Protein AF-J2LEC4-F1 (afdb_monomer)

Solvent-accessible surface area (backbone atoms only — not comparable to full-atom values): 24334 Å² total; per-residue (Å²): 54,42,31,31,32,62,62,26,43,53,76,62,71,63,43,64,66,61,51,53,52,52,53,52,51,30,44,55,52,37,34,47,18,29,50,64,32,66,25,91,60,75,75,79,77,55,90,70,64,43,80,44,75,78,61,99,51,52,31,17,69,55,44,43,19,36,30,52,23,64,83,81,73,83,81,85,88,75,73,81,43,73,18,90,44,26,66,65,54,50,53,49,32,62,75,70,70,40,67,45,40,37,38,39,25,55,32,32,84,64,95,71,37,48,56,47,46,38,69,53,55,80,73,58,44,39,94,46,26,77,47,47,72,35,39,37,31,21,27,28,83,67,84,56,89,89,56,58,62,46,51,48,56,41,28,31,48,36,35,60,43,60,37,41,55,11,69,67,54,31,19,39,70,67,50,76,80,69,100,49,59,52,53,62,30,23,12,13,22,68,44,93,84,49,63,31,29,16,40,37,38,78,70,53,103,79,31,39,76,43,69,24,44,4,18,50,92,40,66,45,72,39,84,91,78,75,43,77,41,72,39,29,31,48,80,41,44,65,80,23,5,24,22,24,72,52,35,54,42,27,52,57,26,55,73,42,36,85,52,40,84,80,56,52,83,55,37,31,54,78,47,78,45,46,40,51,45,57,28,24,27,77,44,60,78,63,74,54,72,36,45,60,65,38,76,48,41,38,39,76,40,35,21,54,53,30,38,78,58,35,34,29,47,72,91,36,84,64,50,62,65,82,64,44,74,50,65,28,80,49,67,45,42,39,34,41,34,36,45,77,49,95,68,51,34,36,59,45,78,48,59,47,44,95,89,41,64,92,70,44,51,76,47,79,47,74,56,79,80,45,94,87,61,89,84,67,79,52,48,43,60,42,64,40,38,35,40,38,36,42,37,39,45,55,81,54,56,76,48,31,42,81,70,20,33,29,49,74,81,42,88,71,58,43,71,33,25,78,49,72,49,83,72,90,67,81,99,55,46,41,33,35,39,33,38,52,48,65,31,55,47,72,41,39,43,28,46,31,44,42,78,111

Foldseek 3Di:
DEEEEPLQCVLVVVDLPVVLVVVVVLQVLLQVQCVQQVQPDGDDDDSDYHHFYHDPAQEFQVVLCLAQNDDDDDDDDDPRDGHVRPVVQLVCCVVVVHLAYEYEGNDCPPVNHFKAAFAADVQHALVVLVSSSSRYMYGYPDDDDPDDVSLRVSLRVLNSLVAAEQPLQCQAVVHDQPLQLQCSLLYKDADPLQQEIESRYDHDPRYHHDSYQQAQVGWDQRPVVRDTDHHFADFQAQRGHHSSVSSSQSVVSSSCSVVSVVFPPFFAAEAEEEVPSNQGHKDKPHDDRGGAFDKIKIATRGHPQKDWDFKDKPNHTPGRDPTDIDTGNYHIYMYTYIDGHPAFAFEAEAEDDDPCGVPKDKDKDKPDSGPVDPDDDGGDTAFIKIKIKIWHKPVVVVFKDFPAKDKPNPPDHRQGYWDWDDPPDPDITTIIGIGIDGRSHHIYIYGYIDTD

Secondary structure (DSSP, 8-state):
-EEE-HHHHHHTTT-HHHHHHHHHHHHHHHHHHHHHTT--------S-PEEPPPPS--BHHHHHHHHH----SSSS----PPPTTHHHHHHHHHHTT-S-EEEE-SB--STT--EEE----SS--GGGTTGGGG-EEEE--S--TT--HHHHHHHHHHHTTT-B--HHHHHHHTPPP-S-GGGTTSB--B-TTSSEE-TTS---TT-EE-S---EEEEEEE-TTT--EEEE-B-TTSTT-B-HHHHHHHHHHHHTTTT-HHHHSTTEE-EEEEEESTTSEEEEESSPSPEETT-EEEEEEEEPTTEEEEEEEETTEEEES-SSEEEE-SS-EEEEEEEEE-S---BEEEEEESTT-TTTSEEEEEEE-S-TT----SSB--TT-EEEEEEEEEHHHHTTEEEEEEEETT-SSPB--EEEEEE-SSSS-EEEEEEEEEE-SS-EEEEEEEEE-

Sequence (452 aa):
MPAYPPSTLKVLGNDMAALKATIGDWQNLTNRIMQNSGINARIEMYDTLLELPEPKTNKVSELLAETLAARPGFPPYDNRGKGSLWDIVRQHRDSSQSDIVLLLAADWTDNSVIGEAGSIPLPPRVDKADDLEQCTLCFCPQKAGSLEIGQVFAHELGHLLGGSHDLETLMQTGMHYDDLPMFDYVCGYQAEDRSFMTIMGYPREEEVWIPYYSDSDQTWLNPKTGKREPVGIPVGKPNAADAAAFFRESTQTVAQYRNRDRAQADSYALSMDVEPPLGGTVLPSTWGPYPQGSVQTVRALPRAGYTFDQWELDGHPAGSTQPLSFHMYSDHRVVAHFTESATRPRLSIAVVADGLQDKVAMSVNVIDRDPKNNISGPSYPFGTEIHIDCNAGASILEKYTFSGWQINGNPSLIKGYEGHHYLGSTDVYDYFFRLVVRMEQDIKAEAVFEKK

Nearest PDB structures (foldseek):
  2aig-assembly1_P  TM=6.690E-01  e=2.984E-06  Crotalus adamanteus
  4q1l-assembly1_A  TM=6.511E-01  e=5.729E-06  Bothrops leucurus
  1wni-assembly1_A  TM=7.184E-01  e=1.493E-04  Protobothrops flavoviridis

pLDDT: mean 85.82, std 12.13, range [38.5, 98.69]

Structure (mmCIF, N/CA/C/O backbone):
data_AF-J2LEC4-F1
#
_entry.id   AF-J2LEC4-F1
#
loop_
_atom_site.group_PDB
_atom_site.id
_atom_site.type_symbol
_atom_site.label_atom_id
_atom_site.label_alt_id
_atom_site.label_comp_id
_atom_site.label_asym_id
_atom_site.label_entity_id
_atom_site.label_seq_id
_atom_site.pdbx_PDB_ins_code
_atom_site.Cartn_x
_atom_site.Cartn_y
_atom_site.Cartn_z
_atom_site.occupancy
_atom_site.B_iso_or_equiv
_atom_site.auth_seq_id
_atom_site.auth_comp_id
_atom_site.auth_asym_id
_atom_site.auth_atom_id
_atom_site.pdbx_PDB_model_num
ATOM 1 N N . MET A 1 1 ? -10.408 6.431 18.250 1.00 91.56 1 MET A N 1
ATOM 2 C CA . MET A 1 1 ? -10.128 7.085 19.550 1.00 91.56 1 MET A CA 1
ATOM 3 C C . MET A 1 1 ? -8.714 7.627 19.560 1.00 91.56 1 MET A C 1
ATOM 5 O O . MET A 1 1 ? -7.796 6.835 19.368 1.00 91.56 1 MET A O 1
ATOM 9 N N . PRO A 1 2 ? -8.529 8.937 19.772 1.00 95.00 2 PRO A N 1
ATOM 10 C CA . PRO A 1 2 ? -7.207 9.511 19.965 1.00 95.00 2 PRO A CA 1
ATOM 11 C C . PRO A 1 2 ? -6.721 9.323 21.411 1.00 95.00 2 PRO A C 1
ATOM 13 O O . PRO A 1 2 ? -7.491 9.463 22.363 1.00 95.00 2 PRO A O 1
ATOM 16 N N . ALA A 1 3 ? -5.436 9.028 21.567 1.00 95.62 3 ALA A N 1
ATOM 17 C CA . ALA A 1 3 ? -4.742 8.885 22.835 1.00 95.62 3 ALA A CA 1
ATOM 18 C C . ALA A 1 3 ? -3.377 9.582 22.769 1.00 95.62 3 ALA A C 1
ATOM 20 O O . ALA A 1 3 ? -2.721 9.575 21.726 1.00 95.62 3 ALA A O 1
ATOM 21 N N . TYR A 1 4 ? -2.952 10.204 23.865 1.00 95.75 4 TYR A N 1
ATOM 22 C CA . TYR A 1 4 ? -1.742 11.024 23.904 1.00 95.75 4 TYR A CA 1
ATOM 23 C C . TYR A 1 4 ? -1.042 10.917 25.269 1.00 95.75 4 TYR A C 1
ATOM 25 O O . TYR A 1 4 ? -1.712 10.901 26.302 1.00 95.75 4 TYR A O 1
ATOM 33 N N . PRO A 1 5 ? 0.299 10.873 25.311 1.00 95.38 5 PRO A N 1
ATOM 34 C CA . PRO A 1 5 ? 1.063 11.146 26.524 1.00 95.38 5 PRO A CA 1
ATOM 35 C C . PRO A 1 5 ? 1.003 12.629 26.934 1.00 95.38 5 PRO A C 1
ATOM 37 O O . PRO A 1 5 ? 0.964 13.498 26.056 1.00 95.38 5 PRO A O 1
ATOM 40 N N . PRO A 1 6 ? 1.103 12.965 28.233 1.00 95.75 6 PRO A N 1
ATOM 41 C CA . PRO A 1 6 ? 1.196 14.347 28.702 1.00 95.75 6 PRO A CA 1
ATOM 42 C C . PRO A 1 6 ? 2.314 15.158 28.029 1.00 95.75 6 PRO A C 1
ATOM 44 O O . PRO A 1 6 ? 2.132 16.349 27.751 1.00 95.75 6 PRO A O 1
ATOM 47 N N . SER A 1 7 ? 3.455 14.537 27.700 1.00 94.69 7 SER A N 1
ATOM 48 C CA . SER A 1 7 ? 4.527 15.203 26.945 1.00 94.69 7 SER A CA 1
ATOM 49 C C . SER A 1 7 ? 4.101 15.694 25.560 1.00 94.69 7 SER A C 1
ATOM 51 O O . SER A 1 7 ? 4.557 16.765 25.156 1.00 94.69 7 SER A O 1
ATOM 53 N N . THR A 1 8 ? 3.206 14.992 24.858 1.00 94.94 8 THR A N 1
ATOM 54 C CA . THR A 1 8 ? 2.669 15.435 23.561 1.00 94.94 8 THR A CA 1
ATOM 55 C C . THR A 1 8 ? 1.918 16.748 23.717 1.00 94.94 8 THR A C 1
ATOM 57 O O . THR A 1 8 ? 2.178 17.715 23.004 1.00 94.94 8 THR A O 1
ATOM 60 N N . LEU A 1 9 ? 1.028 16.832 24.705 1.00 95.31 9 LEU A N 1
ATOM 61 C CA . LEU A 1 9 ? 0.278 18.059 24.953 1.00 95.31 9 LEU A CA 1
ATOM 62 C C . LEU A 1 9 ? 1.215 19.209 25.360 1.00 95.31 9 LEU A C 1
ATOM 64 O O . LEU A 1 9 ? 1.029 20.347 24.929 1.00 95.31 9 LEU A O 1
ATOM 68 N N . LYS A 1 10 ? 2.273 18.903 26.118 1.00 94.75 10 LYS A N 1
ATOM 69 C CA . LYS A 1 10 ? 3.293 19.874 26.524 1.00 94.75 10 LYS A CA 1
ATOM 70 C C . LYS A 1 10 ? 4.060 20.469 25.343 1.00 94.75 10 LYS A C 1
ATOM 72 O O . LYS A 1 10 ? 4.237 21.687 25.314 1.00 94.75 10 LYS A O 1
ATOM 77 N N . VAL A 1 11 ? 4.513 19.655 24.384 1.00 92.69 11 VAL A N 1
ATOM 78 C CA . VAL A 1 11 ? 5.229 20.168 23.195 1.00 92.69 11 VAL A CA 1
ATOM 79 C C . VAL A 1 11 ? 4.311 20.970 22.272 1.00 92.69 11 VAL A C 1
ATOM 81 O O . VAL A 1 11 ? 4.768 21.896 21.611 1.00 92.69 11 VAL A O 1
ATOM 84 N N . LEU A 1 12 ? 3.006 20.694 22.310 1.00 91.94 12 LEU A N 1
ATOM 85 C CA . LEU A 1 12 ? 1.972 21.468 21.620 1.00 91.94 12 LEU A CA 1
ATOM 86 C C . LEU A 1 12 ? 1.508 22.715 22.401 1.00 91.94 12 LEU A C 1
ATOM 88 O O . LEU A 1 12 ? 0.495 23.319 22.059 1.00 91.94 12 LEU A O 1
ATOM 92 N N . GLY A 1 13 ? 2.225 23.120 23.456 1.00 94.69 13 GLY A N 1
ATOM 93 C CA . GLY A 1 13 ? 1.939 24.353 24.199 1.00 94.69 13 GLY A CA 1
ATOM 94 C C . GLY A 1 13 ? 0.863 24.232 25.282 1.00 94.69 13 GLY A C 1
ATOM 95 O O . GLY A 1 13 ? 0.404 25.249 25.793 1.00 94.69 13 GLY A O 1
ATOM 96 N N . ASN A 1 14 ? 0.496 23.012 25.679 1.00 95.75 14 ASN A N 1
ATOM 97 C CA . ASN A 1 14 ? -0.561 22.705 26.648 1.00 95.75 14 ASN A CA 1
ATOM 98 C C . ASN A 1 14 ? -1.978 23.147 26.232 1.00 95.75 14 ASN A C 1
ATOM 100 O O . ASN A 1 14 ? -2.833 23.369 27.091 1.00 95.75 14 ASN A O 1
ATOM 104 N N . ASP A 1 15 ? -2.245 23.258 24.928 1.00 95.12 15 ASP A N 1
ATOM 105 C CA . ASP A 1 15 ? -3.542 23.691 24.401 1.00 95.12 15 ASP A CA 1
ATOM 106 C C . ASP A 1 15 ? -4.381 22.507 23.888 1.00 95.12 15 ASP A C 1
ATOM 108 O O . ASP A 1 15 ? -4.312 22.093 22.729 1.00 95.12 15 ASP A O 1
ATOM 112 N N . MET A 1 16 ? -5.210 21.959 24.779 1.00 94.88 16 MET A N 1
ATOM 113 C CA . MET A 1 16 ? -6.116 20.854 24.449 1.00 94.88 16 MET A CA 1
ATOM 114 C C . MET A 1 16 ? -7.174 21.250 23.407 1.00 94.88 16 MET A C 1
ATOM 116 O O . MET A 1 16 ? -7.597 20.415 22.608 1.00 94.88 16 MET A O 1
ATOM 120 N N . ALA A 1 17 ? -7.617 22.511 23.395 1.00 94.81 17 ALA A N 1
ATOM 121 C CA . ALA A 1 17 ? -8.632 22.966 22.449 1.00 94.81 17 ALA A CA 1
ATOM 122 C C . ALA A 1 17 ? -8.058 23.037 21.028 1.00 94.81 17 ALA A C 1
ATOM 124 O O . ALA A 1 17 ? -8.700 22.569 20.086 1.00 94.81 17 ALA A O 1
ATOM 125 N N . ALA A 1 18 ? -6.832 23.547 20.884 1.00 92.81 18 ALA A N 1
ATOM 126 C CA . ALA A 1 18 ? -6.118 23.556 19.611 1.00 92.81 18 ALA A CA 1
ATOM 127 C C . ALA A 1 18 ? -5.842 22.136 19.095 1.00 92.81 18 ALA A C 1
ATOM 129 O O . ALA A 1 18 ? -6.059 21.858 17.912 1.00 92.81 18 ALA A O 1
ATOM 130 N N . LEU A 1 19 ? -5.435 21.210 19.974 1.00 93.00 19 LEU A N 1
ATOM 131 C CA . LEU A 1 19 ? -5.236 19.811 19.590 1.00 93.00 19 LEU A CA 1
ATOM 132 C C . LEU A 1 19 ? -6.536 19.180 19.065 1.00 93.00 19 LEU A C 1
ATOM 134 O O . LEU A 1 19 ? -6.542 18.591 17.985 1.00 93.00 19 LEU A O 1
ATOM 138 N N . LYS A 1 20 ? -7.655 19.355 19.777 1.00 94.69 20 LYS A N 1
ATOM 139 C CA . LYS A 1 20 ? -8.975 18.860 19.348 1.00 94.69 20 LYS A CA 1
ATOM 140 C C . LYS A 1 20 ? -9.430 19.446 18.011 1.00 94.69 20 LYS A C 1
ATOM 142 O O . LYS A 1 20 ? -9.952 18.712 17.176 1.00 94.69 20 LYS A O 1
ATOM 147 N N . ALA A 1 21 ? -9.217 20.745 17.791 1.00 93.50 21 ALA A N 1
ATOM 148 C CA . ALA A 1 21 ? -9.531 21.384 16.514 1.00 93.50 21 ALA A CA 1
ATOM 149 C C . ALA A 1 21 ? -8.723 20.757 15.365 1.00 93.50 21 ALA A C 1
ATOM 151 O O . ALA A 1 21 ? -9.293 20.381 14.343 1.00 93.50 21 ALA A O 1
ATOM 152 N N . THR A 1 22 ? -7.423 20.544 15.584 1.00 92.56 22 THR A N 1
ATOM 153 C CA . THR A 1 22 ? -6.520 19.933 14.597 1.00 92.56 22 THR A CA 1
ATOM 154 C C . THR A 1 22 ? -6.929 18.490 14.264 1.00 92.56 22 THR A C 1
ATOM 156 O O . THR A 1 22 ? -6.968 18.104 13.097 1.00 92.56 22 THR A O 1
ATOM 159 N N . ILE A 1 23 ? -7.322 17.705 15.272 1.00 94.25 23 ILE A N 1
ATOM 160 C CA . ILE A 1 23 ? -7.893 16.357 15.101 1.00 94.25 23 ILE A CA 1
ATOM 161 C C . ILE A 1 23 ? -9.144 16.396 14.209 1.00 94.25 23 ILE A C 1
ATOM 163 O O . ILE A 1 23 ? -9.294 15.571 13.304 1.00 94.25 23 ILE A O 1
ATOM 167 N N . GLY A 1 24 ? -10.021 17.383 14.414 1.00 94.94 24 GLY A N 1
ATOM 168 C CA . GLY A 1 24 ? -11.190 17.607 13.562 1.00 94.94 24 GLY A CA 1
ATOM 169 C C . GLY A 1 24 ? -10.828 17.895 12.100 1.00 94.94 24 GLY A C 1
ATOM 170 O O . GLY A 1 24 ? -11.480 17.378 11.189 1.00 94.94 24 GLY A O 1
ATOM 171 N N . ASP A 1 25 ? -9.764 18.659 11.857 1.00 94.56 25 ASP A N 1
ATOM 172 C CA . ASP A 1 25 ? -9.277 18.939 10.503 1.00 94.56 25 ASP A CA 1
ATOM 173 C C . ASP A 1 25 ? -8.723 17.682 9.815 1.00 94.56 25 ASP A C 1
ATOM 175 O O . ASP A 1 25 ? -9.037 17.437 8.645 1.00 94.56 25 ASP A O 1
ATOM 179 N N . TRP A 1 26 ? -7.984 16.829 10.535 1.00 95.19 26 TRP A N 1
ATOM 180 C CA . TRP A 1 26 ? -7.508 15.539 10.012 1.00 95.19 26 TRP A CA 1
ATOM 181 C C . TRP A 1 26 ? -8.659 14.601 9.651 1.00 95.19 26 TRP A C 1
ATOM 183 O O . TRP A 1 26 ? -8.640 13.972 8.588 1.00 95.19 26 TRP A O 1
ATOM 193 N N . GLN A 1 27 ? -9.697 14.550 10.493 1.00 96.00 27 GLN A N 1
ATOM 194 C CA . GLN A 1 27 ? -10.924 13.820 10.191 1.00 96.00 27 GLN A CA 1
ATOM 195 C C . GLN A 1 27 ? -11.562 14.318 8.890 1.00 96.00 27 GLN A C 1
ATOM 197 O O . GLN A 1 27 ? -11.883 13.524 8.004 1.00 96.00 27 GLN A O 1
ATOM 202 N N . ASN A 1 28 ? -11.741 15.633 8.757 1.00 96.50 28 ASN A N 1
ATOM 203 C CA . ASN A 1 28 ? -12.380 16.235 7.589 1.00 96.50 28 ASN A CA 1
ATOM 204 C C . ASN A 1 28 ? -11.587 15.984 6.301 1.00 96.50 28 ASN A C 1
ATOM 206 O O . ASN A 1 28 ? -12.178 15.669 5.264 1.00 96.50 28 ASN A O 1
ATOM 210 N N . LEU A 1 29 ? -10.259 16.100 6.360 1.00 96.56 29 LEU A N 1
ATOM 211 C CA . LEU A 1 29 ? -9.386 15.817 5.225 1.00 96.56 29 LEU A CA 1
ATOM 212 C C . LEU A 1 29 ? -9.465 14.345 4.812 1.00 96.56 29 LEU A C 1
ATOM 214 O O . LEU A 1 29 ? -9.647 14.052 3.633 1.00 96.56 29 LEU A O 1
ATOM 218 N N . THR A 1 30 ? -9.400 13.423 5.768 1.00 97.19 30 THR A N 1
ATOM 219 C CA . THR A 1 30 ? -9.451 11.979 5.493 1.00 97.19 30 THR A CA 1
ATOM 220 C C . THR A 1 30 ? -10.795 11.554 4.919 1.00 97.19 30 THR A C 1
ATOM 222 O O . THR A 1 30 ? -10.845 10.810 3.942 1.00 97.19 30 THR A O 1
ATOM 225 N N . ASN A 1 31 ? -11.896 12.091 5.448 1.00 97.88 31 ASN A N 1
ATOM 226 C CA . ASN A 1 31 ? -13.228 11.848 4.896 1.00 97.88 31 ASN A CA 1
ATOM 227 C C . ASN A 1 31 ? -13.354 12.382 3.460 1.00 97.88 31 ASN A C 1
ATOM 229 O O . ASN A 1 31 ? -13.975 11.739 2.615 1.00 97.88 31 ASN A O 1
ATOM 233 N N . ARG A 1 32 ? -12.713 13.517 3.147 1.00 97.44 32 ARG A N 1
ATOM 234 C CA . ARG A 1 32 ? -12.621 14.022 1.769 1.00 97.44 32 ARG A CA 1
ATOM 235 C C . ARG A 1 32 ? -11.790 13.100 0.878 1.00 97.44 32 ARG A C 1
ATOM 237 O O . ARG A 1 32 ? -12.196 12.859 -0.251 1.00 97.44 32 ARG A O 1
ATOM 244 N N . ILE A 1 33 ? -10.662 12.583 1.365 1.00 97.75 33 ILE A N 1
ATOM 245 C CA . ILE A 1 33 ? -9.823 11.620 0.636 1.00 97.75 33 ILE A CA 1
ATOM 246 C C . ILE A 1 33 ? -10.629 10.362 0.295 1.00 97.75 33 ILE A C 1
ATOM 248 O O . ILE A 1 33 ? -10.644 9.944 -0.862 1.00 97.75 33 ILE A O 1
ATOM 252 N N . MET A 1 34 ? -11.348 9.792 1.268 1.00 97.56 34 MET A N 1
ATOM 253 C CA . MET A 1 34 ? -12.221 8.634 1.044 1.00 97.56 34 MET A CA 1
ATOM 254 C C . MET A 1 34 ? -13.288 8.937 -0.011 1.00 97.56 34 MET A C 1
ATOM 256 O O . MET A 1 34 ? -13.415 8.192 -0.978 1.00 97.56 34 MET A O 1
ATOM 260 N N . GLN A 1 35 ? -13.978 10.075 0.110 1.00 97.31 35 GLN A N 1
ATOM 261 C CA . GLN A 1 35 ? -14.995 10.503 -0.852 1.00 97.31 35 GLN A CA 1
ATOM 262 C C . GLN A 1 35 ? -14.431 10.693 -2.269 1.00 97.31 35 GLN A C 1
ATOM 264 O O . GLN A 1 35 ? -15.029 10.223 -3.236 1.00 97.31 35 GLN A O 1
ATOM 269 N N . ASN A 1 36 ? -13.289 11.371 -2.395 1.00 97.31 36 ASN A N 1
ATOM 270 C CA . ASN A 1 36 ? -12.592 11.594 -3.663 1.00 97.31 36 ASN A CA 1
ATOM 271 C C . ASN A 1 36 ? -12.190 10.275 -4.337 1.00 97.31 36 ASN A C 1
ATOM 273 O O . ASN A 1 36 ? -12.245 10.163 -5.557 1.00 97.31 36 ASN A O 1
ATOM 277 N N . SER A 1 37 ? -11.836 9.275 -3.530 1.00 97.69 37 SER A N 1
ATOM 278 C CA . SER A 1 37 ? -11.458 7.925 -3.970 1.00 97.69 37 SER A CA 1
ATOM 279 C C . SER A 1 37 ? -12.671 6.989 -4.048 1.00 97.69 37 SER A C 1
ATOM 281 O O . SER A 1 37 ? -12.529 5.776 -3.994 1.00 97.69 37 SER A O 1
ATOM 283 N N . GLY A 1 38 ? -13.890 7.542 -4.041 1.00 95.12 38 GLY A N 1
ATOM 284 C CA . GLY A 1 38 ? -15.164 6.825 -4.070 1.00 95.12 38 GLY A CA 1
ATOM 285 C C . GLY A 1 38 ? -15.423 5.843 -2.919 1.00 95.12 38 GLY A C 1
ATOM 286 O O . GLY A 1 38 ? -16.433 5.143 -2.970 1.00 95.12 38 GLY A O 1
ATOM 287 N N . ILE A 1 39 ? -14.574 5.757 -1.898 1.00 96.06 39 ILE A N 1
ATOM 288 C CA . ILE A 1 39 ? -14.726 4.839 -0.767 1.00 96.06 39 ILE A CA 1
ATOM 289 C C . ILE A 1 39 ? -15.930 5.296 0.063 1.00 96.06 39 ILE A C 1
ATOM 291 O O . ILE A 1 39 ? -15.933 6.388 0.630 1.00 96.06 39 ILE A O 1
ATOM 295 N N . ASN A 1 40 ? -16.962 4.454 0.147 1.00 92.62 40 ASN A N 1
ATOM 296 C CA . ASN A 1 40 ? -18.183 4.744 0.900 1.00 92.62 40 ASN A CA 1
ATOM 297 C C . ASN A 1 40 ? -18.007 4.441 2.398 1.00 92.62 40 ASN A C 1
ATOM 299 O O . ASN A 1 40 ? -18.711 3.612 2.973 1.00 92.62 40 ASN A O 1
ATOM 303 N N . ALA A 1 41 ? -17.033 5.102 3.012 1.00 94.31 41 ALA A N 1
ATOM 304 C CA . ALA A 1 41 ? -16.749 5.033 4.435 1.00 94.31 41 ALA A CA 1
ATOM 305 C C . ALA A 1 41 ? -16.409 6.432 4.959 1.00 94.31 41 ALA A C 1
ATOM 307 O O . ALA A 1 41 ? -16.104 7.352 4.197 1.00 94.31 41 ALA A O 1
ATOM 308 N N . ARG A 1 42 ? -16.473 6.589 6.279 1.00 95.06 42 ARG A N 1
ATOM 309 C CA . ARG A 1 42 ? -15.988 7.779 6.972 1.00 95.06 42 ARG A CA 1
ATOM 310 C C . ARG A 1 42 ? -15.355 7.372 8.286 1.00 95.06 42 ARG A C 1
ATOM 312 O O . ARG A 1 42 ? -15.779 6.396 8.900 1.00 95.06 42 ARG A O 1
ATOM 319 N N . ILE A 1 43 ? -14.399 8.164 8.734 1.00 94.62 43 ILE A N 1
ATOM 320 C CA . ILE A 1 43 ? -13.880 8.081 10.088 1.00 94.62 43 ILE A CA 1
ATOM 321 C C . ILE A 1 43 ? -14.599 9.069 11.002 1.00 94.62 43 ILE A C 1
ATOM 323 O O . ILE A 1 43 ? -14.972 10.178 10.599 1.00 94.62 43 ILE A O 1
ATOM 327 N N . GLU A 1 44 ? -14.762 8.646 12.251 1.00 94.06 44 GLU A N 1
ATOM 328 C CA . GLU A 1 44 ? -15.305 9.444 13.342 1.00 94.06 44 GLU A CA 1
ATOM 329 C C . GLU A 1 44 ? -14.326 9.404 14.517 1.00 94.06 44 GLU A C 1
ATOM 331 O O . GLU A 1 44 ? -14.008 8.353 15.076 1.00 94.06 44 GLU A O 1
ATOM 336 N N . MET A 1 45 ? -13.808 10.572 14.873 1.00 92.31 45 MET A N 1
ATOM 337 C CA . MET A 1 45 ? -12.907 10.789 15.988 1.00 92.31 45 MET A CA 1
ATOM 338 C C . MET A 1 45 ? -13.713 11.321 17.170 1.00 92.31 45 MET A C 1
ATOM 340 O O . MET A 1 45 ? -14.427 12.317 17.068 1.00 92.31 45 MET A O 1
ATOM 344 N N . TYR A 1 46 ? -13.597 10.645 18.311 1.00 86.38 46 TYR A N 1
ATOM 345 C CA . TYR A 1 46 ? -14.253 11.071 19.542 1.00 86.38 46 TYR A CA 1
ATOM 346 C C . TYR A 1 46 ? -13.609 12.336 20.118 1.00 86.38 46 TYR A C 1
ATOM 348 O O . TYR A 1 46 ? -12.389 12.480 20.111 1.00 86.38 46 TYR A O 1
ATOM 356 N N . ASP A 1 47 ? -14.438 13.210 20.695 1.00 83.31 47 ASP A N 1
ATOM 357 C CA . ASP A 1 47 ? -13.986 14.432 21.378 1.00 83.31 47 ASP A CA 1
ATOM 358 C C . ASP A 1 47 ? -13.295 14.141 22.726 1.00 83.31 47 ASP A C 1
ATOM 360 O O . ASP A 1 47 ? -12.531 14.954 23.248 1.00 83.31 47 ASP A O 1
ATOM 364 N N . THR A 1 48 ? -13.546 12.971 23.317 1.00 88.81 48 THR A N 1
ATOM 365 C CA . THR A 1 48 ? -12.820 12.529 24.514 1.00 88.81 48 THR A CA 1
ATOM 366 C C . THR A 1 48 ? -11.528 11.847 24.087 1.00 88.81 48 THR A C 1
ATOM 368 O O . THR A 1 48 ? -11.559 10.788 23.461 1.00 88.81 48 THR A O 1
ATOM 371 N N . LEU A 1 49 ? -10.403 12.476 24.422 1.00 93.50 49 LEU A N 1
ATOM 372 C CA . LEU A 1 49 ? -9.071 11.926 24.211 1.00 93.50 49 LEU A CA 1
ATOM 373 C C . LEU A 1 49 ? -8.633 11.159 25.459 1.00 93.50 49 LEU A C 1
ATOM 375 O O . LEU A 1 49 ? -8.896 11.590 26.584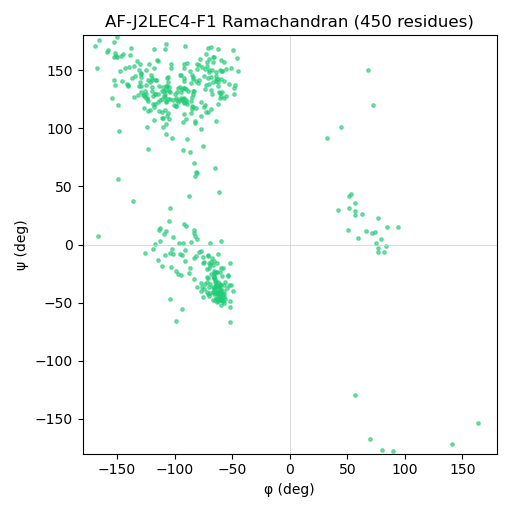 1.00 93.50 49 LEU A O 1
ATOM 379 N N . LEU A 1 50 ? -7.927 10.053 25.254 1.00 95.31 50 LEU A N 1
ATOM 380 C CA . LEU A 1 50 ? -7.302 9.301 26.335 1.00 95.31 50 LEU A CA 1
ATOM 381 C C . LEU A 1 50 ? -5.933 9.891 26.671 1.00 95.31 50 LEU A C 1
ATOM 383 O O . LEU A 1 50 ? -5.013 9.823 25.858 1.00 95.31 50 LEU A O 1
ATOM 387 N N . GLU A 1 51 ? -5.776 10.406 27.884 1.00 96.12 51 GLU A N 1
ATOM 388 C CA . GLU A 1 51 ? -4.449 10.698 28.423 1.00 96.12 51 GLU A CA 1
ATOM 389 C C . GLU A 1 51 ? -3.783 9.393 28.881 1.00 96.12 51 GLU A C 1
ATOM 391 O O . GLU A 1 51 ? -4.341 8.645 29.689 1.00 96.12 51 GLU A O 1
ATOM 396 N N . LEU A 1 52 ? -2.607 9.096 28.334 1.00 95.38 52 LEU A N 1
ATOM 397 C CA . LEU A 1 52 ? -1.819 7.910 28.666 1.00 95.38 52 LEU A CA 1
ATOM 398 C C . LEU A 1 52 ? -0.871 8.199 29.839 1.00 95.38 52 LEU A C 1
ATOM 400 O O . LEU A 1 52 ? -0.475 9.345 30.042 1.00 95.38 52 LEU A O 1
ATOM 404 N N . PRO A 1 53 ? -0.431 7.181 30.597 1.00 94.62 53 PRO A N 1
ATOM 405 C CA . PRO A 1 53 ? 0.767 7.320 31.416 1.00 94.62 53 PRO A CA 1
ATOM 406 C C . PRO A 1 53 ? 1.958 7.750 30.554 1.00 94.62 53 PRO A C 1
ATOM 408 O O . PRO A 1 53 ? 2.029 7.404 29.374 1.00 94.62 53 PRO A O 1
ATOM 411 N N . GLU A 1 54 ? 2.907 8.471 31.150 1.00 93.69 54 GLU A N 1
ATOM 412 C CA . GLU A 1 54 ? 4.109 8.878 30.426 1.00 93.69 54 GLU A CA 1
ATOM 413 C C . GLU A 1 54 ? 4.897 7.626 29.975 1.0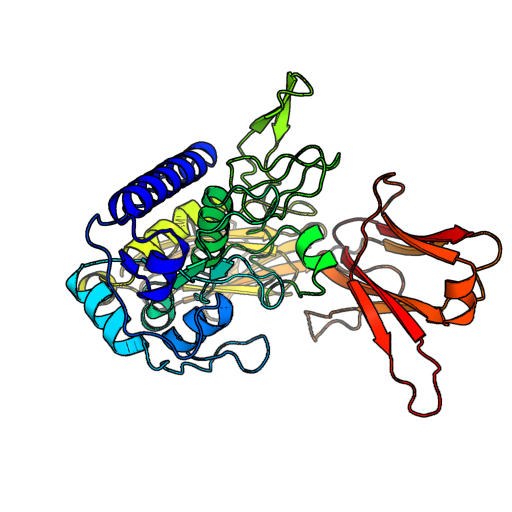0 93.69 54 GLU A C 1
ATOM 415 O O . GLU A 1 54 ? 5.262 6.807 30.829 1.00 93.69 54 GLU A O 1
ATOM 420 N N . PRO A 1 55 ? 5.129 7.443 28.662 1.00 88.19 55 PRO A N 1
ATOM 421 C CA . PRO A 1 55 ? 5.882 6.310 28.130 1.00 88.19 55 PRO A CA 1
ATOM 422 C C . PRO A 1 55 ? 7.371 6.438 28.471 1.00 88.19 55 PRO A C 1
ATOM 424 O O . PRO A 1 55 ? 7.837 7.494 28.914 1.00 88.19 55 PRO A O 1
ATOM 427 N N . LYS A 1 56 ? 8.157 5.377 28.249 1.00 86.00 56 LYS A N 1
ATOM 428 C CA . LYS A 1 56 ? 9.618 5.471 28.439 1.00 86.00 56 LYS A CA 1
ATOM 429 C C . LYS A 1 56 ? 10.226 6.445 27.442 1.00 86.00 56 LYS A C 1
ATOM 431 O O . LYS A 1 56 ? 11.210 7.110 27.767 1.00 86.0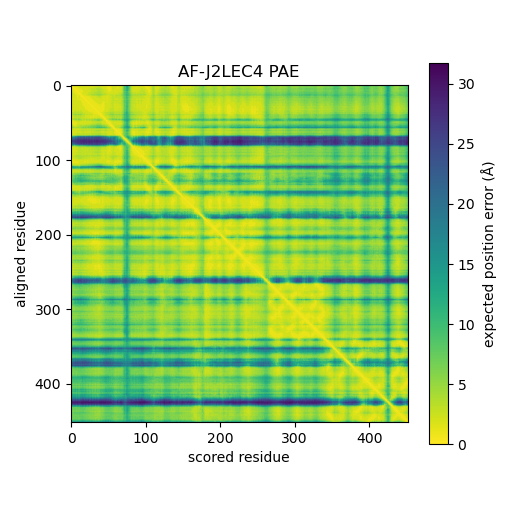0 56 LYS A O 1
ATOM 436 N N . THR A 1 57 ? 9.635 6.528 26.255 1.00 82.25 57 THR A N 1
ATOM 437 C CA . THR A 1 57 ? 10.011 7.487 25.227 1.00 82.25 57 THR A CA 1
ATOM 438 C C . THR A 1 57 ? 8.780 8.057 24.534 1.00 82.25 57 THR A C 1
ATOM 440 O O . THR A 1 57 ? 7.719 7.446 24.460 1.00 82.25 57 THR A O 1
ATOM 443 N N . ASN A 1 58 ? 8.913 9.272 24.023 1.00 80.62 58 ASN A N 1
ATOM 444 C CA . ASN A 1 58 ? 7.820 10.040 23.436 1.00 80.62 58 ASN A CA 1
ATOM 445 C C . ASN A 1 58 ? 7.878 10.078 21.895 1.00 80.62 58 ASN A C 1
ATOM 447 O O . ASN A 1 58 ? 7.276 10.962 21.280 1.00 80.62 58 ASN A O 1
ATOM 451 N N . LYS A 1 59 ? 8.603 9.129 21.290 1.00 89.19 59 LYS A N 1
ATOM 452 C CA . LYS A 1 59 ? 8.852 9.011 19.847 1.00 89.19 59 LYS A CA 1
ATOM 453 C C . LYS A 1 59 ? 7.807 8.131 19.157 1.00 89.19 59 LYS A C 1
ATOM 455 O O . LYS A 1 59 ? 7.287 7.218 19.789 1.00 89.19 59 LYS A O 1
ATOM 460 N N . VAL A 1 60 ? 7.538 8.365 17.868 1.00 89.50 60 VAL A N 1
ATOM 461 C CA . VAL A 1 60 ? 6.502 7.647 17.084 1.00 89.50 60 VAL A CA 1
ATOM 462 C C . VAL A 1 60 ? 6.626 6.119 17.179 1.00 89.50 60 VAL A C 1
ATOM 464 O O . VAL A 1 60 ? 5.766 5.475 17.784 1.00 89.50 60 VAL A O 1
ATOM 467 N N . SER A 1 61 ? 7.700 5.535 16.639 1.00 85.25 61 SER A N 1
ATOM 468 C CA . SER A 1 61 ? 7.860 4.072 16.571 1.00 85.25 61 SER A CA 1
ATOM 469 C C . SER A 1 61 ? 7.919 3.407 17.941 1.00 85.25 61 SER A C 1
ATOM 471 O O . SER A 1 61 ? 7.399 2.312 18.148 1.00 85.25 61 SER A O 1
ATOM 473 N N . GLU A 1 62 ? 8.530 4.077 18.914 1.00 86.00 62 GLU A N 1
ATOM 474 C CA . GLU A 1 62 ? 8.678 3.535 20.260 1.00 86.00 62 GLU A CA 1
ATOM 475 C C . GLU A 1 62 ? 7.364 3.608 21.050 1.00 86.00 62 GLU A C 1
ATOM 477 O O . GLU A 1 62 ? 7.038 2.653 21.748 1.00 86.00 62 GLU A O 1
ATOM 482 N N . LEU A 1 63 ? 6.552 4.661 20.885 1.00 89.94 63 LEU A N 1
ATOM 483 C CA . LEU A 1 63 ? 5.213 4.744 21.480 1.00 89.94 63 LEU A CA 1
ATOM 484 C C . LEU A 1 63 ? 4.279 3.668 20.908 1.00 89.94 63 LEU A C 1
ATOM 486 O O . LEU A 1 63 ? 3.520 3.033 21.652 1.00 89.94 63 LEU A O 1
ATOM 490 N N . LEU A 1 64 ? 4.351 3.434 19.594 1.00 89.12 64 LEU A N 1
ATOM 491 C CA . LEU A 1 64 ? 3.622 2.342 18.956 1.00 89.12 64 LEU A CA 1
ATOM 492 C C . LEU A 1 64 ? 4.087 0.986 19.505 1.00 89.12 64 LEU A C 1
ATOM 494 O O . LEU A 1 64 ? 3.254 0.178 19.919 1.00 89.12 64 LEU A O 1
ATOM 498 N N . ALA A 1 65 ? 5.400 0.760 19.603 1.00 84.62 65 ALA A N 1
ATOM 499 C CA . ALA A 1 65 ? 5.979 -0.458 20.168 1.00 84.62 65 ALA A CA 1
ATOM 500 C C . ALA A 1 65 ? 5.658 -0.643 21.663 1.00 84.62 65 ALA A C 1
ATOM 502 O O . ALA A 1 65 ? 5.415 -1.758 22.112 1.00 84.62 65 ALA A O 1
ATOM 503 N N . GLU A 1 66 ? 5.595 0.416 22.467 1.00 87.88 66 GLU A N 1
ATOM 504 C CA . GLU A 1 66 ? 5.151 0.339 23.865 1.00 87.88 66 GLU A CA 1
ATOM 505 C C . GLU A 1 66 ? 3.657 0.015 23.997 1.00 87.88 66 GLU A C 1
ATOM 507 O O . GLU A 1 66 ? 3.218 -0.400 25.072 1.00 87.88 66 GLU A O 1
ATOM 512 N N . THR A 1 67 ? 2.885 0.142 22.916 1.00 88.44 67 THR A N 1
ATOM 513 C CA . THR A 1 67 ? 1.477 -0.263 22.854 1.00 88.44 67 THR A CA 1
ATOM 514 C C . THR A 1 67 ? 1.329 -1.684 22.305 1.00 88.44 67 THR A C 1
ATOM 516 O O . THR A 1 67 ? 0.780 -2.538 22.993 1.00 88.44 67 THR A O 1
ATOM 519 N N . LEU A 1 68 ? 1.859 -1.976 21.114 1.00 83.75 68 LEU A N 1
ATOM 520 C CA . LEU A 1 68 ? 1.671 -3.243 20.383 1.00 83.75 68 LEU A CA 1
ATOM 521 C C . LEU A 1 68 ? 2.800 -4.282 20.582 1.00 83.75 68 LEU A C 1
ATOM 523 O O . LEU A 1 68 ? 2.735 -5.351 19.988 1.00 83.75 68 LEU A O 1
ATOM 527 N N . ALA A 1 69 ? 3.810 -3.970 21.405 1.00 69.12 69 ALA A N 1
ATOM 528 C CA . ALA A 1 69 ? 5.143 -4.593 21.476 1.00 69.12 69 ALA A CA 1
ATOM 529 C C . ALA A 1 69 ? 6.046 -4.349 20.251 1.00 69.12 69 ALA A C 1
ATOM 531 O O . ALA A 1 69 ? 5.595 -4.164 19.125 1.00 69.12 69 ALA A O 1
ATOM 532 N N . ALA A 1 70 ? 7.362 -4.325 20.495 1.00 56.25 70 ALA A N 1
ATOM 533 C CA . ALA A 1 70 ? 8.368 -4.102 19.460 1.00 56.25 70 ALA A CA 1
ATOM 534 C C . ALA A 1 70 ? 8.410 -5.255 18.446 1.00 56.25 70 ALA A C 1
ATOM 536 O O . ALA A 1 70 ? 8.388 -6.426 18.830 1.00 56.25 70 ALA A O 1
ATOM 537 N N . ARG A 1 71 ? 8.571 -4.915 17.162 1.00 50.62 71 ARG A N 1
ATOM 538 C CA . ARG A 1 71 ? 8.933 -5.857 16.094 1.00 50.62 71 ARG A CA 1
ATOM 539 C C . ARG A 1 71 ? 10.415 -6.244 16.226 1.00 50.62 71 ARG A C 1
ATOM 541 O O . ARG A 1 71 ? 11.260 -5.362 16.090 1.00 50.62 71 ARG A O 1
ATOM 548 N N . PRO A 1 72 ? 10.800 -7.518 16.415 1.00 38.50 72 PRO A N 1
ATOM 549 C CA . PRO A 1 72 ? 12.150 -7.949 16.088 1.00 38.50 72 PRO A CA 1
ATOM 550 C C . PRO A 1 72 ? 12.164 -8.497 14.657 1.00 38.50 72 PRO A C 1
ATOM 552 O O . PRO A 1 72 ? 11.708 -9.614 14.444 1.00 38.50 72 PRO A O 1
ATOM 555 N N . GLY A 1 73 ? 12.717 -7.719 13.717 1.00 44.34 73 GLY A N 1
ATOM 556 C CA . GLY A 1 73 ? 12.981 -8.138 12.333 1.00 44.34 73 GLY A CA 1
ATOM 557 C C . GLY A 1 73 ? 11.718 -8.278 11.474 1.00 44.34 73 GLY A C 1
ATOM 558 O O . GLY A 1 73 ? 10.819 -9.043 11.788 1.00 44.34 73 GLY A O 1
ATOM 559 N N . PHE A 1 74 ? 11.654 -7.505 10.396 1.00 43.16 74 PHE A N 1
ATOM 560 C CA . PHE A 1 74 ? 10.624 -7.496 9.345 1.00 43.16 74 PHE A CA 1
ATOM 561 C C . PHE A 1 74 ? 10.226 -8.912 8.814 1.00 43.16 74 PHE A C 1
ATOM 563 O O . PHE A 1 74 ? 10.979 -9.852 9.043 1.00 43.16 74 PHE A O 1
ATOM 570 N N . PRO A 1 75 ? 9.044 -9.059 8.161 1.00 44.25 75 PRO A N 1
ATOM 571 C CA . PRO A 1 75 ? 8.076 -10.187 8.215 1.00 44.25 75 PRO A CA 1
ATOM 572 C C . PRO A 1 75 ? 8.566 -11.650 8.031 1.00 44.25 75 PRO A C 1
ATOM 574 O O . PRO A 1 75 ? 9.688 -11.876 7.586 1.00 44.25 75 PRO A O 1
ATOM 577 N N . PRO A 1 76 ? 7.709 -12.665 8.337 1.00 47.00 76 PRO A N 1
ATOM 578 C CA . PRO A 1 76 ? 6.293 -12.557 8.695 1.00 47.00 76 PRO A CA 1
ATOM 579 C C . PRO A 1 76 ? 5.999 -12.747 10.191 1.00 47.00 76 PRO A C 1
ATOM 581 O O . PRO A 1 76 ? 6.344 -13.743 10.820 1.00 47.00 76 PRO A O 1
ATOM 584 N N . TYR A 1 77 ? 5.314 -11.733 10.724 1.00 49.97 77 TYR A N 1
ATOM 585 C CA . TYR A 1 77 ? 4.140 -11.817 11.597 1.00 49.97 77 TYR A CA 1
ATOM 586 C C . TYR A 1 77 ? 4.034 -13.005 12.560 1.00 49.97 77 TYR A C 1
ATOM 588 O O . TYR A 1 77 ? 3.392 -13.996 12.231 1.00 49.97 77 TYR A O 1
ATOM 596 N N . ASP A 1 78 ? 4.537 -12.849 13.795 1.00 43.88 78 ASP A N 1
ATOM 597 C CA . ASP A 1 78 ? 3.866 -13.474 14.954 1.00 43.88 78 ASP A CA 1
ATOM 598 C C . ASP A 1 78 ? 4.299 -13.006 16.358 1.00 43.88 78 ASP A C 1
ATOM 600 O O . ASP A 1 78 ? 3.840 -13.578 17.357 1.00 43.88 78 ASP A O 1
ATOM 604 N N . ASN A 1 79 ? 5.141 -11.968 16.499 1.00 43.75 79 ASN A N 1
ATOM 605 C CA . ASN A 1 79 ? 5.513 -11.478 17.833 1.00 43.75 79 ASN A CA 1
ATOM 606 C C . ASN A 1 79 ? 4.469 -10.510 18.407 1.00 43.75 79 ASN A C 1
ATOM 608 O O . ASN A 1 79 ? 4.677 -9.312 18.567 1.00 43.75 79 ASN A O 1
ATOM 612 N N . ARG A 1 80 ? 3.337 -11.141 18.731 1.00 57.78 80 ARG A N 1
ATOM 613 C CA . ARG A 1 80 ? 2.131 -10.731 19.463 1.00 57.78 80 ARG A CA 1
ATOM 614 C C . ARG A 1 80 ? 2.429 -10.335 20.916 1.00 57.78 80 ARG A C 1
ATOM 616 O O . ARG A 1 80 ? 1.781 -10.811 21.852 1.00 57.78 80 ARG A O 1
ATOM 623 N N . GLY A 1 81 ? 3.478 -9.551 21.142 1.00 59.34 81 GLY A N 1
ATOM 624 C CA . GLY A 1 81 ? 3.744 -9.021 22.469 1.00 59.34 81 GLY A CA 1
ATOM 625 C C . GLY A 1 81 ? 2.687 -7.977 22.821 1.00 59.34 81 GLY A C 1
ATOM 626 O O . GLY A 1 81 ? 2.173 -7.277 21.963 1.00 59.34 81 GLY A O 1
ATOM 627 N N . LYS A 1 82 ? 2.355 -7.851 24.097 1.00 77.81 82 LYS A N 1
ATOM 628 C CA . LYS A 1 82 ? 1.584 -6.712 24.594 1.00 77.81 82 LYS A CA 1
ATOM 629 C C . LYS A 1 82 ? 2.586 -5.750 25.198 1.00 77.81 82 LYS A C 1
ATOM 631 O O . LYS A 1 82 ? 3.335 -6.143 26.096 1.00 77.81 82 LYS A O 1
ATOM 636 N N . GLY A 1 83 ? 2.655 -4.534 24.667 1.00 84.00 83 GLY A N 1
ATOM 637 C CA . GLY A 1 83 ? 3.488 -3.495 25.252 1.00 84.00 83 GLY A CA 1
ATOM 638 C C . GLY A 1 83 ? 2.937 -3.046 26.612 1.00 84.00 83 GLY A C 1
ATOM 639 O O . GLY A 1 83 ? 1.825 -3.411 27.001 1.00 84.00 83 GLY A O 1
ATOM 640 N N . SER A 1 84 ? 3.701 -2.246 27.356 1.00 89.81 84 SER A N 1
ATOM 641 C CA . SER A 1 84 ? 3.287 -1.749 28.678 1.00 89.81 84 SER A CA 1
ATOM 642 C C . SER A 1 84 ? 2.004 -0.913 28.656 1.00 89.81 84 SER A C 1
ATOM 644 O O . SER A 1 84 ? 1.327 -0.832 29.679 1.00 89.81 84 SER A O 1
ATOM 646 N N . LEU A 1 85 ? 1.657 -0.309 27.517 1.00 91.31 85 LEU A N 1
ATOM 647 C CA . LEU A 1 85 ? 0.451 0.506 27.349 1.00 91.31 85 LEU A CA 1
ATOM 648 C C . LEU A 1 85 ? -0.750 -0.281 26.803 1.00 91.31 85 LEU A C 1
ATOM 650 O O . LEU A 1 85 ? -1.863 0.249 26.809 1.00 91.31 85 LEU A O 1
ATOM 654 N N . TRP A 1 86 ? -0.551 -1.533 26.369 1.00 90.69 86 TRP A N 1
ATOM 655 C CA . TRP A 1 86 ? -1.572 -2.335 25.687 1.00 90.69 86 TRP A CA 1
ATOM 656 C C . TRP A 1 86 ? -2.894 -2.384 26.453 1.00 90.69 86 TRP A C 1
ATOM 658 O O . TRP A 1 86 ? -3.937 -2.052 25.898 1.00 90.69 86 TRP A O 1
ATOM 668 N N . ASP A 1 87 ? -2.866 -2.777 27.731 1.00 90.94 87 ASP A N 1
ATOM 669 C CA . ASP A 1 87 ? -4.094 -3.021 28.492 1.00 90.94 87 ASP A CA 1
ATOM 670 C C . ASP A 1 87 ? -4.911 -1.736 28.699 1.00 90.94 87 ASP A C 1
ATOM 672 O O . ASP A 1 87 ? -6.133 -1.763 28.564 1.00 90.94 87 ASP A O 1
ATOM 676 N N . ILE A 1 88 ? -4.249 -0.601 28.952 1.00 93.00 88 ILE A N 1
ATOM 677 C CA . ILE A 1 88 ? -4.908 0.702 29.146 1.00 93.00 88 ILE A CA 1
ATOM 678 C C . ILE A 1 88 ? -5.556 1.166 27.837 1.00 93.00 88 ILE A C 1
ATOM 680 O O . ILE A 1 88 ? -6.729 1.550 27.818 1.00 93.00 88 ILE A O 1
ATOM 684 N N . VAL A 1 89 ? -4.807 1.095 26.733 1.00 92.25 89 VAL A N 1
ATOM 685 C CA . VAL A 1 89 ? -5.291 1.480 25.402 1.00 92.25 89 VAL A CA 1
ATOM 686 C C . VAL A 1 89 ? -6.447 0.578 24.974 1.00 92.25 89 VAL A C 1
ATOM 688 O O . VAL A 1 89 ? -7.510 1.075 24.599 1.00 92.25 89 VAL A O 1
ATOM 691 N N . ARG A 1 90 ? -6.280 -0.744 25.084 1.00 89.25 90 ARG A N 1
ATOM 692 C CA . ARG A 1 90 ? -7.302 -1.733 24.727 1.00 89.25 90 ARG A CA 1
ATOM 693 C C . ARG A 1 90 ? -8.575 -1.536 25.548 1.00 89.25 90 ARG A C 1
ATOM 695 O O . ARG A 1 90 ? -9.656 -1.462 24.975 1.00 89.25 90 ARG A O 1
ATOM 702 N N . GLN A 1 91 ? -8.462 -1.388 26.870 1.00 89.69 91 GLN A N 1
ATOM 703 C CA . GLN A 1 91 ? -9.619 -1.185 27.743 1.00 89.69 91 GLN A CA 1
ATOM 704 C C . GLN A 1 91 ? -10.403 0.078 27.358 1.00 89.69 91 GLN A C 1
ATOM 706 O O . GLN A 1 91 ? -11.639 0.064 27.336 1.00 89.69 91 GLN A O 1
ATOM 711 N N . HIS A 1 92 ? -9.716 1.176 27.032 1.00 89.69 92 HIS A N 1
ATOM 712 C CA . HIS A 1 92 ? -10.398 2.397 26.613 1.00 89.69 92 HIS A CA 1
ATOM 713 C C . HIS A 1 92 ? -11.017 2.268 25.216 1.00 89.69 92 HIS A C 1
ATOM 715 O O . HIS A 1 92 ? -12.161 2.673 25.011 1.00 89.69 92 HIS A O 1
ATOM 721 N N . ARG A 1 93 ? -10.319 1.639 24.267 1.00 90.38 93 ARG A N 1
ATOM 722 C CA . ARG A 1 93 ? -10.842 1.331 22.927 1.00 90.38 93 ARG A CA 1
ATOM 723 C C . ARG A 1 93 ? -12.133 0.516 23.007 1.00 90.38 93 ARG A C 1
ATOM 725 O O . ARG A 1 93 ? -13.124 0.859 22.360 1.00 90.38 93 ARG A O 1
ATOM 732 N N . ASP A 1 94 ? -12.132 -0.522 23.837 1.00 87.25 94 ASP A N 1
ATOM 733 C CA . ASP A 1 94 ? -13.268 -1.425 24.001 1.00 87.25 94 ASP A CA 1
ATOM 734 C C . ASP A 1 94 ? -14.431 -0.719 24.717 1.00 87.25 94 ASP A C 1
ATOM 736 O O . ASP A 1 94 ? -15.568 -0.775 24.254 1.00 87.25 94 ASP A O 1
ATOM 740 N N . SER A 1 95 ? -14.169 0.033 25.791 1.00 87.81 95 SER A N 1
ATOM 741 C CA . SER A 1 95 ? -15.224 0.766 26.517 1.00 87.81 95 SER A CA 1
ATOM 742 C C . SER A 1 95 ? -15.817 1.940 25.732 1.00 87.81 95 SER A C 1
ATOM 744 O O . SER A 1 95 ? -17.013 2.200 25.840 1.00 87.81 95 SER A O 1
ATOM 746 N N . SER A 1 96 ? -15.014 2.621 24.912 1.00 87.12 96 SER A N 1
ATOM 747 C CA . SER A 1 96 ? -15.471 3.704 24.031 1.00 87.12 96 SER A CA 1
ATOM 748 C C . SER A 1 96 ? -16.164 3.207 22.769 1.00 87.12 96 SER A C 1
ATOM 750 O O . SER A 1 96 ? -16.674 4.018 22.004 1.00 87.12 96 SER A O 1
ATOM 752 N N . GLN A 1 97 ? -16.168 1.895 22.527 1.00 87.25 97 GLN A N 1
ATOM 753 C CA . GLN A 1 97 ? -16.633 1.335 21.270 1.00 87.25 97 GLN A CA 1
ATOM 754 C C . GLN A 1 97 ? -15.908 1.992 20.064 1.00 87.25 97 GLN A C 1
ATOM 756 O O . GLN A 1 97 ? -16.507 2.210 19.020 1.00 87.25 97 GLN A O 1
ATOM 761 N N . SER A 1 98 ? -14.579 2.183 20.160 1.00 89.00 98 SER A N 1
ATOM 762 C CA . SER A 1 98 ? -13.701 2.609 19.047 1.00 89.00 98 SER A CA 1
ATOM 763 C C . SER A 1 98 ? -13.127 1.483 18.181 1.00 89.00 98 SER A C 1
ATOM 765 O O . SER A 1 98 ? -12.528 0.554 18.717 1.00 89.00 98 SER A O 1
ATOM 767 N N . ASP A 1 99 ? -13.200 1.607 16.855 1.00 88.81 99 ASP A N 1
ATOM 768 C CA . ASP A 1 99 ? -12.589 0.627 15.944 1.00 88.81 99 ASP A CA 1
ATOM 769 C C . ASP A 1 99 ? -11.080 0.840 15.762 1.00 88.81 99 ASP A C 1
ATOM 771 O O . ASP A 1 99 ? -10.305 -0.107 15.722 1.00 88.81 99 ASP A O 1
ATOM 775 N N . ILE A 1 100 ? -10.626 2.087 15.727 1.00 91.56 100 ILE A N 1
ATOM 776 C CA . ILE A 1 100 ? -9.216 2.408 15.488 1.00 91.56 100 ILE A CA 1
ATOM 777 C C . ILE A 1 100 ? -8.669 3.209 16.665 1.00 91.56 100 ILE A C 1
ATOM 779 O O . ILE A 1 100 ? -9.345 4.100 17.202 1.00 91.56 100 ILE A O 1
ATOM 783 N N . VAL A 1 101 ? -7.432 2.911 17.055 1.00 93.25 101 VAL A N 1
ATOM 784 C CA . VAL A 1 101 ? -6.662 3.716 18.007 1.00 93.25 101 VAL A CA 1
ATOM 785 C C . VAL A 1 101 ? -5.724 4.646 17.240 1.00 93.25 101 VAL A C 1
ATOM 787 O O . VAL A 1 101 ? -4.995 4.220 16.351 1.00 93.25 101 VAL A O 1
ATOM 790 N N . LEU A 1 102 ? -5.739 5.923 17.608 1.00 95.56 102 LEU A N 1
ATOM 791 C CA . LEU A 1 102 ? -4.805 6.938 17.138 1.00 95.56 102 LEU A CA 1
ATOM 792 C C . LEU A 1 102 ? -3.912 7.340 18.315 1.00 95.56 102 LEU A C 1
ATOM 794 O O . LEU A 1 102 ? -4.401 7.924 19.276 1.00 95.56 102 LEU A O 1
ATOM 798 N N . LEU A 1 103 ? -2.621 7.038 18.245 1.00 95.44 103 LEU A N 1
ATOM 799 C CA . LEU A 1 103 ? -1.612 7.473 19.207 1.00 95.44 103 LEU A CA 1
ATOM 800 C C . LEU A 1 103 ? -0.932 8.754 18.713 1.00 95.44 103 LEU A C 1
ATOM 802 O O . LEU A 1 103 ? -0.474 8.825 17.575 1.00 95.44 103 LEU A O 1
ATOM 806 N N . LEU A 1 104 ? -0.823 9.756 19.580 1.00 95.44 104 LEU A N 1
ATOM 807 C CA . LEU A 1 104 ? -0.178 11.030 19.268 1.00 95.44 104 LEU A CA 1
ATOM 808 C C . LEU A 1 104 ? 1.170 11.120 19.985 1.00 95.44 104 LEU A C 1
ATOM 810 O O . LEU A 1 104 ? 1.216 11.365 21.193 1.00 95.44 104 LEU A O 1
ATOM 814 N N . ALA A 1 105 ? 2.261 10.923 19.245 1.00 94.12 105 ALA A N 1
ATOM 815 C CA . ALA A 1 105 ? 3.622 11.008 19.777 1.00 94.12 105 ALA A CA 1
ATOM 816 C C . ALA A 1 105 ? 4.078 12.463 19.927 1.00 94.12 105 ALA A C 1
ATOM 818 O O . ALA A 1 105 ? 3.627 13.344 19.199 1.00 94.12 105 ALA A O 1
ATOM 819 N N . ALA A 1 106 ? 5.013 12.726 20.836 1.00 92.12 106 ALA A N 1
ATOM 820 C CA . ALA A 1 106 ? 5.552 14.069 21.016 1.00 92.12 106 ALA A CA 1
ATOM 821 C C . ALA A 1 106 ? 6.729 14.355 20.075 1.00 92.12 106 ALA A C 1
ATOM 823 O O . ALA A 1 106 ? 7.033 15.518 19.853 1.00 92.12 106 ALA A O 1
ATOM 824 N N . ASP A 1 107 ? 7.396 13.333 19.537 1.00 89.38 107 ASP A N 1
ATOM 825 C CA . ASP A 1 107 ? 8.649 13.476 18.794 1.00 89.38 107 ASP A CA 1
ATOM 826 C C . ASP A 1 107 ? 8.694 12.540 17.571 1.00 89.38 107 ASP A C 1
ATOM 828 O O . ASP A 1 107 ? 8.302 11.377 17.656 1.00 89.38 107 ASP A O 1
ATOM 832 N N . TRP A 1 108 ? 9.173 13.047 16.433 1.00 82.75 108 TRP A N 1
ATOM 833 C CA . TRP A 1 108 ? 9.380 12.302 15.180 1.00 82.75 108 TRP A CA 1
ATOM 834 C C . TRP A 1 108 ? 10.854 12.244 14.752 1.00 82.75 108 TRP A C 1
ATOM 836 O O . TRP A 1 108 ? 11.180 11.692 13.706 1.00 82.75 108 TRP A O 1
ATOM 846 N N . THR A 1 109 ? 11.765 12.832 15.531 1.00 78.31 109 THR A N 1
ATOM 847 C CA . THR A 1 109 ? 13.166 13.028 15.122 1.00 78.31 109 THR A CA 1
ATOM 848 C C . THR A 1 109 ? 13.990 11.742 15.059 1.00 78.31 109 THR A C 1
ATOM 850 O O . THR A 1 109 ? 15.099 11.760 14.526 1.00 78.31 109 THR A O 1
ATOM 853 N N . ASP A 1 110 ? 13.469 10.618 15.554 1.00 62.16 110 ASP A N 1
ATOM 854 C CA . ASP A 1 110 ? 14.129 9.322 15.431 1.00 62.16 110 ASP A CA 1
ATOM 855 C C . ASP A 1 110 ? 13.819 8.666 14.085 1.00 62.16 110 ASP A C 1
ATOM 857 O O . ASP A 1 110 ? 12.661 8.591 13.676 1.00 62.16 110 ASP A O 1
ATOM 861 N N . ASN A 1 111 ? 14.858 8.220 13.377 1.00 59.03 111 ASN A N 1
ATOM 862 C CA . ASN A 1 111 ? 14.780 7.620 12.038 1.00 59.03 111 ASN A CA 1
ATOM 863 C C . ASN A 1 111 ? 13.984 8.423 10.984 1.00 59.03 111 ASN A C 1
ATOM 865 O O . ASN A 1 111 ? 13.702 7.903 9.909 1.00 59.03 111 ASN A O 1
ATOM 869 N N . SER A 1 112 ? 13.651 9.692 11.258 1.00 69.44 112 SER A N 1
ATOM 870 C CA . SER A 1 112 ? 12.777 10.531 10.422 1.00 69.44 112 SER A CA 1
ATOM 871 C C . SER A 1 112 ? 11.380 9.929 10.180 1.00 69.44 112 SER A C 1
ATOM 873 O O . SER A 1 112 ? 10.760 10.206 9.153 1.00 69.44 112 SER A O 1
ATOM 875 N N . VAL A 1 113 ? 10.873 9.118 11.118 1.00 78.44 113 VAL A N 1
ATOM 876 C CA . VAL A 1 113 ? 9.544 8.488 11.027 1.00 78.44 113 VAL A CA 1
ATOM 877 C C . VAL A 1 113 ? 8.500 9.403 11.663 1.00 78.44 113 VAL A C 1
ATOM 879 O O . VAL A 1 113 ? 8.440 9.562 12.882 1.00 78.44 113 VAL A O 1
ATOM 882 N N . ILE A 1 114 ? 7.662 10.017 10.828 1.00 87.12 114 ILE A N 1
ATOM 883 C CA . ILE A 1 114 ? 6.593 10.916 11.283 1.00 87.12 114 ILE A CA 1
ATOM 884 C C . ILE A 1 114 ? 5.290 10.187 11.620 1.00 87.12 114 ILE A C 1
ATOM 886 O O . ILE A 1 114 ? 4.519 10.687 12.440 1.00 87.12 114 ILE A O 1
ATOM 890 N N . GLY A 1 115 ? 5.068 9.016 11.026 1.00 90.31 115 GLY A N 1
ATOM 891 C CA . GLY A 1 115 ? 3.899 8.168 11.208 1.00 90.31 115 GLY A CA 1
ATOM 892 C C . GLY A 1 115 ? 4.273 6.694 11.073 1.00 90.31 115 GLY A C 1
ATOM 893 O O . GLY A 1 115 ? 5.239 6.360 10.392 1.00 90.31 115 GLY A O 1
ATOM 894 N N . GLU A 1 116 ? 3.553 5.837 11.789 1.00 88.75 116 GLU A N 1
ATOM 895 C CA . GLU A 1 116 ? 3.664 4.388 11.687 1.00 88.75 116 GLU A CA 1
ATOM 896 C C . GLU A 1 116 ? 2.334 3.720 12.057 1.00 88.75 116 GLU A C 1
ATOM 898 O O . GLU A 1 116 ? 1.687 4.069 13.052 1.00 88.75 116 GLU A O 1
ATOM 903 N N . ALA A 1 117 ? 1.945 2.711 11.286 1.00 88.94 117 ALA A N 1
ATOM 904 C CA . ALA A 1 117 ? 0.778 1.886 11.546 1.00 88.94 117 ALA A CA 1
ATOM 905 C C . ALA A 1 117 ? 1.153 0.493 12.072 1.00 88.94 117 ALA A C 1
ATOM 907 O O . ALA A 1 117 ? 2.125 -0.139 11.644 1.00 88.94 117 ALA A O 1
ATOM 908 N N . GLY A 1 118 ? 0.323 -0.017 12.980 1.00 81.50 118 GLY A N 1
ATOM 909 C CA . GLY A 1 118 ? 0.293 -1.430 13.327 1.00 81.50 118 GLY A CA 1
ATOM 910 C C . GLY A 1 118 ? -0.043 -2.287 12.107 1.00 81.50 118 GLY A C 1
ATOM 911 O O . GLY A 1 118 ? -0.622 -1.822 11.127 1.00 81.50 118 GLY A O 1
ATOM 912 N N . SER A 1 119 ? 0.318 -3.563 12.163 1.00 76.00 119 SER A N 1
ATOM 913 C CA . SER A 1 119 ? 0.020 -4.480 11.069 1.00 76.00 119 SER A CA 1
ATOM 914 C C . SER A 1 119 ? -1.301 -5.181 11.289 1.00 76.00 119 SER A C 1
ATOM 916 O O . SER A 1 119 ? -1.562 -5.719 12.361 1.00 76.00 119 SER A O 1
ATOM 918 N N . ILE A 1 120 ? -2.099 -5.237 10.235 1.00 76.19 120 ILE A N 1
ATOM 919 C CA . ILE A 1 120 ? -3.333 -6.010 10.201 1.00 76.19 120 ILE A CA 1
ATOM 920 C C . ILE A 1 120 ? -3.204 -7.144 9.182 1.00 76.19 120 ILE A C 1
ATOM 922 O O . ILE A 1 120 ? -2.366 -7.057 8.281 1.00 76.19 120 ILE A O 1
ATOM 926 N N . PRO A 1 121 ? -4.000 -8.221 9.300 1.00 72.94 121 PRO A N 1
ATOM 927 C CA . PRO A 1 121 ? -4.006 -9.268 8.289 1.00 72.94 121 PRO A CA 1
ATOM 928 C C . PRO A 1 121 ? -4.354 -8.682 6.915 1.00 72.94 121 PRO A C 1
ATOM 930 O O . PRO A 1 121 ? -5.232 -7.826 6.810 1.00 72.94 121 PRO A O 1
ATOM 933 N N . LEU A 1 122 ? -3.684 -9.176 5.871 1.00 75.81 122 LEU A N 1
ATOM 934 C CA . LEU A 1 122 ? -3.983 -8.866 4.475 1.00 75.81 122 LEU A CA 1
ATOM 935 C C . LEU A 1 122 ? -4.499 -10.145 3.785 1.00 75.81 122 LEU A C 1
ATOM 937 O O . LEU A 1 122 ? -3.758 -11.125 3.694 1.00 75.81 122 LEU A O 1
ATOM 941 N N . PRO A 1 123 ? -5.767 -10.191 3.344 1.00 77.88 123 PRO A N 1
ATOM 942 C CA . PRO A 1 123 ? -6.786 -9.161 3.522 1.00 77.88 123 PRO A CA 1
ATOM 943 C C . PRO A 1 123 ? -7.254 -9.049 4.985 1.00 77.88 123 PRO A C 1
ATOM 945 O O . PRO A 1 123 ? -7.124 -10.021 5.738 1.00 77.88 123 PRO A O 1
ATOM 948 N N . PRO A 1 124 ? -7.853 -7.917 5.398 1.00 76.81 124 PRO A N 1
ATOM 949 C CA . PRO A 1 124 ? -8.504 -7.824 6.700 1.00 76.81 124 PRO A CA 1
ATOM 950 C C . PRO A 1 124 ? -9.663 -8.815 6.787 1.00 76.81 124 PRO A C 1
ATOM 952 O O . PRO A 1 124 ? -10.436 -8.957 5.840 1.00 76.81 124 PRO A O 1
ATOM 955 N N . ARG A 1 125 ? -9.792 -9.525 7.915 1.00 72.50 125 ARG A N 1
ATOM 956 C CA . ARG A 1 125 ? -10.861 -10.515 8.104 1.00 72.50 125 ARG A CA 1
ATOM 957 C C . ARG A 1 125 ? -11.416 -10.511 9.523 1.00 72.50 125 ARG A C 1
ATOM 959 O O . ARG A 1 125 ? -10.662 -10.464 10.492 1.00 72.50 125 ARG A O 1
ATOM 966 N N . VAL A 1 126 ? -12.739 -10.616 9.642 1.00 69.62 126 VAL A N 1
ATOM 967 C CA . VAL A 1 126 ? -13.437 -10.621 10.942 1.00 69.62 126 VAL A CA 1
ATOM 968 C C . VAL A 1 126 ? -13.194 -11.919 11.727 1.00 69.62 126 VAL A C 1
ATOM 970 O O . VAL A 1 126 ? -13.154 -11.888 12.953 1.00 69.62 126 VAL A O 1
ATOM 973 N N . ASP A 1 127 ? -12.950 -13.049 11.055 1.00 64.94 127 ASP A N 1
ATOM 974 C CA . ASP A 1 127 ? -12.557 -14.320 11.696 1.00 64.94 127 ASP A CA 1
ATOM 975 C C . ASP A 1 127 ? -11.141 -14.269 12.306 1.00 64.94 127 ASP A C 1
ATOM 977 O O . ASP A 1 127 ? -10.802 -15.067 13.180 1.00 64.94 127 ASP A O 1
ATOM 981 N N . LYS A 1 128 ? -10.331 -13.291 11.886 1.00 68.56 128 LYS A N 1
ATOM 982 C CA . LYS A 1 128 ? -9.013 -12.941 12.433 1.00 68.56 128 LYS A CA 1
ATOM 983 C C . LYS A 1 128 ? -9.057 -11.682 13.284 1.00 68.56 128 LYS A C 1
ATOM 985 O O . LYS A 1 128 ? -8.088 -10.934 13.361 1.00 68.56 128 LYS A O 1
ATOM 990 N N . ALA A 1 129 ? -10.174 -11.422 13.948 1.00 63.56 129 ALA A N 1
ATOM 991 C CA . ALA A 1 129 ? -10.321 -10.174 14.672 1.00 63.56 129 ALA A CA 1
ATOM 992 C C . ALA A 1 129 ? -9.371 -10.016 15.878 1.00 63.56 129 ALA A C 1
ATOM 994 O O . ALA A 1 129 ? -9.236 -8.895 16.367 1.00 63.56 129 ALA A O 1
ATOM 995 N N . ASP A 1 130 ? -8.711 -11.084 16.358 1.00 69.50 130 ASP A N 1
ATOM 996 C CA . ASP A 1 130 ? -7.604 -10.958 17.329 1.00 69.50 130 ASP A CA 1
ATOM 997 C C . ASP A 1 130 ? -6.419 -10.224 16.702 1.00 69.50 130 ASP A C 1
ATOM 999 O O . ASP A 1 130 ? -5.814 -9.363 17.334 1.00 69.50 130 ASP A O 1
ATOM 1003 N N . ASP A 1 131 ? -6.156 -10.484 15.424 1.00 70.56 131 ASP A N 1
ATOM 1004 C CA . ASP A 1 131 ? -5.112 -9.808 14.662 1.00 70.56 131 ASP A CA 1
ATOM 1005 C C . ASP A 1 131 ? -5.520 -8.351 14.366 1.00 70.56 131 ASP A C 1
ATOM 1007 O O . ASP A 1 131 ? -4.684 -7.451 14.383 1.00 70.56 131 ASP A O 1
ATOM 1011 N N . LEU A 1 132 ? -6.823 -8.080 14.196 1.00 75.25 132 LEU A N 1
ATOM 1012 C CA . LEU A 1 132 ? -7.356 -6.715 14.050 1.00 75.25 132 LEU A CA 1
ATOM 1013 C C . LEU A 1 132 ? -7.319 -5.898 15.349 1.00 75.25 132 LEU A C 1
ATOM 1015 O O . LEU A 1 132 ? -7.495 -4.681 15.300 1.00 75.25 132 LEU A O 1
ATOM 1019 N N . GLU A 1 133 ? -7.006 -6.494 16.506 1.00 76.81 133 GLU A N 1
ATOM 1020 C CA . GLU A 1 133 ? -6.748 -5.703 17.715 1.00 76.81 133 GLU A CA 1
ATOM 1021 C C . GLU A 1 133 ? -5.525 -4.780 17.563 1.00 76.81 133 GLU A C 1
ATOM 1023 O O . GLU A 1 133 ? -5.395 -3.823 18.329 1.00 76.81 133 GLU A O 1
ATOM 1028 N N . GLN A 1 134 ? -4.679 -5.019 16.554 1.00 77.94 134 GLN A N 1
ATOM 1029 C CA . GLN A 1 134 ? -3.545 -4.175 16.180 1.00 77.94 134 GLN A CA 1
ATOM 1030 C C . GLN A 1 134 ? -3.921 -2.964 15.307 1.00 77.94 134 GLN A C 1
ATOM 1032 O O . GLN A 1 134 ? -3.013 -2.265 14.867 1.00 77.94 134 GLN A O 1
ATOM 1037 N N . CYS A 1 135 ? -5.216 -2.672 15.080 1.00 87.06 135 CYS A N 1
ATOM 1038 C CA . CYS A 1 135 ? -5.705 -1.471 14.374 1.00 87.06 135 CYS A CA 1
ATOM 1039 C C . CYS A 1 135 ? -5.387 -0.171 15.144 1.00 87.06 135 CYS A C 1
ATOM 1041 O O . CYS A 1 135 ? -6.265 0.524 15.664 1.00 87.06 135 CYS A O 1
ATOM 1043 N N . THR A 1 136 ? -4.101 0.133 15.249 1.00 90.50 136 THR A N 1
ATOM 1044 C CA . THR A 1 136 ? -3.519 1.260 15.961 1.00 90.50 136 THR A CA 1
ATOM 1045 C C . THR A 1 136 ? -2.523 1.920 15.033 1.00 90.50 136 THR A C 1
ATOM 1047 O O . THR A 1 136 ? -1.645 1.251 14.499 1.00 90.50 136 THR A O 1
ATOM 1050 N N . LEU A 1 137 ? -2.644 3.226 14.859 1.00 93.06 137 LEU A N 1
ATOM 1051 C CA . LEU A 1 137 ? -1.643 4.032 14.176 1.00 93.06 137 LEU A CA 1
ATOM 1052 C C . LEU A 1 137 ? -1.079 5.065 15.139 1.00 93.06 137 LEU A C 1
ATOM 1054 O O . LEU A 1 137 ? -1.754 5.485 16.083 1.00 93.06 137 LEU A O 1
ATOM 1058 N N . CYS A 1 138 ? 0.158 5.469 14.905 1.00 92.62 138 CYS A N 1
ATOM 1059 C CA . CYS A 1 138 ? 0.850 6.488 15.665 1.00 92.62 138 CYS A CA 1
ATOM 1060 C C . CYS A 1 138 ? 1.442 7.516 14.713 1.00 92.62 138 CYS A C 1
ATOM 1062 O O . CYS A 1 138 ? 2.025 7.146 13.706 1.00 92.62 138 CYS A O 1
ATOM 1064 N N . PHE A 1 139 ? 1.324 8.802 15.026 1.00 93.12 139 PHE A N 1
ATOM 1065 C CA . PHE A 1 139 ? 2.084 9.823 14.311 1.00 93.12 139 PHE A CA 1
ATOM 1066 C C . PHE A 1 139 ? 2.363 11.030 15.207 1.00 93.12 139 PHE A C 1
ATOM 1068 O O . PHE A 1 139 ? 1.734 11.213 16.258 1.00 93.12 139 PHE A O 1
ATOM 1075 N N . CYS A 1 140 ? 3.332 11.853 14.809 1.00 92.31 140 CYS A N 1
ATOM 1076 C CA . CYS A 1 140 ? 3.642 13.091 15.507 1.00 92.31 140 CYS A CA 1
ATOM 1077 C C . CYS A 1 140 ? 2.813 14.255 14.936 1.00 92.31 140 CYS A C 1
ATOM 1079 O O . CYS A 1 140 ? 2.910 14.552 13.746 1.00 92.31 140 CYS A O 1
ATOM 1081 N N . PRO A 1 141 ? 2.037 14.974 15.765 1.00 91.06 141 PRO A N 1
ATOM 1082 C CA . PRO A 1 141 ? 1.194 16.076 15.317 1.00 91.06 141 PRO A CA 1
ATOM 1083 C C . PRO A 1 141 ? 1.978 17.370 15.045 1.00 91.06 141 PRO A C 1
ATOM 1085 O O . PRO A 1 141 ? 1.401 18.355 14.585 1.00 91.06 141 PRO A O 1
ATOM 1088 N N . GLN A 1 142 ? 3.278 17.397 15.351 1.00 86.31 142 GLN A N 1
ATOM 1089 C CA . GLN A 1 142 ? 4.140 18.533 15.045 1.00 86.31 142 GLN A CA 1
ATOM 1090 C C . GLN A 1 142 ? 4.456 18.590 13.550 1.00 86.31 142 GLN A C 1
ATOM 1092 O O . GLN A 1 142 ? 4.665 17.569 12.903 1.00 86.31 142 GLN A O 1
ATOM 1097 N N . LYS A 1 143 ? 4.561 19.806 13.012 1.00 77.00 143 LYS A N 1
ATOM 1098 C CA . LYS A 1 143 ? 4.949 20.026 11.617 1.00 77.00 143 LYS A CA 1
ATOM 1099 C C . LYS A 1 143 ? 6.356 19.476 11.347 1.00 77.00 143 LYS A C 1
ATOM 1101 O O . LYS A 1 143 ? 7.298 19.838 12.052 1.00 77.00 143 LYS A O 1
ATOM 1106 N N . ALA A 1 144 ? 6.507 18.699 10.279 1.00 73.75 144 ALA A N 1
ATOM 1107 C CA . ALA A 1 144 ? 7.800 18.251 9.768 1.00 73.75 144 ALA A CA 1
ATOM 1108 C C . ALA A 1 144 ? 8.012 18.781 8.345 1.00 73.75 144 ALA A C 1
ATOM 1110 O O . ALA A 1 144 ? 7.369 18.339 7.394 1.00 73.75 144 ALA A O 1
ATOM 1111 N N . GLY A 1 145 ? 8.901 19.764 8.194 1.00 76.31 145 GLY A N 1
ATOM 1112 C CA . GLY A 1 145 ? 9.191 20.360 6.888 1.00 76.31 145 GLY A CA 1
ATOM 1113 C C . GLY A 1 145 ? 7.941 20.924 6.200 1.00 76.31 145 GLY A C 1
ATOM 1114 O O . GLY A 1 145 ? 7.198 21.711 6.791 1.00 76.31 145 GLY A O 1
ATOM 1115 N N . SER A 1 146 ? 7.731 20.540 4.941 1.00 71.38 146 SER A N 1
ATOM 1116 C CA . SER A 1 146 ? 6.569 20.902 4.118 1.00 71.38 146 SER A CA 1
ATOM 1117 C C . SER A 1 146 ? 5.424 19.885 4.177 1.00 71.38 146 SER A C 1
ATOM 1119 O O . SER A 1 146 ? 4.420 20.096 3.502 1.00 71.38 146 SER A O 1
ATOM 1121 N N . LEU A 1 147 ? 5.552 18.801 4.953 1.00 76.81 147 LEU A N 1
ATOM 1122 C CA . LEU A 1 147 ? 4.528 17.761 5.013 1.00 76.81 147 LEU A CA 1
ATOM 1123 C C . LEU A 1 147 ? 3.252 18.278 5.679 1.00 76.81 147 LEU A C 1
ATOM 1125 O O . LEU A 1 147 ? 3.276 18.869 6.764 1.00 76.81 147 LEU A O 1
ATOM 1129 N N . GLU A 1 148 ? 2.122 17.989 5.041 1.00 83.38 148 GLU A N 1
ATOM 1130 C CA . GLU A 1 148 ? 0.799 18.227 5.600 1.00 83.38 148 GLU A CA 1
ATOM 1131 C C . GLU A 1 148 ? 0.436 17.067 6.531 1.00 83.38 148 GLU A C 1
ATOM 1133 O O . GLU A 1 148 ? 0.113 15.962 6.099 1.00 83.38 148 GLU A O 1
ATOM 1138 N N . ILE A 1 149 ? 0.470 17.321 7.839 1.00 86.25 149 ILE A N 1
ATOM 1139 C CA . ILE A 1 149 ? 0.270 16.304 8.885 1.00 86.25 149 ILE A CA 1
ATOM 1140 C C . ILE A 1 149 ? -1.061 15.550 8.746 1.00 86.25 149 ILE A C 1
ATOM 1142 O O . ILE A 1 149 ? -1.141 14.357 9.030 1.00 86.25 149 ILE A O 1
ATOM 1146 N N . GLY A 1 150 ? -2.109 16.207 8.243 1.00 89.44 150 GLY A N 1
ATOM 1147 C CA . GLY A 1 150 ? -3.380 15.532 7.982 1.00 89.44 150 GLY A CA 1
ATOM 1148 C C . GLY A 1 150 ? -3.304 14.465 6.884 1.00 89.44 150 GLY A C 1
ATOM 1149 O O . GLY A 1 150 ? -4.073 13.507 6.925 1.00 89.44 150 GLY A O 1
ATOM 1150 N N . GLN A 1 151 ? -2.389 14.602 5.919 1.00 92.75 151 GLN A N 1
ATOM 1151 C CA . GLN A 1 151 ? -2.156 13.583 4.894 1.00 92.75 151 GLN A CA 1
ATOM 1152 C C . GLN A 1 151 ? -1.351 12.406 5.444 1.00 92.75 151 GLN A C 1
ATOM 1154 O O . GLN A 1 151 ? -1.650 11.276 5.078 1.00 92.75 151 GLN A O 1
ATOM 1159 N N . VAL A 1 152 ? -0.427 12.642 6.386 1.00 92.12 152 VAL A N 1
ATOM 1160 C CA . VAL A 1 152 ? 0.274 11.570 7.122 1.00 92.12 152 VAL A CA 1
ATOM 1161 C C . VAL A 1 152 ? -0.726 10.700 7.876 1.00 92.12 152 VAL A C 1
ATOM 1163 O O . VAL A 1 152 ? -0.695 9.483 7.759 1.00 92.12 152 VAL A O 1
ATOM 1166 N N . PHE A 1 153 ? -1.684 11.303 8.583 1.00 94.00 153 PHE A N 1
ATOM 1167 C CA . PHE A 1 153 ? -2.730 10.524 9.243 1.00 94.00 153 PHE A CA 1
ATOM 1168 C C . PHE A 1 153 ? -3.522 9.641 8.255 1.00 94.00 153 PHE A C 1
ATOM 1170 O O . PHE A 1 153 ? -3.778 8.472 8.541 1.00 94.00 153 PHE A O 1
ATOM 1177 N N . ALA A 1 154 ? -3.890 10.176 7.085 1.00 96.06 154 ALA A N 1
ATOM 1178 C CA . ALA A 1 154 ? -4.569 9.393 6.053 1.00 96.06 154 ALA A CA 1
ATOM 1179 C C . ALA A 1 154 ? -3.664 8.291 5.467 1.00 96.06 154 ALA A C 1
ATOM 1181 O O . ALA A 1 154 ? -4.138 7.195 5.195 1.00 96.06 154 ALA A O 1
ATOM 1182 N N . HIS A 1 155 ? -2.367 8.550 5.317 1.00 95.31 155 HIS A N 1
ATOM 1183 C CA . HIS A 1 155 ? -1.379 7.565 4.884 1.00 95.31 155 HIS A CA 1
ATOM 1184 C C . HIS A 1 155 ? -1.312 6.373 5.849 1.00 95.31 155 HIS A C 1
ATOM 1186 O O . HIS A 1 155 ? -1.527 5.234 5.438 1.00 95.31 155 HIS A O 1
ATOM 1192 N N . GLU A 1 156 ? -1.148 6.630 7.150 1.00 93.81 156 GLU A N 1
ATOM 1193 C CA . GLU A 1 156 ? -1.115 5.562 8.159 1.00 93.81 156 GLU A CA 1
ATOM 1194 C C . GLU A 1 156 ? -2.447 4.811 8.261 1.00 93.81 156 GLU A C 1
ATOM 1196 O O . GLU A 1 156 ? -2.484 3.598 8.478 1.00 93.81 156 GLU A O 1
ATOM 1201 N N . LEU A 1 157 ? -3.568 5.512 8.064 1.00 95.12 157 LEU A N 1
ATOM 1202 C CA . LEU A 1 157 ? -4.867 4.856 7.964 1.00 95.12 157 LEU A CA 1
ATOM 1203 C C . LEU A 1 157 ? -4.922 3.910 6.760 1.00 95.12 157 LEU A C 1
ATOM 1205 O O . LEU A 1 157 ? -5.493 2.832 6.877 1.00 95.12 157 LEU A O 1
ATOM 1209 N N . GLY A 1 158 ? -4.324 4.275 5.626 1.00 94.81 158 GLY A N 1
ATOM 1210 C CA . GLY A 1 158 ? -4.231 3.402 4.462 1.00 94.81 158 GLY A CA 1
ATOM 1211 C C . GLY A 1 158 ? -3.484 2.098 4.755 1.00 94.81 158 GLY A C 1
ATOM 1212 O O . GLY A 1 158 ? -3.949 1.037 4.340 1.00 94.81 158 GLY A O 1
ATOM 1213 N N . HIS A 1 159 ? -2.414 2.126 5.555 1.00 91.38 159 HIS A N 1
ATOM 1214 C CA . HIS A 1 159 ? -1.765 0.899 6.041 1.00 91.38 159 HIS A CA 1
ATOM 1215 C C . HIS A 1 159 ? -2.704 0.042 6.902 1.00 91.38 159 HIS A C 1
ATOM 1217 O O . HIS A 1 159 ? -2.815 -1.164 6.678 1.00 91.38 159 HIS A O 1
ATOM 1223 N N . LEU A 1 160 ? -3.479 0.659 7.805 1.00 89.75 160 LEU A N 1
ATOM 1224 C CA . LEU A 1 160 ? -4.548 -0.021 8.559 1.00 89.75 160 LEU A CA 1
ATOM 1225 C C . LEU A 1 160 ? -5.755 -0.441 7.704 1.00 89.75 160 LEU A C 1
ATOM 1227 O O . LEU A 1 160 ? -6.731 -0.971 8.229 1.00 89.75 160 LEU A O 1
ATOM 1231 N N . LEU A 1 161 ? -5.733 -0.201 6.398 1.00 91.31 161 LEU A N 1
ATOM 123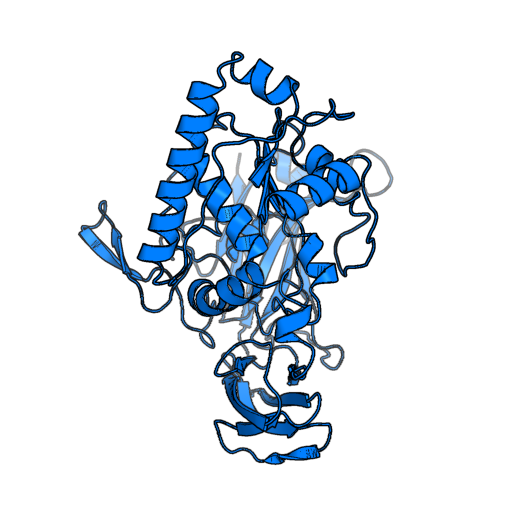2 C CA . LEU A 1 161 ? -6.719 -0.712 5.451 1.00 91.31 161 LEU A CA 1
ATOM 1233 C C . LEU A 1 161 ? -6.111 -1.742 4.490 1.00 91.31 161 LEU A C 1
ATOM 1235 O O . LEU A 1 161 ? -6.832 -2.258 3.633 1.00 91.31 161 LEU A O 1
ATOM 1239 N N . GLY A 1 162 ? -4.827 -2.075 4.666 1.00 87.94 162 GLY A N 1
ATOM 1240 C CA . GLY A 1 162 ? -4.084 -3.048 3.867 1.00 87.94 162 GLY A CA 1
ATOM 1241 C C . GLY A 1 162 ? -3.298 -2.449 2.701 1.00 87.94 162 GLY A C 1
ATOM 1242 O O . GLY A 1 162 ? -2.929 -3.187 1.796 1.00 87.94 162 GLY A O 1
ATOM 1243 N N . GLY A 1 163 ? -3.100 -1.129 2.679 1.00 90.31 163 GLY A N 1
ATOM 1244 C CA . GLY A 1 163 ? -2.350 -0.455 1.627 1.00 90.31 163 GLY A CA 1
ATOM 1245 C C . GLY A 1 163 ? -0.855 -0.414 1.879 1.00 90.31 163 GLY A C 1
ATOM 1246 O O . GLY A 1 163 ? -0.406 -0.296 3.017 1.00 90.31 163 GLY A O 1
ATOM 1247 N N . SER A 1 164 ? -0.105 -0.419 0.789 1.00 88.69 164 SER A N 1
ATOM 1248 C CA . SER A 1 164 ? 1.353 -0.337 0.770 1.00 88.69 164 SER A CA 1
ATOM 1249 C C . SER A 1 164 ? 1.798 0.925 0.038 1.00 88.69 164 SER A C 1
ATOM 1251 O O . SER A 1 164 ? 0.997 1.609 -0.607 1.00 88.69 164 SER A O 1
ATOM 1253 N N . HIS A 1 165 ? 3.077 1.271 0.149 1.00 89.62 165 HIS A N 1
ATOM 1254 C CA . HIS A 1 165 ? 3.577 2.459 -0.531 1.00 89.62 165 HIS A CA 1
ATOM 1255 C C . HIS A 1 165 ? 3.530 2.330 -2.057 1.00 89.62 165 HIS A C 1
ATOM 1257 O O . HIS A 1 165 ? 3.477 1.218 -2.583 1.00 89.62 165 HIS A O 1
ATOM 1263 N N . ASP A 1 166 ? 3.586 3.451 -2.781 1.00 87.88 166 ASP A N 1
ATOM 1264 C CA . ASP A 1 166 ? 3.849 3.414 -4.223 1.00 87.88 166 ASP A CA 1
ATOM 1265 C C . ASP A 1 166 ? 5.178 2.705 -4.544 1.00 87.88 166 ASP A C 1
ATOM 1267 O O . ASP A 1 166 ? 6.092 2.629 -3.715 1.00 87.88 166 ASP A O 1
ATOM 1271 N N . LEU A 1 167 ? 5.286 2.204 -5.778 1.00 78.69 167 LEU A N 1
ATOM 1272 C CA . LEU A 1 167 ? 6.447 1.446 -6.240 1.00 78.69 167 LEU A CA 1
ATOM 1273 C C . LEU A 1 167 ? 7.762 2.193 -5.978 1.00 78.69 167 LEU A C 1
ATOM 1275 O O . LEU A 1 167 ? 8.682 1.595 -5.436 1.00 78.69 167 LEU A O 1
ATOM 1279 N N . GLU A 1 168 ? 7.874 3.477 -6.323 1.00 78.56 168 GLU A N 1
ATOM 1280 C CA . GLU A 1 168 ? 9.149 4.190 -6.210 1.00 78.56 168 GLU A CA 1
ATOM 1281 C C . GLU A 1 168 ? 9.543 4.433 -4.750 1.00 78.56 168 GLU A C 1
ATOM 1283 O O . GLU A 1 168 ? 10.718 4.313 -4.400 1.00 78.56 168 GLU A O 1
ATOM 1288 N N . THR A 1 169 ? 8.578 4.710 -3.877 1.00 79.25 169 THR A N 1
ATOM 1289 C CA . THR A 1 169 ? 8.827 4.771 -2.432 1.00 79.25 169 THR A CA 1
ATOM 1290 C C . THR A 1 169 ? 9.407 3.455 -1.900 1.00 79.25 169 THR A C 1
ATOM 1292 O O . THR A 1 169 ? 10.383 3.467 -1.141 1.00 79.25 169 THR A O 1
ATOM 1295 N N . LEU A 1 170 ? 8.849 2.307 -2.301 1.00 72.06 170 LEU A N 1
ATOM 1296 C CA . LEU A 1 170 ? 9.401 0.998 -1.925 1.00 72.06 170 LEU A CA 1
ATOM 1297 C C . LEU A 1 170 ? 10.840 0.842 -2.442 1.00 72.06 170 LEU A C 1
ATOM 1299 O O . LEU A 1 170 ? 11.724 0.408 -1.703 1.00 72.06 170 LEU A O 1
ATOM 1303 N N . MET A 1 171 ? 11.113 1.302 -3.669 1.00 70.25 171 MET A N 1
ATOM 1304 C CA . MET A 1 171 ? 12.464 1.273 -4.242 1.00 70.25 171 MET A CA 1
ATOM 1305 C C . MET A 1 171 ? 13.479 2.105 -3.454 1.00 70.25 171 MET A C 1
ATOM 1307 O O . MET A 1 171 ? 14.625 1.683 -3.304 1.00 70.25 171 MET A O 1
ATOM 1311 N N . GLN A 1 172 ? 13.089 3.291 -2.982 1.00 66.88 172 GLN A N 1
ATOM 1312 C CA . GLN A 1 172 ? 13.982 4.207 -2.261 1.00 66.88 172 GLN A CA 1
ATOM 1313 C C . GLN A 1 172 ? 14.287 3.731 -0.840 1.00 66.88 172 GLN A C 1
ATOM 1315 O O . GLN A 1 172 ? 15.395 3.916 -0.342 1.00 66.88 172 GLN A O 1
ATOM 1320 N N . THR A 1 173 ? 13.315 3.093 -0.192 1.00 63.72 173 THR A N 1
ATOM 1321 C CA . THR A 1 173 ? 13.461 2.604 1.185 1.00 63.72 173 THR A CA 1
ATOM 1322 C C . THR A 1 173 ? 14.193 1.262 1.270 1.00 63.72 173 THR A C 1
ATOM 1324 O O . THR A 1 173 ? 14.556 0.834 2.363 1.00 63.72 173 THR A O 1
ATOM 1327 N N . GLY A 1 174 ? 14.425 0.590 0.134 1.00 56.34 174 GLY A N 1
ATOM 1328 C CA . GLY A 1 174 ? 14.967 -0.771 0.104 1.00 56.34 174 GLY A CA 1
ATOM 1329 C C . GLY A 1 174 ? 14.012 -1.807 0.708 1.00 56.34 174 GLY A C 1
ATOM 1330 O O . GLY A 1 174 ? 14.428 -2.938 0.959 1.00 56.34 174 GLY A O 1
ATOM 1331 N N . MET A 1 175 ? 12.753 -1.424 0.958 1.00 57.25 175 MET A N 1
ATOM 1332 C CA . MET A 1 175 ? 11.721 -2.309 1.481 1.00 57.25 175 MET A CA 1
ATOM 1333 C C . MET A 1 175 ? 11.149 -3.173 0.355 1.00 57.25 175 MET A C 1
ATOM 1335 O O . MET A 1 175 ? 10.937 -2.717 -0.768 1.00 57.25 175 MET A O 1
ATOM 1339 N N . HIS A 1 176 ? 10.916 -4.444 0.669 1.00 59.19 176 HIS A N 1
ATOM 1340 C CA . HIS A 1 176 ? 10.361 -5.424 -0.257 1.00 59.19 176 HIS A CA 1
ATOM 1341 C C . HIS A 1 176 ? 8.859 -5.215 -0.436 1.00 59.19 176 HIS A C 1
ATOM 1343 O O . HIS A 1 176 ? 8.175 -4.773 0.488 1.00 59.19 176 HIS A O 1
ATOM 1349 N N . TYR A 1 177 ? 8.322 -5.600 -1.593 1.00 58.72 177 TYR A N 1
ATOM 1350 C CA . TYR A 1 177 ? 6.876 -5.775 -1.702 1.00 58.72 177 TYR A CA 1
ATOM 1351 C C . TYR A 1 177 ? 6.402 -6.876 -0.756 1.00 58.72 177 TYR A C 1
ATOM 1353 O O . TYR A 1 177 ? 7.080 -7.899 -0.652 1.00 58.72 177 TYR A O 1
ATOM 1361 N N . ASP A 1 178 ? 5.233 -6.693 -0.142 1.00 55.78 178 ASP A N 1
ATOM 1362 C CA . ASP A 1 178 ? 4.614 -7.668 0.760 1.00 55.78 178 ASP A CA 1
ATOM 1363 C C . ASP A 1 178 ? 4.678 -9.100 0.202 1.00 55.78 178 ASP A C 1
ATOM 1365 O O . ASP A 1 178 ? 4.622 -9.310 -1.018 1.00 55.78 178 ASP A O 1
ATOM 1369 N N . ASP A 1 179 ? 4.750 -10.096 1.091 1.00 61.81 179 ASP A N 1
ATOM 1370 C CA . ASP A 1 179 ? 4.830 -11.537 0.778 1.00 61.81 179 ASP A CA 1
ATOM 1371 C C . ASP A 1 179 ? 3.629 -12.076 -0.036 1.00 61.81 179 ASP A C 1
ATOM 1373 O O . ASP A 1 179 ? 3.542 -13.269 -0.321 1.00 61.81 179 ASP A O 1
ATOM 1377 N N . LEU A 1 180 ? 2.686 -11.211 -0.425 1.00 75.31 180 LEU A N 1
ATOM 1378 C CA . LEU A 1 180 ? 1.437 -11.546 -1.100 1.00 75.31 180 LEU A CA 1
ATOM 1379 C C . LEU A 1 180 ? 1.311 -10.790 -2.438 1.00 75.31 180 LEU A C 1
ATOM 1381 O O . LEU A 1 180 ? 0.607 -9.780 -2.512 1.00 75.31 180 LEU A O 1
ATOM 1385 N N . PRO A 1 181 ? 1.929 -11.281 -3.532 1.00 84.19 181 PRO A N 1
ATOM 1386 C CA . PRO A 1 181 ? 1.889 -10.617 -4.840 1.00 84.19 181 PRO A CA 1
ATOM 1387 C C . PRO A 1 181 ? 0.481 -10.436 -5.420 1.00 84.19 181 PRO A C 1
ATOM 1389 O O . PRO A 1 181 ? 0.272 -9.577 -6.267 1.00 84.19 181 PRO A O 1
ATOM 1392 N N . MET A 1 182 ? -0.494 -11.216 -4.950 1.00 87.38 182 MET A N 1
ATOM 1393 C CA . MET A 1 182 ? -1.911 -11.054 -5.286 1.00 87.38 182 MET A CA 1
ATOM 1394 C C . MET A 1 182 ? -2.464 -9.663 -4.904 1.00 87.38 182 MET A C 1
ATOM 1396 O O . MET A 1 182 ? -3.414 -9.211 -5.544 1.00 87.38 182 MET A O 1
ATOM 1400 N N . PHE A 1 183 ? -1.887 -8.993 -3.898 1.00 88.56 183 PHE A N 1
ATOM 1401 C CA . PHE A 1 183 ? -2.342 -7.703 -3.356 1.00 88.56 183 PHE A CA 1
ATOM 1402 C C . PHE A 1 183 ? -1.422 -6.527 -3.681 1.00 88.56 183 PHE A C 1
ATOM 1404 O O . PHE A 1 183 ? -1.614 -5.429 -3.170 1.00 88.56 183 PHE A O 1
ATOM 1411 N N . ASP A 1 184 ? -0.430 -6.712 -4.544 1.00 87.56 184 ASP A N 1
ATOM 1412 C CA . ASP A 1 184 ? 0.558 -5.670 -4.821 1.00 87.56 184 ASP A CA 1
ATOM 1413 C C . ASP A 1 184 ? 0.011 -4.423 -5.542 1.00 87.56 184 ASP A C 1
ATOM 1415 O O . ASP A 1 184 ? 0.697 -3.402 -5.606 1.00 87.56 184 ASP A O 1
ATOM 1419 N N . TYR A 1 185 ? -1.217 -4.499 -6.059 1.00 91.62 185 TYR A N 1
ATOM 1420 C CA . TYR A 1 185 ? -1.967 -3.371 -6.607 1.00 91.62 185 TYR A CA 1
ATOM 1421 C C . TYR A 1 185 ? -2.540 -2.448 -5.521 1.00 91.62 185 TYR A C 1
ATOM 1423 O O . TYR A 1 185 ? -2.955 -1.331 -5.833 1.00 91.62 185 TYR A O 1
ATOM 1431 N N . VAL A 1 186 ? -2.595 -2.887 -4.257 1.00 93.38 186 VAL A N 1
ATOM 1432 C CA . VAL A 1 186 ? -3.109 -2.097 -3.129 1.00 93.38 186 VAL A CA 1
ATOM 1433 C C . VAL A 1 186 ? -2.020 -1.134 -2.656 1.00 93.38 186 VAL A C 1
ATOM 1435 O O . VAL A 1 186 ? -1.520 -1.211 -1.540 1.00 93.38 186 VAL A O 1
ATOM 1438 N N . CYS A 1 187 ? -1.597 -0.241 -3.544 1.00 92.94 187 CYS A N 1
ATOM 1439 C CA . CYS A 1 187 ? -0.441 0.618 -3.336 1.00 92.94 187 CYS A CA 1
ATOM 1440 C C . CYS A 1 187 ? -0.680 2.056 -3.796 1.00 92.94 187 CYS A C 1
ATOM 1442 O O . CYS A 1 187 ? -1.671 2.357 -4.463 1.00 92.94 187 CYS A O 1
ATOM 1444 N N . GLY A 1 188 ? 0.223 2.967 -3.442 1.00 95.31 188 GLY A N 1
ATOM 1445 C CA . GLY A 1 188 ? 0.200 4.335 -3.952 1.00 95.31 188 GLY A CA 1
ATOM 1446 C C . GLY A 1 188 ? 0.417 4.410 -5.463 1.00 95.31 188 GLY A C 1
ATOM 1447 O O . GLY A 1 188 ? 1.126 3.610 -6.064 1.00 95.31 188 GLY A O 1
ATOM 1448 N N . TYR A 1 189 ? -0.192 5.415 -6.075 1.00 95.06 189 TYR A N 1
ATOM 1449 C CA . TYR A 1 189 ? 0.040 5.819 -7.457 1.00 95.06 189 TYR A CA 1
ATOM 1450 C C . TYR A 1 189 ? 0.882 7.096 -7.524 1.00 95.06 189 TYR A C 1
ATOM 1452 O O . TYR A 1 189 ? 0.585 8.076 -6.829 1.00 95.06 189 TYR A O 1
ATOM 1460 N N . GLN A 1 190 ? 1.866 7.078 -8.422 1.00 91.38 190 GLN A N 1
ATOM 1461 C CA . GLN A 1 190 ? 2.727 8.192 -8.803 1.00 91.38 190 GLN A CA 1
ATOM 1462 C C . GLN A 1 190 ? 2.503 8.504 -10.287 1.00 91.38 190 GLN A C 1
ATOM 1464 O O . GLN A 1 190 ? 2.590 7.605 -11.124 1.00 91.38 190 GLN A O 1
ATOM 1469 N N . ALA A 1 191 ? 2.251 9.770 -10.625 1.00 88.81 191 ALA A N 1
ATOM 1470 C CA . ALA A 1 191 ? 2.146 10.184 -12.021 1.00 88.81 191 ALA A CA 1
ATOM 1471 C C . ALA A 1 191 ? 3.487 10.005 -12.756 1.00 88.81 191 ALA A C 1
ATOM 1473 O O . ALA A 1 191 ? 4.543 10.315 -12.203 1.00 88.81 191 ALA A O 1
ATOM 1474 N N . GLU A 1 192 ? 3.451 9.557 -14.017 1.00 81.19 192 GLU A N 1
ATOM 1475 C CA . GLU A 1 192 ? 4.658 9.283 -14.820 1.00 81.19 192 GLU A CA 1
ATOM 1476 C C . GLU A 1 192 ? 5.595 10.497 -14.952 1.00 81.19 192 GLU A C 1
ATOM 1478 O O . GLU A 1 192 ? 6.818 10.350 -14.967 1.00 81.19 192 GLU A O 1
ATOM 1483 N N . ASP A 1 193 ? 5.021 11.701 -15.027 1.00 81.12 193 ASP A N 1
ATOM 1484 C CA . ASP A 1 193 ? 5.747 12.970 -15.127 1.00 81.12 193 ASP A CA 1
ATOM 1485 C C . ASP A 1 193 ? 6.165 13.549 -13.765 1.00 81.12 193 ASP A C 1
ATOM 1487 O O . ASP A 1 193 ? 6.742 14.635 -13.711 1.00 81.12 193 ASP A O 1
ATOM 1491 N N . ARG A 1 194 ? 5.869 12.836 -12.669 1.00 82.81 194 ARG A N 1
ATOM 1492 C CA . ARG A 1 194 ? 6.103 13.248 -11.277 1.00 82.81 194 ARG A CA 1
ATOM 1493 C C . ARG A 1 194 ? 5.444 14.570 -10.896 1.00 82.81 194 ARG A C 1
ATOM 1495 O O . ARG A 1 194 ? 5.872 15.245 -9.968 1.00 82.81 194 ARG A O 1
ATOM 1502 N N . SER A 1 195 ? 4.369 14.957 -11.570 1.00 85.88 195 SER A N 1
ATOM 1503 C CA . SER A 1 195 ? 3.646 16.172 -11.195 1.00 85.88 195 SER A CA 1
ATOM 1504 C C . SER A 1 195 ? 2.851 16.011 -9.891 1.00 85.88 195 SER A C 1
ATOM 1506 O O . SER A 1 195 ? 2.655 16.995 -9.167 1.00 85.88 195 SER A O 1
ATOM 1508 N N . PHE A 1 196 ? 2.414 14.788 -9.572 1.00 91.56 196 PHE A N 1
ATOM 1509 C CA . PHE A 1 196 ? 1.675 14.457 -8.356 1.00 91.56 196 PHE A CA 1
ATOM 1510 C C . PHE A 1 196 ? 1.765 12.972 -7.985 1.00 91.56 196 PHE A C 1
ATOM 1512 O O . PHE A 1 196 ? 2.122 12.122 -8.805 1.00 91.56 196 PHE A O 1
ATOM 1519 N N . MET A 1 197 ? 1.336 12.671 -6.762 1.00 93.44 197 MET A N 1
ATOM 1520 C CA . MET A 1 197 ? 1.112 11.320 -6.252 1.00 93.44 197 MET A CA 1
ATOM 1521 C C . MET A 1 197 ? -0.082 11.262 -5.288 1.00 93.44 197 MET A C 1
ATOM 1523 O O . MET A 1 197 ? -0.572 12.276 -4.786 1.00 93.44 197 MET A O 1
ATOM 1527 N N . THR A 1 198 ? -0.567 10.048 -5.044 1.00 96.62 198 THR A N 1
ATOM 1528 C CA . THR A 1 198 ? -1.697 9.736 -4.146 1.00 96.62 198 THR A CA 1
ATOM 1529 C C . THR A 1 198 ? -1.249 9.437 -2.714 1.00 96.62 198 THR A C 1
ATOM 1531 O O . THR A 1 198 ? -0.063 9.308 -2.435 1.00 96.62 198 THR A O 1
ATOM 1534 N N . ILE A 1 199 ? -2.201 9.326 -1.783 1.00 95.75 199 ILE A N 1
ATOM 1535 C CA . ILE A 1 199 ? -1.973 9.294 -0.331 1.00 95.75 199 ILE A CA 1
ATOM 1536 C C . ILE A 1 199 ? -0.931 8.273 0.129 1.00 95.75 199 ILE A C 1
ATOM 1538 O O . ILE A 1 199 ? -0.161 8.586 1.027 1.00 95.75 199 ILE A O 1
ATOM 1542 N N . MET A 1 200 ? -0.843 7.113 -0.517 1.00 94.25 200 MET A N 1
ATOM 1543 C CA . MET A 1 200 ? 0.120 6.077 -0.136 1.00 94.25 200 MET A CA 1
ATOM 1544 C C . MET A 1 200 ? 1.532 6.275 -0.721 1.00 94.25 200 MET A C 1
ATOM 1546 O O . MET A 1 200 ? 2.345 5.368 -0.632 1.00 94.25 200 MET A O 1
ATOM 1550 N N . GLY A 1 201 ? 1.853 7.416 -1.331 1.00 89.62 201 GLY A N 1
ATOM 1551 C CA . GLY A 1 201 ? 3.232 7.764 -1.704 1.00 89.62 201 GLY A CA 1
ATOM 1552 C C . GLY A 1 201 ? 3.824 8.876 -0.843 1.00 89.62 201 GLY A C 1
ATOM 1553 O O . GLY A 1 201 ? 3.089 9.554 -0.122 1.00 89.62 201 GLY A O 1
ATOM 1554 N N . TYR A 1 202 ? 5.140 9.096 -0.940 1.00 83.88 202 TYR A N 1
ATOM 1555 C CA . TYR A 1 202 ? 5.803 10.239 -0.297 1.00 83.88 202 TYR A CA 1
ATOM 1556 C C . TYR A 1 202 ? 6.087 11.365 -1.297 1.00 83.88 202 TYR A C 1
ATOM 1558 O O . TYR A 1 202 ? 6.782 11.136 -2.291 1.00 83.88 202 TYR A O 1
ATOM 1566 N N . PRO A 1 203 ? 5.613 12.598 -1.030 1.00 79.56 203 PRO A N 1
ATOM 1567 C CA . PRO A 1 203 ? 5.880 13.727 -1.910 1.00 79.56 203 PRO A CA 1
ATOM 1568 C C . PRO A 1 203 ? 7.361 14.121 -1.879 1.00 79.56 203 PRO A C 1
ATOM 1570 O O . PRO A 1 203 ? 8.006 14.116 -0.829 1.00 79.56 203 PRO A O 1
ATOM 1573 N N . ARG A 1 204 ? 7.887 14.535 -3.035 1.00 78.06 204 ARG A N 1
ATOM 1574 C CA . ARG A 1 204 ? 9.241 15.107 -3.188 1.00 78.06 204 ARG A CA 1
ATOM 1575 C C . ARG A 1 204 ? 9.153 16.611 -3.441 1.00 78.06 204 ARG A C 1
ATOM 1577 O O . ARG A 1 204 ? 8.055 17.126 -3.622 1.00 78.06 204 ARG A O 1
ATOM 1584 N N . GLU A 1 205 ? 10.290 17.318 -3.461 1.00 69.94 205 GLU A N 1
ATOM 1585 C CA . GLU A 1 205 ? 10.368 18.798 -3.403 1.00 69.94 205 GLU A CA 1
ATOM 1586 C C . GLU A 1 205 ? 9.508 19.570 -4.436 1.00 69.94 205 GLU A C 1
ATOM 1588 O O . GLU A 1 205 ? 9.225 20.747 -4.214 1.00 69.94 205 GLU A O 1
ATOM 1593 N N . GLU A 1 206 ? 9.012 18.933 -5.506 1.00 78.31 206 GLU A N 1
ATOM 1594 C CA . GLU A 1 206 ? 8.149 19.561 -6.525 1.00 78.31 206 GLU A CA 1
ATOM 1595 C C . GLU A 1 206 ? 6.811 18.840 -6.792 1.00 78.31 206 GLU A C 1
ATOM 1597 O O . GLU A 1 206 ? 5.945 19.367 -7.514 1.00 78.31 206 GLU A O 1
ATOM 1602 N N . GLU A 1 207 ? 6.629 17.653 -6.209 1.00 84.44 207 GLU A N 1
ATOM 1603 C CA . GLU A 1 207 ? 5.477 16.786 -6.451 1.00 84.44 207 GLU A CA 1
ATOM 1604 C C . GLU A 1 207 ? 4.298 17.196 -5.558 1.00 84.44 207 GLU A C 1
ATOM 1606 O O . GLU A 1 207 ? 4.465 17.592 -4.404 1.00 84.44 207 GLU A O 1
ATOM 1611 N N . VAL A 1 208 ? 3.075 17.117 -6.087 1.00 89.25 208 VAL A N 1
ATOM 1612 C CA . VAL A 1 208 ? 1.867 17.462 -5.325 1.00 89.25 208 VAL A CA 1
ATOM 1613 C C . VAL A 1 208 ? 1.268 16.223 -4.666 1.00 89.25 208 VAL A C 1
ATOM 1615 O O . VAL A 1 208 ? 0.866 15.290 -5.357 1.00 89.25 208 VAL A O 1
ATOM 1618 N N . TRP A 1 209 ? 1.099 16.268 -3.343 1.00 92.25 209 TRP A N 1
ATOM 1619 C CA . TRP A 1 209 ? 0.347 15.259 -2.597 1.00 92.25 209 TRP A CA 1
ATOM 1620 C C . TRP A 1 209 ? -1.154 15.468 -2.753 1.00 92.25 209 TRP A C 1
ATOM 1622 O O . TRP A 1 209 ? -1.749 16.329 -2.099 1.00 92.25 209 TRP A O 1
ATOM 1632 N N . ILE A 1 210 ? -1.788 14.707 -3.647 1.00 94.88 210 ILE A N 1
ATOM 1633 C CA . ILE A 1 210 ? -3.217 14.874 -3.923 1.00 94.88 210 ILE A CA 1
ATOM 1634 C C . ILE A 1 210 ? -4.074 14.080 -2.927 1.00 94.88 210 ILE A C 1
ATOM 1636 O O . ILE A 1 210 ? -3.695 12.989 -2.500 1.00 94.88 210 ILE A O 1
ATOM 1640 N N . PRO A 1 211 ? -5.257 14.597 -2.547 1.00 95.69 211 PRO A N 1
ATOM 1641 C CA . PRO A 1 211 ? -6.117 13.979 -1.543 1.00 95.69 211 PRO A CA 1
ATOM 1642 C C . PRO A 1 211 ? -6.958 12.836 -2.137 1.00 95.69 211 PRO A C 1
ATOM 1644 O O . PRO A 1 211 ? -8.186 12.921 -2.175 1.00 95.69 211 PRO A O 1
ATOM 1647 N N . TYR A 1 212 ? -6.284 11.799 -2.627 1.00 97.56 212 TYR A N 1
ATOM 1648 C CA . TYR A 1 212 ? -6.849 10.583 -3.214 1.00 97.56 212 TYR A CA 1
ATOM 1649 C C . TYR A 1 212 ? -6.013 9.395 -2.744 1.00 97.56 212 TYR A C 1
ATOM 1651 O O . TYR A 1 212 ? -4.791 9.480 -2.782 1.00 97.56 212 TYR A O 1
ATOM 1659 N N . TYR A 1 213 ? -6.632 8.289 -2.352 1.00 98.12 213 TYR A N 1
ATOM 1660 C CA . TYR A 1 213 ? -5.987 6.988 -2.516 1.00 98.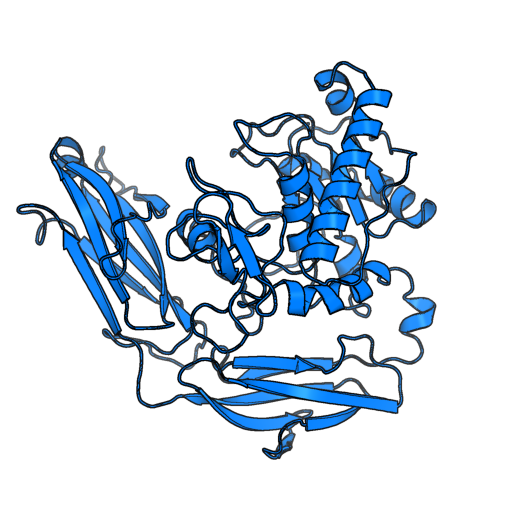12 213 TYR A CA 1
ATOM 1661 C C . TYR A 1 213 ? -5.978 6.639 -4.007 1.00 98.12 213 TYR A C 1
ATOM 1663 O O . TYR A 1 213 ? -6.779 7.182 -4.770 1.00 98.12 213 TYR A O 1
ATOM 1671 N N . SER A 1 214 ? -5.067 5.766 -4.433 1.00 98.12 214 SER A N 1
ATOM 1672 C CA . SER A 1 214 ? -5.029 5.342 -5.831 1.00 98.12 214 SER A CA 1
ATOM 1673 C C . SER A 1 214 ? -6.341 4.666 -6.225 1.00 98.12 214 SER A C 1
ATOM 1675 O O . SER A 1 214 ? -6.852 3.810 -5.503 1.00 98.12 214 SER A O 1
ATOM 1677 N N . ASP A 1 215 ? -6.912 5.104 -7.342 1.00 97.38 215 ASP A N 1
ATOM 1678 C CA . ASP A 1 215 ? -8.195 4.626 -7.856 1.00 97.38 215 ASP A CA 1
ATOM 1679 C C . ASP A 1 215 ? -8.163 4.707 -9.384 1.00 97.38 215 ASP A C 1
ATOM 1681 O O . ASP A 1 215 ? -7.950 5.782 -9.958 1.00 97.38 215 ASP A O 1
ATOM 1685 N N . SER A 1 216 ? -8.336 3.563 -10.042 1.00 96.31 216 SER A N 1
ATOM 1686 C CA . SER A 1 216 ? -8.240 3.468 -11.499 1.00 96.31 216 SER A CA 1
ATOM 1687 C C . SER A 1 216 ? -9.442 4.055 -12.253 1.00 96.31 216 SER A C 1
ATOM 1689 O O . SER A 1 216 ? -9.328 4.349 -13.446 1.00 96.31 216 SER A O 1
ATOM 1691 N N . ASP A 1 217 ? -10.556 4.303 -11.561 1.00 95.94 217 ASP A N 1
ATOM 1692 C CA . ASP A 1 217 ? -11.777 4.899 -12.108 1.00 95.94 217 ASP A CA 1
ATOM 1693 C C . ASP A 1 217 ? -11.841 6.425 -11.897 1.00 95.94 217 ASP A C 1
ATOM 1695 O O . ASP A 1 217 ? -12.735 7.097 -12.428 1.00 95.94 217 ASP A O 1
ATOM 1699 N N . GLN A 1 218 ? -10.912 7.004 -11.125 1.00 96.38 218 GLN A N 1
ATOM 1700 C CA . GLN A 1 218 ? -10.903 8.432 -10.799 1.00 96.38 218 GLN A CA 1
ATOM 1701 C C . GLN A 1 218 ? -9.865 9.230 -11.595 1.00 96.38 218 GLN A C 1
ATOM 1703 O O . GLN A 1 218 ? -8.836 8.739 -12.057 1.00 96.38 218 GLN A O 1
ATOM 1708 N N . THR A 1 219 ? -10.139 10.531 -11.733 1.00 95.94 219 THR A N 1
ATOM 1709 C CA . THR A 1 219 ? -9.198 11.493 -12.320 1.00 95.94 219 THR A CA 1
ATOM 1710 C C . THR A 1 219 ? -9.110 12.757 -11.480 1.00 95.94 219 THR A C 1
ATOM 1712 O O . THR A 1 219 ? -10.116 13.257 -10.967 1.00 95.94 219 THR A O 1
ATOM 1715 N N . TRP A 1 220 ? -7.918 13.337 -11.421 1.00 95.25 220 TRP A N 1
ATOM 1716 C CA . TRP A 1 220 ? -7.651 14.603 -10.758 1.00 95.25 220 TRP A CA 1
ATOM 1717 C C . TRP A 1 220 ? -7.433 15.715 -11.783 1.00 95.25 220 TRP A C 1
ATOM 1719 O O . TRP A 1 220 ? -6.763 15.521 -12.793 1.00 95.25 220 TRP A O 1
ATOM 1729 N N . LEU A 1 221 ? -8.027 16.889 -11.549 1.00 93.62 221 LEU A N 1
ATOM 1730 C CA . LEU A 1 221 ? -7.769 18.074 -12.365 1.00 93.62 221 LEU A CA 1
ATOM 1731 C C . LEU A 1 221 ? -6.479 18.729 -11.874 1.00 93.62 221 LEU A C 1
ATOM 1733 O O . LEU A 1 221 ? -6.493 19.409 -10.847 1.00 93.62 221 LEU A O 1
ATOM 1737 N N . ASN A 1 222 ? -5.397 18.553 -12.624 1.00 89.75 222 ASN A N 1
ATOM 1738 C CA . ASN A 1 222 ? -4.116 19.153 -12.306 1.00 89.75 222 ASN A CA 1
ATOM 1739 C C . ASN A 1 222 ? -4.176 20.668 -12.554 1.00 89.75 222 ASN A C 1
ATOM 1741 O O . ASN A 1 222 ? -4.319 21.101 -13.702 1.00 89.75 222 ASN A O 1
ATOM 1745 N N . PRO A 1 223 ? -4.072 21.510 -11.510 1.00 88.56 223 PRO A N 1
ATOM 1746 C CA . PRO A 1 223 ? -4.204 22.953 -11.658 1.00 88.56 223 PRO A CA 1
ATOM 1747 C C . PRO A 1 223 ? -3.016 23.580 -12.399 1.00 88.56 223 PRO A C 1
ATOM 1749 O O . PRO A 1 223 ? -3.167 24.675 -12.937 1.00 88.56 223 PRO A O 1
ATOM 1752 N N . LYS A 1 224 ? -1.854 22.907 -12.460 1.00 85.44 224 LYS A N 1
ATOM 1753 C CA . LYS A 1 224 ? -0.679 23.386 -13.206 1.00 85.44 224 LYS A CA 1
ATOM 1754 C C . LYS A 1 224 ? -0.869 23.209 -14.717 1.00 85.44 224 LYS A C 1
ATOM 1756 O O . LYS A 1 224 ? -0.465 24.078 -15.484 1.00 85.44 224 LYS A O 1
ATOM 1761 N N . THR A 1 225 ? -1.488 22.107 -15.148 1.00 87.31 225 THR A N 1
ATOM 1762 C CA . THR A 1 225 ? -1.642 21.762 -16.577 1.00 87.31 225 THR A CA 1
ATOM 1763 C C . THR A 1 225 ? -3.043 22.036 -17.130 1.00 87.31 225 THR A C 1
ATOM 1765 O O . THR A 1 225 ? -3.222 22.127 -18.345 1.00 87.31 225 THR A O 1
ATOM 1768 N N . GLY A 1 226 ? -4.049 22.156 -16.258 1.00 90.81 226 GLY A N 1
ATOM 1769 C CA . GLY A 1 226 ? -5.463 22.276 -16.615 1.00 90.81 226 GLY A CA 1
ATOM 1770 C C . GLY A 1 226 ? -6.090 20.983 -17.152 1.00 90.81 226 GLY A C 1
ATOM 1771 O O . GLY A 1 226 ? -7.210 21.023 -17.665 1.00 90.81 226 GLY A O 1
ATOM 1772 N N . LYS A 1 227 ? -5.391 19.844 -17.071 1.00 92.12 227 LYS A N 1
ATOM 1773 C CA . LYS A 1 227 ? -5.847 18.549 -17.595 1.00 92.12 227 LYS A CA 1
ATOM 1774 C C . LYS A 1 227 ? -6.349 17.638 -16.480 1.00 92.12 227 LYS A C 1
ATOM 1776 O O . LYS A 1 227 ? -5.915 17.742 -15.337 1.00 92.12 227 LYS A O 1
ATOM 1781 N N . ARG A 1 228 ? -7.275 16.740 -16.830 1.00 94.19 228 ARG A N 1
ATOM 1782 C CA . ARG A 1 228 ? -7.656 15.617 -15.968 1.00 94.19 228 ARG A CA 1
ATOM 1783 C C . ARG A 1 228 ? -6.703 14.459 -16.203 1.00 94.19 228 ARG A C 1
ATOM 1785 O O . ARG A 1 228 ? -6.576 14.005 -17.336 1.00 94.19 228 ARG A O 1
ATOM 1792 N N . GLU A 1 229 ? -6.073 14.004 -15.136 1.00 94.94 229 GLU A N 1
ATOM 1793 C CA . GLU A 1 229 ? -5.062 12.951 -15.147 1.00 94.94 229 GLU A CA 1
ATOM 1794 C C . GLU A 1 229 ? -5.545 11.784 -14.273 1.00 94.94 229 GLU A C 1
ATOM 1796 O O . GLU A 1 229 ? -6.218 12.026 -13.266 1.00 94.94 229 GLU A O 1
ATOM 1801 N N . PRO A 1 230 ? -5.291 10.525 -14.669 1.00 96.44 230 PRO A N 1
ATOM 1802 C CA . PRO A 1 230 ? -5.683 9.357 -13.881 1.00 96.44 230 PRO A CA 1
ATOM 1803 C C . PRO A 1 230 ? -4.949 9.342 -12.539 1.00 96.44 230 PRO A C 1
ATOM 1805 O O . PRO A 1 230 ? -3.790 9.745 -12.468 1.00 96.44 230 PRO A O 1
ATOM 1808 N N . VAL A 1 231 ? -5.614 8.867 -11.484 1.00 97.00 231 VAL A N 1
ATOM 1809 C CA . VAL A 1 231 ? -5.023 8.761 -10.132 1.00 97.00 231 VAL A CA 1
ATOM 1810 C C . VAL A 1 231 ? -4.719 7.317 -9.727 1.00 97.00 231 VAL A C 1
ATOM 1812 O O . VAL A 1 231 ? -4.421 7.055 -8.567 1.00 97.00 231 VAL A O 1
ATOM 1815 N N . GLY A 1 232 ? -4.786 6.379 -10.665 1.00 96.94 232 GLY A N 1
ATOM 1816 C CA . GLY A 1 232 ? -4.519 4.967 -10.437 1.00 96.94 232 GLY A CA 1
ATOM 1817 C C . GLY A 1 232 ? -4.424 4.193 -11.747 1.00 96.94 232 GLY A C 1
ATOM 1818 O O . GLY A 1 232 ? -4.723 4.713 -12.825 1.00 96.94 232 GLY A O 1
ATOM 1819 N N . ILE A 1 233 ? -4.003 2.937 -11.641 1.00 95.81 233 ILE A N 1
ATOM 1820 C CA . ILE A 1 233 ? -3.865 1.996 -12.756 1.00 95.81 233 ILE A CA 1
ATOM 1821 C C . ILE A 1 233 ? -4.634 0.722 -12.386 1.00 95.81 233 ILE A C 1
ATOM 1823 O O . ILE A 1 233 ? -4.390 0.175 -11.310 1.00 95.81 233 ILE A O 1
ATOM 1827 N N . PRO A 1 234 ? -5.537 0.219 -13.248 1.00 94.50 234 PRO A N 1
ATOM 1828 C CA . PRO A 1 234 ? -6.421 -0.884 -12.885 1.00 94.50 234 PRO A CA 1
ATOM 1829 C C . PRO A 1 234 ? -5.666 -2.200 -12.676 1.00 94.50 234 PRO A C 1
ATOM 1831 O O . PRO A 1 234 ? -4.656 -2.476 -13.332 1.00 94.50 234 PRO A O 1
ATOM 1834 N N . VAL A 1 235 ? -6.212 -3.046 -11.800 1.00 91.69 235 VAL A N 1
ATOM 1835 C CA . VAL A 1 235 ? -5.680 -4.379 -11.472 1.00 91.69 235 VAL A CA 1
ATOM 1836 C C . VAL A 1 235 ? -5.447 -5.222 -12.735 1.00 91.69 235 VAL A C 1
ATOM 1838 O O . VAL A 1 235 ? -6.256 -5.227 -13.666 1.00 91.69 235 VAL A O 1
ATOM 1841 N N . GLY A 1 236 ? -4.323 -5.944 -12.773 1.00 88.50 236 GLY A N 1
ATOM 1842 C CA . GLY A 1 236 ? -3.915 -6.778 -13.910 1.00 88.50 236 GLY A CA 1
ATOM 1843 C C . GLY A 1 236 ? -3.196 -6.023 -15.037 1.00 88.50 236 GLY A C 1
ATOM 1844 O O . GLY A 1 236 ? -2.779 -6.637 -16.022 1.00 88.50 236 GLY A O 1
ATOM 1845 N N . LYS A 1 237 ? -3.020 -4.700 -14.923 1.00 90.88 237 LYS A N 1
ATOM 1846 C CA . LYS A 1 237 ? -2.134 -3.927 -15.806 1.00 90.88 237 LYS A CA 1
ATOM 1847 C C . LYS A 1 237 ? -0.719 -3.805 -15.223 1.00 90.88 237 LYS A C 1
ATOM 1849 O O . LYS A 1 237 ? -0.565 -3.868 -14.004 1.00 90.88 237 LYS A O 1
ATOM 1854 N N . PRO A 1 238 ? 0.303 -3.599 -16.078 1.00 87.50 238 PRO A N 1
ATOM 1855 C CA . PRO A 1 238 ? 1.642 -3.221 -15.634 1.00 87.50 238 PRO A CA 1
ATOM 1856 C C . PRO A 1 238 ? 1.594 -2.060 -14.637 1.00 87.50 238 PRO A C 1
ATOM 1858 O O . PRO A 1 238 ? 0.954 -1.048 -14.916 1.00 87.50 238 PRO A O 1
ATOM 1861 N N . ASN A 1 239 ? 2.273 -2.210 -13.497 1.00 86.94 239 ASN A N 1
ATOM 1862 C CA . ASN A 1 239 ? 2.314 -1.221 -12.412 1.00 86.94 239 ASN A CA 1
ATOM 1863 C C . ASN A 1 239 ? 0.928 -0.832 -11.857 1.00 86.94 239 ASN A C 1
ATOM 1865 O O . ASN A 1 239 ? 0.712 0.330 -11.516 1.00 86.94 239 ASN A O 1
ATOM 1869 N N . ALA A 1 240 ? -0.015 -1.780 -11.790 1.00 92.12 240 ALA A N 1
ATOM 1870 C CA . ALA A 1 240 ? -1.325 -1.557 -11.179 1.00 92.12 240 ALA A CA 1
ATOM 1871 C C . ALA A 1 240 ? -1.211 -0.884 -9.798 1.00 92.12 240 ALA A C 1
ATOM 1873 O O . ALA A 1 240 ? -0.395 -1.286 -8.972 1.00 92.12 240 ALA A O 1
ATOM 1874 N N . ALA A 1 241 ? -2.052 0.124 -9.574 1.00 95.25 241 ALA A N 1
ATOM 1875 C CA . ALA A 1 241 ? -2.130 0.918 -8.354 1.00 95.25 241 ALA A CA 1
ATOM 1876 C C . ALA A 1 241 ? -3.589 1.355 -8.174 1.00 95.25 241 ALA A C 1
ATOM 1878 O O . ALA A 1 241 ? -4.051 2.297 -8.822 1.00 95.25 241 ALA A O 1
ATOM 1879 N N . ASP A 1 242 ? -4.324 0.614 -7.350 1.00 96.19 242 ASP A N 1
ATOM 1880 C CA . ASP A 1 242 ? -5.773 0.733 -7.177 1.00 96.19 242 ASP A CA 1
ATOM 1881 C C . ASP A 1 242 ? -6.183 0.350 -5.743 1.00 96.19 242 ASP A C 1
ATOM 1883 O O . ASP A 1 242 ? -6.963 -0.574 -5.492 1.00 96.19 242 ASP A O 1
ATOM 1887 N N . ALA A 1 243 ? -5.587 1.033 -4.765 1.00 95.88 243 ALA A N 1
ATOM 1888 C CA . ALA A 1 243 ? -5.825 0.784 -3.349 1.00 95.88 243 ALA A CA 1
ATOM 1889 C C . ALA A 1 243 ? -7.291 1.021 -2.962 1.00 95.88 243 ALA A C 1
ATOM 1891 O O . ALA A 1 243 ? -7.846 0.286 -2.144 1.00 95.88 243 ALA A O 1
ATOM 1892 N N . ALA A 1 244 ? -7.952 2.004 -3.580 1.00 96.88 244 ALA A N 1
ATOM 1893 C CA . ALA A 1 244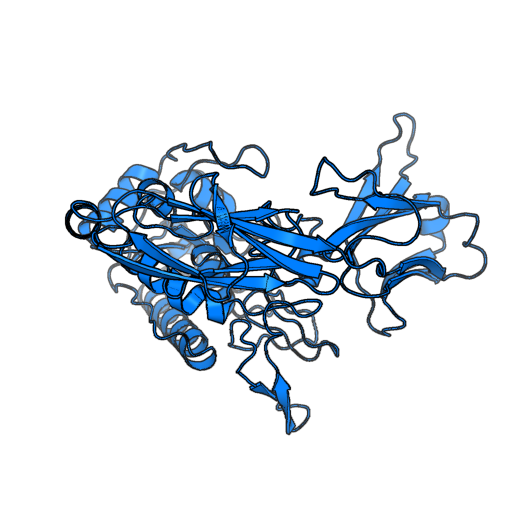 ? -9.344 2.331 -3.303 1.00 96.88 244 ALA A CA 1
ATOM 1894 C C . ALA A 1 244 ? -10.296 1.166 -3.606 1.00 96.88 244 ALA A C 1
ATOM 1896 O O . ALA A 1 244 ? -11.242 0.950 -2.843 1.00 96.88 244 ALA A O 1
ATOM 1897 N N . ALA A 1 245 ? -10.044 0.385 -4.664 1.00 93.38 245 ALA A N 1
ATOM 1898 C CA . ALA A 1 245 ? -10.832 -0.806 -4.974 1.00 93.38 245 ALA A CA 1
ATOM 1899 C C . ALA A 1 245 ? -10.845 -1.808 -3.806 1.00 93.38 245 ALA A C 1
ATOM 1901 O O . ALA A 1 245 ? -11.894 -2.358 -3.473 1.00 93.38 245 ALA A O 1
ATOM 1902 N N . PHE A 1 246 ? -9.703 -1.994 -3.138 1.00 92.50 246 PHE A N 1
ATOM 1903 C CA . PHE A 1 246 ? -9.588 -2.851 -1.958 1.00 92.50 246 PHE A CA 1
ATOM 1904 C C . PHE A 1 246 ? -10.158 -2.183 -0.694 1.00 92.50 246 PHE A C 1
ATOM 1906 O O . PHE A 1 246 ? -10.869 -2.817 0.087 1.00 92.50 246 PHE A O 1
ATOM 1913 N N . PHE A 1 247 ? -9.925 -0.880 -0.508 1.00 94.62 247 PHE A N 1
ATOM 1914 C CA . PHE A 1 247 ? -10.366 -0.144 0.683 1.00 94.62 247 PHE A CA 1
ATOM 1915 C C . PHE A 1 247 ? -11.884 -0.032 0.826 1.00 94.62 247 PHE A C 1
ATOM 1917 O O . PHE A 1 247 ? -12.392 0.012 1.949 1.00 94.62 247 PHE A O 1
ATOM 1924 N N . ARG A 1 248 ? -12.639 -0.033 -0.281 1.00 91.75 248 ARG A N 1
ATOM 1925 C CA . ARG A 1 248 ? -14.118 -0.098 -0.263 1.00 91.75 248 ARG A CA 1
ATOM 1926 C C . ARG A 1 248 ? -14.649 -1.283 0.541 1.00 91.75 248 ARG A C 1
ATOM 1928 O O . ARG A 1 248 ? -15.745 -1.213 1.093 1.00 91.75 248 ARG A O 1
ATOM 1935 N N . GLU A 1 249 ? -13.854 -2.337 0.616 1.00 87.12 249 GLU A N 1
ATOM 1936 C CA . GLU A 1 249 ? -14.204 -3.587 1.262 1.00 87.12 249 GLU A CA 1
ATOM 1937 C C . GLU A 1 249 ? -13.510 -3.702 2.619 1.00 87.12 249 GLU A C 1
ATOM 1939 O O . GLU A 1 249 ? -14.168 -3.947 3.630 1.00 87.12 249 GLU A O 1
ATOM 1944 N N . SER A 1 250 ? -12.206 -3.410 2.688 1.00 89.25 250 SER A N 1
ATOM 1945 C CA . SER A 1 250 ? -11.459 -3.508 3.945 1.00 89.25 250 SER A CA 1
ATOM 1946 C C . SER A 1 250 ? -11.974 -2.557 5.029 1.00 89.25 250 SER A C 1
ATOM 1948 O O . SER A 1 250 ? -11.994 -2.926 6.203 1.00 89.25 250 SER A O 1
ATOM 1950 N N . THR A 1 251 ? -12.489 -1.378 4.658 1.00 92.00 251 THR A N 1
ATOM 1951 C CA . THR A 1 251 ? -13.140 -0.455 5.606 1.00 92.00 251 THR A CA 1
ATOM 1952 C C . THR A 1 251 ? -14.365 -1.069 6.281 1.00 92.00 251 THR A C 1
ATOM 1954 O O . THR A 1 251 ? -14.593 -0.815 7.462 1.00 92.00 251 THR A O 1
ATOM 1957 N N . GLN A 1 252 ? -15.134 -1.911 5.584 1.00 86.00 252 GLN A N 1
ATOM 1958 C CA . GLN A 1 252 ? -16.296 -2.591 6.163 1.00 86.00 252 GLN A CA 1
ATOM 1959 C C . GLN A 1 252 ? -15.855 -3.628 7.199 1.00 86.00 252 GLN A C 1
ATOM 1961 O O . GLN A 1 252 ? -16.431 -3.698 8.284 1.00 86.00 252 GLN A O 1
ATOM 1966 N N . THR A 1 253 ? -14.796 -4.384 6.900 1.00 83.12 253 THR A N 1
ATOM 1967 C CA . THR A 1 253 ? -14.206 -5.358 7.826 1.00 83.12 253 THR A CA 1
ATOM 1968 C C . THR A 1 253 ? -13.608 -4.674 9.058 1.00 83.12 253 THR A C 1
ATOM 1970 O O . THR A 1 253 ? -13.904 -5.066 10.190 1.00 83.12 253 THR A O 1
ATOM 1973 N N . VAL A 1 254 ? -12.817 -3.614 8.864 1.00 87.38 254 VAL A N 1
ATOM 1974 C CA . VAL A 1 254 ? -12.200 -2.839 9.954 1.00 87.38 254 VAL A CA 1
ATOM 1975 C C . VAL A 1 254 ? -13.252 -2.103 10.792 1.00 87.38 254 VAL A C 1
ATOM 1977 O O . VAL A 1 254 ? -13.062 -1.944 11.987 1.00 87.38 254 VAL A O 1
ATOM 1980 N N . ALA A 1 255 ? -14.404 -1.720 10.241 1.00 87.25 255 ALA A N 1
ATOM 1981 C CA . ALA A 1 255 ? -15.503 -1.155 11.033 1.00 87.25 255 ALA A CA 1
ATOM 1982 C C . ALA A 1 255 ? -16.283 -2.206 11.855 1.00 87.25 255 ALA A C 1
ATOM 1984 O O . ALA A 1 255 ? -17.126 -1.854 12.679 1.00 87.25 255 ALA A O 1
ATOM 1985 N N . GLN A 1 256 ? -16.060 -3.503 11.615 1.00 78.38 256 GLN A N 1
ATOM 1986 C CA . GLN A 1 256 ? -16.849 -4.589 12.209 1.00 78.38 256 GLN A CA 1
ATOM 1987 C C . GLN A 1 256 ? -16.045 -5.559 13.078 1.00 78.38 256 GLN A C 1
ATOM 1989 O O . GLN A 1 256 ? -16.657 -6.432 13.695 1.00 78.38 256 GLN A O 1
ATOM 1994 N N . TYR A 1 257 ? -14.717 -5.426 13.189 1.00 77.56 257 TYR A N 1
ATOM 1995 C CA . TYR A 1 257 ? -13.874 -6.450 13.837 1.00 77.56 257 TYR A CA 1
ATOM 1996 C C . TYR A 1 257 ? -14.246 -6.771 15.290 1.00 77.56 257 TYR A C 1
ATOM 1998 O O . TYR A 1 257 ? -13.907 -7.835 15.803 1.00 77.56 257 TYR A O 1
ATOM 2006 N N . ARG A 1 258 ? -14.966 -5.881 15.974 1.00 72.06 258 ARG A N 1
ATOM 2007 C CA . ARG A 1 258 ? -15.386 -6.080 17.369 1.00 72.06 258 ARG A CA 1
ATOM 2008 C C . ARG A 1 258 ? -16.744 -6.746 17.512 1.00 72.06 258 ARG A C 1
ATOM 2010 O O . ARG A 1 258 ? -17.056 -7.261 18.578 1.00 72.06 258 ARG A O 1
ATOM 2017 N N . ASN A 1 259 ? -17.526 -6.821 16.440 1.00 68.12 259 ASN A N 1
ATOM 2018 C CA . ASN A 1 259 ? -18.839 -7.464 16.427 1.00 68.12 259 ASN A CA 1
ATOM 2019 C C . ASN A 1 259 ? -18.740 -8.971 16.113 1.00 68.12 259 ASN A C 1
ATOM 2021 O O . ASN A 1 259 ? -19.553 -9.508 15.357 1.00 68.12 259 ASN A O 1
ATOM 2025 N N . ARG A 1 260 ? -17.751 -9.664 16.699 1.00 60.41 260 ARG A N 1
ATOM 2026 C CA . ARG A 1 260 ? -17.458 -11.083 16.417 1.00 60.41 260 ARG A CA 1
ATOM 2027 C C . ARG A 1 260 ? -18.632 -12.003 16.739 1.00 60.41 260 ARG A C 1
ATOM 2029 O O . ARG A 1 260 ? -19.003 -12.835 15.916 1.00 60.41 260 ARG A O 1
ATOM 2036 N N . ASP A 1 261 ? -19.278 -11.783 17.884 1.00 55.09 261 ASP A N 1
ATOM 2037 C CA . ASP A 1 261 ? -20.329 -12.666 18.412 1.00 55.09 261 ASP A CA 1
ATOM 2038 C C . ASP A 1 261 ? -21.593 -12.710 17.539 1.00 55.09 261 ASP A C 1
ATOM 2040 O O . ASP A 1 261 ? -22.345 -13.681 17.579 1.00 55.09 261 ASP A O 1
ATOM 2044 N N . ARG A 1 262 ? -21.833 -11.674 16.722 1.00 51.00 262 ARG A N 1
ATOM 2045 C CA . ARG A 1 262 ? -22.977 -11.613 15.797 1.00 51.00 262 ARG A CA 1
ATOM 2046 C C . ARG A 1 262 ? -22.613 -12.031 14.371 1.00 51.00 262 ARG A C 1
ATOM 2048 O O . ARG A 1 262 ? -23.497 -12.450 13.632 1.00 51.00 262 ARG A O 1
ATOM 2055 N N . ALA A 1 263 ? -21.343 -11.899 13.986 1.00 53.06 263 ALA A N 1
ATOM 2056 C CA . ALA A 1 263 ? -20.860 -12.176 12.635 1.00 53.06 263 ALA A CA 1
ATOM 2057 C C . ALA A 1 263 ? -20.312 -13.605 12.457 1.00 53.06 263 ALA A C 1
ATOM 2059 O O . ALA A 1 263 ? -20.337 -14.118 11.342 1.00 53.06 263 ALA A O 1
ATOM 2060 N N . GLN A 1 264 ? -19.826 -14.256 13.521 1.00 56.03 264 GLN A N 1
ATOM 2061 C CA . GLN A 1 264 ? -19.083 -15.521 13.429 1.00 56.03 264 GLN A CA 1
ATOM 2062 C C . GLN A 1 264 ? -19.915 -16.779 13.719 1.00 56.03 264 GLN A C 1
ATOM 2064 O O . GLN A 1 264 ? -19.553 -17.855 13.257 1.00 56.03 264 GLN A O 1
ATOM 2069 N N . ALA A 1 265 ? -21.035 -16.671 14.444 1.00 59.97 265 ALA A N 1
ATOM 2070 C CA . ALA A 1 265 ? -21.827 -17.846 14.831 1.00 59.97 265 ALA A CA 1
ATOM 2071 C C . ALA A 1 265 ? -22.419 -18.618 13.631 1.00 59.97 265 ALA A C 1
ATOM 2073 O O . ALA A 1 265 ? -22.640 -19.818 13.750 1.00 59.97 265 ALA A O 1
ATOM 2074 N N . ASP A 1 266 ? -22.592 -17.949 12.484 1.00 75.44 266 ASP A N 1
ATOM 2075 C CA . ASP A 1 266 ? -23.154 -18.512 11.251 1.00 75.44 266 ASP A CA 1
ATOM 2076 C C . ASP A 1 266 ? -22.345 -18.085 10.005 1.00 75.44 266 ASP A C 1
ATOM 2078 O O . ASP A 1 266 ? -22.935 -17.764 8.974 1.00 75.44 266 ASP A O 1
ATOM 2082 N N . SER A 1 267 ? -21.010 -17.988 10.067 1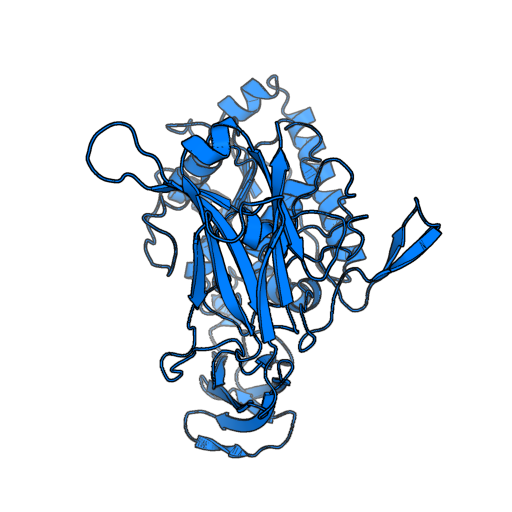.00 81.12 267 SER A N 1
ATOM 2083 C CA . SER A 1 267 ? -20.184 -17.666 8.887 1.00 81.12 267 SER A CA 1
ATOM 2084 C C . SER A 1 267 ? -18.976 -18.583 8.721 1.00 81.12 267 SER A C 1
ATOM 2086 O O . SER A 1 267 ? -18.520 -19.212 9.671 1.00 81.12 267 SER A O 1
ATOM 2088 N N . TYR A 1 268 ? -18.477 -18.657 7.487 1.00 85.44 268 TYR A N 1
ATOM 2089 C CA . TYR A 1 268 ? -17.328 -19.471 7.096 1.00 85.44 268 TYR A CA 1
ATOM 2090 C C . TYR A 1 268 ? -16.219 -18.616 6.481 1.00 85.44 268 TYR A C 1
ATOM 2092 O O . TYR A 1 268 ? -16.473 -17.540 5.930 1.00 85.44 268 TYR A O 1
ATOM 2100 N N . ALA A 1 269 ? -14.983 -19.102 6.557 1.00 85.06 269 ALA A N 1
ATOM 2101 C CA . ALA A 1 269 ? -13.807 -18.465 5.982 1.00 85.06 269 ALA A CA 1
ATOM 2102 C C . ALA A 1 269 ? -13.635 -18.818 4.495 1.00 85.06 269 ALA A C 1
ATOM 2104 O O . ALA A 1 269 ? -13.876 -19.945 4.069 1.00 85.06 269 ALA A O 1
ATOM 2105 N N . LEU A 1 270 ? -13.151 -17.857 3.703 1.00 88.81 270 LEU A N 1
ATOM 2106 C CA . LEU A 1 270 ? -12.655 -18.098 2.346 1.00 88.81 270 LEU A CA 1
ATOM 2107 C C . LEU A 1 270 ? -11.175 -17.734 2.296 1.00 88.81 270 LEU A C 1
ATOM 2109 O O . LEU A 1 270 ? -10.808 -16.577 2.511 1.00 88.81 270 LEU A O 1
ATOM 2113 N N . SER A 1 271 ? -10.338 -18.717 1.989 1.00 89.19 271 SER A N 1
ATOM 2114 C CA . SER A 1 271 ? -8.942 -18.500 1.625 1.00 89.19 271 SER A CA 1
ATOM 2115 C C . SER A 1 271 ? -8.818 -18.447 0.106 1.00 89.19 271 SER A C 1
ATOM 2117 O O . SER A 1 271 ? -9.408 -19.275 -0.588 1.00 89.19 271 SER A O 1
ATOM 2119 N N . MET A 1 272 ? -8.059 -17.485 -0.411 1.00 91.88 272 MET A N 1
ATOM 2120 C CA . MET A 1 272 ? -7.798 -17.327 -1.841 1.00 91.88 272 MET A CA 1
ATOM 2121 C C . MET A 1 272 ? -6.299 -17.362 -2.087 1.00 91.88 272 MET A C 1
ATOM 2123 O O . MET A 1 272 ? -5.531 -16.828 -1.289 1.00 91.88 272 MET A O 1
ATOM 2127 N N . ASP A 1 273 ? -5.910 -17.998 -3.180 1.00 92.62 273 ASP A N 1
ATOM 2128 C CA . ASP A 1 273 ? -4.518 -18.230 -3.535 1.00 92.62 273 ASP A CA 1
ATOM 2129 C C . ASP A 1 273 ? -4.343 -18.201 -5.061 1.00 92.62 273 ASP A C 1
ATOM 2131 O O . ASP A 1 273 ? -5.315 -18.314 -5.820 1.00 92.62 273 ASP A O 1
ATOM 2135 N N . VAL A 1 274 ? -3.103 -18.036 -5.509 1.00 93.75 274 VAL A N 1
ATOM 2136 C CA . VAL A 1 274 ? -2.737 -17.901 -6.922 1.00 93.75 274 VAL A CA 1
ATOM 2137 C C . VAL A 1 274 ? -1.519 -18.770 -7.206 1.00 93.75 274 VAL A C 1
ATOM 2139 O O . VAL A 1 274 ? -0.495 -18.646 -6.543 1.00 93.75 274 VAL A O 1
ATOM 2142 N N . GLU A 1 275 ? -1.619 -19.630 -8.217 1.00 93.81 275 GLU A N 1
ATOM 2143 C CA . GLU A 1 275 ? -0.520 -20.484 -8.668 1.00 93.81 275 GLU A CA 1
ATOM 2144 C C . GLU A 1 275 ? -0.241 -20.226 -10.163 1.00 93.81 275 GLU A C 1
ATOM 2146 O O . GLU A 1 275 ? -1.154 -20.368 -10.979 1.00 93.81 275 GLU A O 1
ATOM 2151 N N . PRO A 1 276 ? 0.993 -19.859 -10.558 1.00 92.06 276 PRO A N 1
ATOM 2152 C CA . PRO A 1 276 ? 2.120 -19.491 -9.689 1.00 92.06 276 PRO A CA 1
ATOM 2153 C C . PRO A 1 276 ? 1.852 -18.173 -8.929 1.00 92.06 276 PRO A C 1
ATOM 2155 O O . PRO A 1 276 ? 1.037 -17.381 -9.403 1.00 92.06 276 PRO A O 1
ATOM 2158 N N . PRO A 1 277 ? 2.564 -17.863 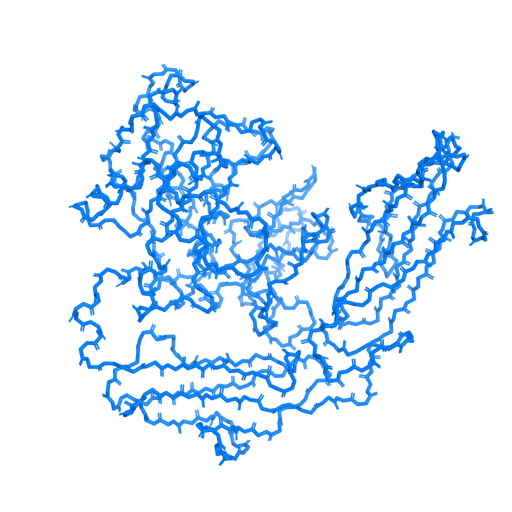-7.823 1.00 88.88 277 PRO A N 1
ATOM 2159 C CA . PRO A 1 277 ? 2.299 -16.687 -6.975 1.00 88.88 277 PRO A CA 1
ATOM 2160 C C . PRO A 1 277 ? 2.265 -15.324 -7.688 1.00 88.88 277 PRO A C 1
ATOM 2162 O O . PRO A 1 277 ? 1.603 -14.402 -7.221 1.00 88.88 277 PRO A O 1
ATOM 2165 N N . LEU A 1 278 ? 2.960 -15.176 -8.823 1.00 89.31 278 LEU A N 1
ATOM 2166 C CA . LEU A 1 278 ? 2.975 -13.950 -9.637 1.00 89.31 278 LEU A CA 1
ATOM 2167 C C . LEU A 1 278 ? 1.892 -13.914 -10.731 1.00 89.31 278 LEU A C 1
ATOM 2169 O O . LEU A 1 278 ? 1.755 -12.901 -11.419 1.00 89.31 278 LEU A O 1
ATOM 2173 N N . GLY A 1 279 ? 1.129 -14.996 -10.906 1.00 92.44 279 GLY A N 1
ATOM 2174 C CA . GLY A 1 279 ? 0.247 -15.208 -12.054 1.00 92.44 279 GLY A CA 1
ATOM 2175 C C . GLY A 1 279 ? -0.918 -14.225 -12.163 1.00 92.44 279 GLY A C 1
ATOM 2176 O O . GLY A 1 279 ? -1.417 -13.965 -13.261 1.00 92.44 279 GLY A O 1
ATOM 2177 N N . GLY A 1 280 ? -1.337 -13.630 -11.049 1.00 93.81 280 GLY A N 1
ATOM 2178 C CA . GLY A 1 280 ? -2.434 -12.675 -11.033 1.00 93.81 280 GLY A CA 1
ATOM 2179 C C . GLY A 1 280 ? -2.999 -12.426 -9.645 1.00 93.81 280 GLY A C 1
ATOM 2180 O O . GLY A 1 280 ? -2.325 -12.594 -8.632 1.00 93.81 280 GLY A O 1
ATOM 2181 N N . THR A 1 281 ? -4.267 -12.035 -9.627 1.00 93.94 281 THR A N 1
ATOM 2182 C CA . THR A 1 281 ? -5.033 -11.688 -8.429 1.00 93.94 281 THR A CA 1
ATOM 2183 C C . THR A 1 281 ? -6.349 -12.457 -8.433 1.00 93.94 281 THR A C 1
ATOM 2185 O O . THR A 1 281 ? -6.969 -12.624 -9.485 1.00 93.94 281 THR A O 1
ATOM 2188 N N . VAL A 1 282 ? -6.824 -12.881 -7.261 1.00 94.38 282 VAL A N 1
ATOM 2189 C CA . VAL A 1 282 ? -8.207 -13.342 -7.078 1.00 94.38 282 VAL A CA 1
ATOM 2190 C C . VAL A 1 282 ? -8.989 -12.268 -6.336 1.00 94.38 282 VAL A C 1
ATOM 2192 O O . VAL A 1 282 ? -8.598 -11.846 -5.253 1.00 94.38 282 VAL A O 1
ATOM 2195 N N . LEU A 1 283 ? -10.105 -11.837 -6.921 1.00 91.50 283 LEU A N 1
ATOM 2196 C CA . LEU A 1 283 ? -11.032 -10.891 -6.310 1.00 91.50 283 LEU A CA 1
ATOM 2197 C C . LEU A 1 283 ? -12.363 -11.584 -6.001 1.00 91.50 283 LEU A C 1
ATOM 2199 O O . LEU A 1 283 ? -12.989 -12.125 -6.923 1.00 91.50 283 LEU A O 1
ATOM 2203 N N . PRO A 1 284 ? -12.830 -11.558 -4.744 1.00 90.75 284 PRO A N 1
ATOM 2204 C CA . PRO A 1 284 ? -14.180 -11.973 -4.415 1.00 90.75 284 PRO A CA 1
ATOM 2205 C C . PRO A 1 284 ? -15.180 -10.863 -4.773 1.00 90.75 284 PRO A C 1
ATOM 2207 O O . PRO A 1 284 ? -14.828 -9.692 -4.895 1.00 90.75 284 PRO A O 1
ATOM 2210 N N . SER A 1 285 ? -16.452 -11.226 -4.931 1.00 86.31 285 SER A N 1
ATOM 2211 C CA . SER A 1 285 ? -17.548 -10.273 -5.142 1.00 86.31 285 SER A CA 1
ATOM 2212 C C . SER A 1 285 ? -17.794 -9.367 -3.938 1.00 86.31 285 SER A C 1
ATOM 2214 O O . SER A 1 285 ? -18.326 -8.276 -4.102 1.00 86.31 285 SER A O 1
ATOM 2216 N N . THR A 1 286 ? -17.438 -9.852 -2.752 1.00 80.38 286 THR A N 1
ATOM 2217 C CA . THR A 1 286 ? -17.510 -9.170 -1.457 1.00 80.38 286 THR A CA 1
ATOM 2218 C C . THR A 1 286 ? -16.427 -9.767 -0.579 1.00 80.38 286 THR A C 1
ATOM 2220 O O . THR A 1 286 ? -16.230 -10.982 -0.632 1.00 80.38 286 THR A O 1
ATOM 2223 N N . TRP A 1 287 ? -15.748 -8.976 0.242 1.00 78.94 287 TRP A N 1
ATOM 2224 C CA . TRP A 1 287 ? -14.825 -9.548 1.225 1.00 78.94 287 TRP A CA 1
ATOM 2225 C C . TRP A 1 287 ? -15.589 -10.050 2.454 1.00 78.94 287 TRP A C 1
ATOM 2227 O O . TRP A 1 287 ? -16.680 -9.577 2.766 1.00 78.94 287 TRP A O 1
ATOM 2237 N N . GLY A 1 288 ? -15.038 -11.069 3.116 1.00 72.06 288 GLY A N 1
ATOM 2238 C CA . GLY A 1 288 ? -15.685 -11.735 4.245 1.00 72.06 288 GLY A CA 1
ATOM 2239 C C . GLY A 1 288 ? -15.943 -10.818 5.455 1.00 72.06 288 GLY A C 1
ATOM 2240 O O . GLY A 1 288 ? -15.382 -9.721 5.554 1.00 72.06 288 GLY A O 1
ATOM 2241 N N . PRO A 1 289 ? -16.746 -11.286 6.430 1.00 75.62 289 PRO A N 1
ATOM 2242 C CA . PRO A 1 289 ? -17.131 -12.683 6.664 1.00 75.62 289 PRO A CA 1
ATOM 2243 C C . PRO A 1 289 ? -18.262 -13.168 5.750 1.00 75.62 289 PRO A C 1
ATOM 2245 O O . PRO A 1 289 ? -19.075 -12.376 5.280 1.00 75.62 289 PRO A O 1
ATOM 2248 N N . TYR A 1 290 ? -18.333 -14.482 5.519 1.00 84.19 290 TYR A N 1
ATOM 2249 C CA . TYR A 1 290 ? -19.289 -15.067 4.579 1.00 84.19 290 TYR A CA 1
ATOM 2250 C C . TYR A 1 290 ? -20.379 -15.871 5.295 1.00 84.19 290 TYR A C 1
ATOM 2252 O O . TYR A 1 290 ? -20.089 -16.957 5.797 1.00 84.19 290 TYR A O 1
ATOM 2260 N N . PRO A 1 291 ? -21.635 -15.387 5.346 1.00 85.81 291 PRO A N 1
ATOM 2261 C CA . PRO A 1 291 ? -22.713 -16.083 6.043 1.00 85.81 291 PRO A CA 1
ATOM 2262 C C . PRO A 1 291 ? -22.967 -17.495 5.501 1.00 85.81 291 PRO A C 1
ATOM 2264 O O . PRO A 1 291 ? -22.835 -17.742 4.297 1.00 85.81 291 PRO A O 1
ATOM 2267 N N . GLN A 1 292 ? -23.409 -18.399 6.370 1.00 88.75 292 GLN A N 1
ATOM 2268 C CA . GLN A 1 292 ? -23.774 -19.768 6.039 1.00 88.75 292 GLN A CA 1
ATOM 2269 C C . GLN A 1 292 ? -24.828 -19.791 4.927 1.00 88.75 292 GLN A C 1
ATOM 2271 O O . GLN A 1 292 ? -25.878 -19.152 5.000 1.00 88.75 292 GLN A O 1
ATOM 2276 N N . GLY A 1 293 ? -24.539 -20.554 3.877 1.00 90.06 293 GLY A N 1
ATOM 2277 C CA . GLY A 1 293 ? -25.382 -20.703 2.695 1.00 90.06 293 GLY A CA 1
ATOM 2278 C C . GLY A 1 293 ? -25.345 -19.531 1.717 1.00 90.06 293 GLY A C 1
ATOM 2279 O O . GLY A 1 293 ? -25.951 -19.644 0.647 1.00 90.06 293 GLY A O 1
ATOM 2280 N N . SER A 1 294 ? -24.621 -18.446 2.027 1.00 92.25 294 SER A N 1
ATOM 2281 C CA . SER A 1 294 ? -24.377 -17.370 1.062 1.00 92.25 294 SER A CA 1
ATOM 2282 C C . SER A 1 294 ? -23.657 -17.908 -0.176 1.00 92.25 294 SER A C 1
ATOM 2284 O O . SER A 1 294 ? -22.899 -18.876 -0.104 1.00 92.25 294 SER A O 1
ATOM 2286 N N . VAL A 1 295 ? -23.921 -17.295 -1.328 1.00 95.12 295 VAL A N 1
ATOM 2287 C CA . VAL A 1 295 ? -23.207 -17.596 -2.572 1.00 95.12 295 VAL A CA 1
ATOM 2288 C C . VAL A 1 295 ? -22.068 -16.607 -2.705 1.00 95.12 295 VAL A C 1
ATOM 2290 O O . VAL A 1 295 ? -22.306 -15.400 -2.688 1.00 95.12 295 VAL A O 1
ATOM 2293 N N . GLN A 1 296 ? -20.857 -17.119 -2.885 1.00 93.94 296 GLN A N 1
ATOM 2294 C CA . GLN A 1 296 ? -19.691 -16.311 -3.200 1.00 93.94 296 GLN A CA 1
ATOM 2295 C C . GLN A 1 296 ? -19.295 -16.487 -4.648 1.00 93.94 296 GLN A C 1
ATOM 2297 O O . GLN A 1 296 ? -19.437 -17.564 -5.224 1.00 93.94 296 GLN A O 1
ATOM 2302 N N . THR A 1 297 ? -18.844 -15.389 -5.245 1.00 95.81 297 THR A N 1
ATOM 2303 C CA . THR A 1 297 ? -18.383 -15.349 -6.626 1.00 95.81 297 THR A CA 1
ATOM 2304 C C . THR A 1 297 ? -16.977 -14.778 -6.651 1.00 95.81 297 THR A C 1
ATOM 2306 O O . THR A 1 297 ? -16.750 -13.693 -6.131 1.00 95.81 297 THR A O 1
ATOM 2309 N N . VAL A 1 298 ? -16.039 -15.485 -7.268 1.00 96.38 298 VAL A N 1
ATOM 2310 C CA . VAL A 1 298 ? -14.634 -15.072 -7.363 1.00 96.38 298 VAL A CA 1
ATOM 2311 C C . VAL A 1 298 ? -14.208 -14.919 -8.820 1.00 96.38 298 VAL A C 1
ATOM 2313 O O . VAL A 1 298 ? -14.679 -15.624 -9.720 1.00 96.38 298 VAL A O 1
ATOM 2316 N N . ARG A 1 299 ? -13.328 -13.949 -9.072 1.00 96.50 299 ARG A N 1
ATOM 2317 C CA . ARG A 1 299 ? -12.776 -13.619 -10.390 1.00 96.50 299 ARG A CA 1
ATOM 2318 C C . ARG A 1 299 ? -11.253 -13.633 -10.325 1.00 96.50 299 ARG A C 1
ATOM 2320 O O . ARG A 1 299 ? -10.677 -13.013 -9.443 1.00 96.50 299 ARG A O 1
ATOM 2327 N N . ALA A 1 300 ? -10.622 -14.294 -11.287 1.00 96.81 300 ALA A N 1
ATOM 2328 C CA . ALA A 1 300 ? -9.182 -14.266 -11.497 1.00 96.81 300 ALA A CA 1
ATOM 2329 C C . ALA A 1 300 ? -8.817 -13.128 -12.460 1.00 96.81 300 ALA A C 1
ATOM 2331 O O . ALA A 1 300 ? -9.302 -13.083 -13.588 1.00 96.81 300 ALA A O 1
ATOM 2332 N N . LEU A 1 301 ? -7.968 -12.199 -12.050 1.00 95.56 301 LEU A N 1
ATOM 2333 C CA . LEU A 1 301 ? -7.407 -11.186 -12.937 1.00 95.56 301 LEU A CA 1
ATOM 2334 C C . LEU A 1 301 ? -5.958 -11.573 -13.236 1.00 95.56 301 LEU A C 1
ATOM 2336 O O . LEU A 1 301 ? -5.126 -11.480 -12.334 1.00 95.56 301 LEU A O 1
ATOM 2340 N N . PRO A 1 302 ? -5.644 -12.039 -14.458 1.00 94.88 302 PRO A N 1
ATOM 2341 C CA . PRO A 1 302 ? -4.270 -12.360 -14.815 1.00 94.88 302 PRO A CA 1
ATOM 2342 C C . PRO A 1 302 ? -3.388 -11.118 -14.742 1.00 94.88 302 PRO A C 1
ATOM 2344 O O . PRO A 1 302 ? -3.789 -10.038 -15.190 1.00 94.88 302 PRO A O 1
ATOM 2347 N N . ARG A 1 303 ? -2.169 -11.284 -14.228 1.00 92.12 303 ARG A N 1
ATOM 2348 C CA . ARG A 1 303 ? -1.108 -10.292 -14.414 1.00 92.12 303 ARG A CA 1
ATOM 2349 C C . ARG A 1 303 ? -0.729 -10.245 -15.896 1.00 92.12 303 ARG A C 1
ATOM 2351 O O . ARG A 1 303 ? -0.947 -11.204 -16.641 1.00 92.12 303 ARG A O 1
ATOM 2358 N N . ALA A 1 304 ? -0.147 -9.131 -16.335 1.00 89.06 304 ALA A N 1
ATOM 2359 C CA . ALA A 1 304 ? 0.466 -9.045 -17.656 1.00 89.06 304 ALA A CA 1
ATOM 2360 C C . ALA A 1 304 ? 1.372 -10.264 -17.916 1.00 89.06 304 ALA A C 1
ATOM 2362 O O . ALA A 1 304 ? 2.061 -10.736 -17.020 1.00 89.06 304 ALA A O 1
ATOM 2363 N N . GLY A 1 305 ? 1.310 -10.823 -19.125 1.00 90.12 305 GLY A N 1
ATOM 2364 C CA . GLY A 1 305 ? 2.057 -12.032 -19.478 1.00 90.12 305 GLY A CA 1
ATOM 2365 C C . GLY A 1 305 ? 1.515 -13.341 -18.905 1.00 90.12 305 GLY A C 1
ATOM 2366 O O . GLY A 1 305 ? 2.078 -14.379 -19.222 1.00 90.12 305 GLY A O 1
ATOM 2367 N N . TYR A 1 306 ? 0.414 -13.347 -18.158 1.00 93.50 306 TYR A N 1
ATOM 2368 C CA . TYR A 1 306 ? -0.254 -14.571 -17.718 1.00 93.50 306 TYR A CA 1
ATOM 2369 C C . TYR A 1 306 ? -1.652 -14.695 -18.317 1.00 93.50 306 TYR A C 1
ATOM 2371 O O . TYR A 1 306 ? -2.278 -13.724 -18.746 1.00 93.50 306 TYR A O 1
ATOM 2379 N N . THR A 1 307 ? -2.153 -15.923 -18.339 1.00 95.38 307 THR A N 1
ATOM 2380 C CA . THR A 1 307 ? -3.527 -16.248 -18.726 1.00 95.38 307 THR A CA 1
ATOM 2381 C C . THR A 1 307 ? -4.145 -17.137 -17.663 1.00 95.38 307 THR A C 1
ATOM 2383 O O . THR A 1 307 ? -3.468 -17.999 -17.111 1.00 95.38 307 THR A O 1
ATOM 2386 N N . PHE A 1 308 ? -5.415 -16.903 -17.343 1.00 97.44 308 PHE A N 1
ATOM 2387 C CA . PHE A 1 308 ? -6.145 -17.767 -16.421 1.00 97.44 308 PHE A CA 1
ATOM 2388 C C . PHE A 1 308 ? -6.361 -19.144 -17.067 1.00 97.44 308 PHE A C 1
ATOM 2390 O O . PHE A 1 308 ? -6.828 -19.211 -18.205 1.00 97.44 308 PHE A O 1
ATOM 2397 N N . ASP A 1 309 ? -6.010 -20.212 -16.351 1.00 97.94 309 ASP A N 1
ATOM 2398 C CA . ASP A 1 309 ? -6.161 -21.600 -16.798 1.00 97.94 309 ASP A CA 1
ATOM 2399 C C . ASP A 1 309 ? -7.424 -22.227 -16.196 1.00 97.94 309 ASP A C 1
ATOM 2401 O O . ASP A 1 309 ? -8.389 -22.519 -16.907 1.00 97.94 309 ASP A O 1
ATOM 2405 N N . GLN A 1 310 ? -7.452 -22.396 -14.872 1.00 98.19 310 GLN A N 1
ATOM 2406 C CA . GLN A 1 310 ? -8.549 -23.066 -14.176 1.00 98.19 310 GLN A CA 1
ATOM 2407 C C . GLN A 1 310 ? -8.626 -22.701 -12.693 1.00 98.19 310 GLN A C 1
ATOM 2409 O O . GLN A 1 310 ? -7.697 -22.158 -12.098 1.00 98.19 310 GLN A O 1
ATOM 2414 N N . TRP A 1 311 ? -9.755 -23.041 -12.088 1.00 98.69 311 TRP A N 1
ATOM 2415 C CA . TRP A 1 311 ? -9.976 -22.969 -10.656 1.00 98.69 311 TRP A CA 1
ATOM 2416 C C . TRP A 1 311 ? -9.716 -24.314 -9.986 1.00 98.69 311 TRP A C 1
ATOM 2418 O O . TRP A 1 311 ? -10.065 -25.371 -10.514 1.00 98.69 311 TRP A O 1
ATOM 2428 N N . GLU A 1 312 ? -9.209 -24.252 -8.765 1.00 98.56 312 GLU A N 1
ATOM 2429 C CA . GLU A 1 312 ? -9.237 -25.334 -7.787 1.00 98.56 312 GLU A CA 1
ATOM 2430 C C . GLU A 1 312 ? -10.060 -24.867 -6.584 1.00 98.56 312 GLU A C 1
ATOM 2432 O O . GLU A 1 312 ? -9.822 -23.782 -6.052 1.00 98.56 312 GLU A O 1
ATOM 2437 N N . LEU A 1 313 ? -11.032 -25.675 -6.163 1.00 98.25 313 LEU A N 1
ATOM 2438 C CA . LEU A 1 313 ? -11.825 -25.459 -4.955 1.00 98.25 313 LEU A CA 1
ATOM 2439 C C . LEU A 1 313 ? -11.596 -26.648 -4.020 1.00 98.25 313 LEU A C 1
ATOM 2441 O O . LEU A 1 313 ? -11.831 -27.796 -4.395 1.00 98.25 313 LEU A O 1
ATOM 2445 N N . ASP A 1 314 ? -11.093 -26.371 -2.821 1.00 97.06 314 ASP A N 1
ATOM 2446 C CA . ASP A 1 314 ? -10.802 -27.356 -1.773 1.00 97.06 314 ASP A CA 1
ATOM 2447 C C . ASP A 1 314 ? -9.943 -28.536 -2.256 1.00 97.06 314 ASP A C 1
ATOM 2449 O O . ASP A 1 314 ? -10.213 -29.698 -1.948 1.00 97.06 314 ASP A O 1
ATOM 2453 N N . GLY A 1 315 ? -8.918 -28.246 -3.063 1.00 97.00 315 GLY A N 1
ATOM 2454 C CA . GLY A 1 315 ? -8.005 -29.254 -3.610 1.00 97.00 315 GLY A CA 1
ATOM 2455 C C . GLY A 1 315 ? -8.545 -30.033 -4.813 1.00 97.00 315 GLY A C 1
ATOM 2456 O O . GLY A 1 315 ? -7.886 -30.963 -5.275 1.00 97.00 315 GLY A O 1
ATOM 2457 N N . HIS A 1 316 ? -9.727 -29.681 -5.328 1.00 97.88 316 HIS A N 1
ATOM 2458 C CA . HIS A 1 316 ? -10.348 -30.347 -6.470 1.00 97.88 316 HIS A CA 1
ATOM 2459 C C . HIS A 1 316 ? -10.493 -29.386 -7.661 1.00 97.88 316 HIS A C 1
ATOM 2461 O O . HIS A 1 316 ? -10.854 -28.224 -7.462 1.00 97.88 316 HIS A O 1
ATOM 2467 N N . PRO A 1 317 ? -10.278 -29.845 -8.910 1.00 97.94 317 PRO A N 1
ATOM 2468 C CA . PRO A 1 317 ? -10.530 -29.026 -10.092 1.00 97.94 317 PRO A CA 1
ATOM 2469 C C . PRO A 1 317 ? -11.985 -28.538 -10.146 1.00 97.94 317 PRO A C 1
ATOM 2471 O O . PRO A 1 317 ? -12.919 -29.340 -10.105 1.00 97.94 317 PRO A O 1
ATOM 2474 N N . ALA A 1 318 ? -12.171 -27.227 -10.283 1.00 98.06 318 ALA A N 1
ATOM 2475 C CA . ALA A 1 318 ? -13.471 -26.551 -10.328 1.00 98.06 318 ALA A CA 1
ATOM 2476 C C . ALA A 1 318 ? -13.776 -25.929 -11.708 1.00 98.06 318 ALA A C 1
ATOM 2478 O O . ALA A 1 318 ? -14.711 -25.142 -11.864 1.00 98.06 318 ALA A O 1
ATOM 2479 N N . GLY A 1 319 ? -13.011 -26.319 -12.733 1.00 97.50 319 GLY A N 1
ATOM 2480 C CA . GLY A 1 319 ? -13.184 -25.884 -14.120 1.00 97.50 319 GLY A CA 1
ATOM 2481 C C . GLY A 1 319 ? -12.606 -24.497 -14.409 1.00 97.50 319 GLY A C 1
ATOM 2482 O O . GLY A 1 319 ? -11.999 -23.863 -13.556 1.00 97.50 319 GLY A O 1
ATOM 2483 N N . SER A 1 320 ? -12.791 -24.021 -15.639 1.00 97.31 320 SER A N 1
ATOM 2484 C CA . SER A 1 320 ? -12.195 -22.776 -16.154 1.00 97.31 320 SER A CA 1
ATOM 2485 C C . SER A 1 320 ? -13.220 -21.677 -16.454 1.00 97.31 320 SER A C 1
ATOM 2487 O O . SER A 1 320 ? -12.917 -20.678 -17.103 1.00 97.31 320 SER A O 1
ATOM 2489 N N . THR A 1 321 ? -14.464 -21.845 -15.996 1.00 97.38 321 THR A N 1
ATOM 2490 C CA . THR A 1 321 ? -15.495 -20.815 -16.178 1.00 97.38 321 THR A CA 1
ATOM 2491 C C . THR A 1 321 ? -15.221 -19.632 -15.257 1.00 97.38 321 THR A C 1
ATOM 2493 O O . THR A 1 321 ? -14.894 -19.810 -14.084 1.00 97.38 321 THR A O 1
ATOM 2496 N N . GLN A 1 322 ? -15.379 -18.420 -15.789 1.00 93.88 322 GLN A N 1
ATOM 2497 C CA . GLN A 1 322 ? -15.186 -17.191 -15.036 1.00 93.88 322 GLN A CA 1
ATOM 2498 C C . GLN A 1 322 ? -16.436 -16.294 -15.096 1.00 93.88 322 GLN A C 1
ATOM 2500 O O . GLN A 1 322 ? -16.910 -15.988 -16.193 1.00 93.88 322 GLN A O 1
ATOM 2505 N N . PRO A 1 323 ? -16.948 -15.812 -13.948 1.00 96.75 323 PRO A N 1
ATOM 2506 C CA . PRO A 1 323 ? -16.474 -16.088 -12.585 1.00 96.75 323 PRO A CA 1
ATOM 2507 C C . PRO A 1 323 ? -16.792 -17.514 -12.085 1.00 96.75 323 PRO A C 1
ATOM 2509 O O . PRO A 1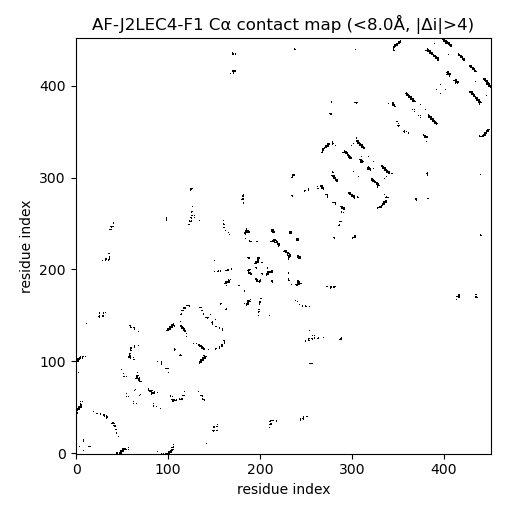 323 ? -17.654 -18.181 -12.653 1.00 96.75 323 PRO A O 1
ATOM 2512 N N . LEU A 1 324 ? -16.123 -17.952 -11.010 1.00 98.12 324 LEU A N 1
ATOM 2513 C CA . LEU A 1 324 ? -16.498 -19.157 -10.257 1.00 98.12 324 LEU A CA 1
ATOM 2514 C C . LEU A 1 324 ? -17.482 -18.776 -9.149 1.00 98.12 324 LEU A C 1
ATOM 2516 O O . LEU A 1 324 ? -17.222 -17.822 -8.417 1.00 98.12 324 LEU A O 1
ATOM 2520 N N . SER A 1 325 ? -18.566 -19.538 -8.996 1.00 97.56 325 SER A N 1
ATOM 2521 C CA . SER A 1 325 ? -19.543 -19.353 -7.919 1.00 97.56 325 SER A CA 1
ATOM 2522 C C . SER A 1 325 ? -19.735 -20.635 -7.111 1.00 97.56 325 SER A C 1
ATOM 2524 O O . SER A 1 325 ? -19.860 -21.715 -7.685 1.00 97.56 325 SER A O 1
ATOM 2526 N N . PHE A 1 326 ? -19.795 -20.513 -5.786 1.00 96.88 326 PHE A N 1
ATOM 2527 C CA . PHE A 1 326 ? -20.003 -21.628 -4.855 1.00 96.88 326 PHE A CA 1
ATOM 2528 C C . PHE A 1 326 ? -20.726 -21.151 -3.587 1.00 96.88 326 PHE A C 1
ATOM 2530 O O . PHE A 1 326 ? -20.793 -19.954 -3.305 1.00 96.88 326 PHE A O 1
ATOM 2537 N N . HIS A 1 327 ? -21.317 -22.086 -2.841 1.00 96.19 327 HIS A N 1
ATOM 2538 C CA . HIS A 1 327 ? -21.996 -21.793 -1.578 1.00 96.19 327 HIS A CA 1
ATOM 2539 C C . HIS A 1 327 ? -21.040 -21.928 -0.398 1.00 96.19 327 HIS A C 1
ATOM 2541 O O . HIS A 1 327 ? -20.295 -22.896 -0.329 1.00 96.19 327 HIS A O 1
ATOM 2547 N N . MET A 1 328 ? -21.148 -21.026 0.573 1.00 94.44 328 MET A N 1
ATOM 2548 C CA . MET A 1 328 ? -20.400 -21.073 1.829 1.00 94.44 328 MET A CA 1
ATOM 2549 C C . MET A 1 328 ? -21.146 -21.934 2.854 1.00 94.44 328 MET A C 1
ATOM 2551 O O . MET A 1 328 ? -21.873 -21.416 3.701 1.00 94.44 328 MET A O 1
ATOM 2555 N N . TYR A 1 329 ? -21.031 -23.258 2.743 1.00 93.88 329 TYR A N 1
ATOM 2556 C CA . TYR A 1 329 ? -21.540 -24.215 3.747 1.00 93.88 329 TYR A CA 1
ATOM 2557 C C . TYR A 1 329 ? -20.445 -24.765 4.671 1.00 93.88 329 TYR A C 1
ATOM 2559 O O . TYR A 1 329 ? -20.743 -25.476 5.629 1.00 93.88 329 TYR A O 1
ATOM 2567 N N . SER A 1 330 ? -19.194 -24.457 4.362 1.00 92.25 330 SER A N 1
ATOM 2568 C CA . SER A 1 330 ? -18.006 -24.733 5.155 1.00 92.25 330 SER A CA 1
ATOM 2569 C C . SER A 1 330 ? -16.955 -23.681 4.820 1.00 92.25 330 SER A C 1
ATOM 2571 O O . SER A 1 330 ? -17.144 -22.877 3.901 1.00 92.25 330 SER A O 1
ATOM 2573 N N . ASP A 1 331 ? -15.838 -23.697 5.540 1.00 91.31 331 ASP A N 1
ATOM 2574 C CA . ASP A 1 331 ? -14.655 -22.970 5.095 1.00 91.31 331 ASP A CA 1
ATOM 2575 C C . ASP A 1 331 ? -14.219 -23.502 3.727 1.00 91.31 331 ASP A C 1
ATOM 2577 O O . ASP A 1 331 ? -14.304 -24.708 3.471 1.00 91.31 331 ASP A O 1
ATOM 2581 N N . HIS A 1 332 ? -13.754 -22.604 2.864 1.00 94.25 332 HIS A N 1
ATOM 2582 C CA . HIS A 1 332 ? -13.313 -22.937 1.516 1.00 94.25 332 HIS A CA 1
ATOM 2583 C C . HIS A 1 332 ? -11.922 -22.378 1.226 1.00 94.25 332 HIS A C 1
ATOM 2585 O O . HIS A 1 332 ? -11.557 -21.286 1.676 1.00 94.25 332 HIS A O 1
ATOM 2591 N N . ARG A 1 333 ? -11.151 -23.107 0.418 1.00 95.12 333 ARG A N 1
ATOM 2592 C CA . ARG A 1 333 ? -9.918 -22.617 -0.207 1.00 95.12 333 ARG A CA 1
ATOM 2593 C C . ARG A 1 333 ? -10.081 -22.629 -1.719 1.00 95.12 333 ARG A C 1
ATOM 2595 O O . ARG A 1 333 ? -10.278 -23.686 -2.310 1.00 95.12 333 ARG A O 1
ATOM 2602 N N . VAL A 1 334 ? -9.936 -21.463 -2.337 1.00 97.00 334 VAL A N 1
ATOM 2603 C CA . VAL A 1 334 ? -9.911 -21.306 -3.792 1.00 97.00 334 VAL A CA 1
ATOM 2604 C C . VAL A 1 334 ? -8.496 -20.987 -4.249 1.00 97.00 334 VAL A C 1
ATOM 2606 O O . VAL A 1 334 ? -7.864 -20.084 -3.709 1.00 97.00 334 VAL A O 1
ATOM 2609 N N . VAL A 1 335 ? -8.029 -21.680 -5.284 1.00 97.62 335 VAL A N 1
ATOM 2610 C CA . VAL A 1 335 ? -6.788 -21.347 -5.993 1.00 97.62 335 VAL A CA 1
ATOM 2611 C C . VAL A 1 335 ? -7.117 -21.031 -7.446 1.00 97.62 335 VAL A C 1
ATOM 2613 O O . VAL A 1 335 ? -7.786 -21.819 -8.121 1.00 97.62 335 VAL A O 1
ATOM 2616 N N . ALA A 1 336 ? -6.657 -19.881 -7.935 1.00 98.19 336 ALA A N 1
ATOM 2617 C CA . ALA A 1 336 ? -6.627 -19.596 -9.365 1.00 98.19 336 ALA A CA 1
ATOM 2618 C C . ALA A 1 336 ? -5.302 -20.078 -9.951 1.00 98.19 336 ALA A C 1
ATOM 2620 O O . ALA A 1 336 ? -4.237 -19.611 -9.546 1.00 98.19 336 ALA A O 1
ATOM 2621 N N . HIS A 1 337 ? -5.377 -20.976 -10.927 1.00 97.69 337 HIS A N 1
ATOM 2622 C CA . HIS A 1 337 ? -4.220 -21.422 -11.689 1.00 97.69 337 HIS A CA 1
ATOM 2623 C C . HIS A 1 337 ? -4.061 -20.560 -12.941 1.00 97.69 337 HIS A C 1
ATOM 2625 O O . HIS A 1 337 ? -5.030 -20.297 -13.661 1.00 97.69 337 HIS A O 1
ATOM 2631 N N . PHE A 1 338 ? -2.833 -20.130 -13.209 1.00 96.31 338 PHE A N 1
ATOM 2632 C CA . PHE A 1 338 ? -2.468 -19.328 -14.368 1.00 96.31 338 PHE A CA 1
ATOM 2633 C C . PHE A 1 338 ? -1.345 -19.991 -15.157 1.00 96.31 338 PHE A C 1
ATOM 2635 O O . PHE A 1 338 ? -0.468 -20.653 -14.610 1.00 96.31 338 PHE A O 1
ATOM 2642 N N . THR A 1 339 ? -1.341 -19.748 -16.463 1.00 94.62 339 THR A N 1
ATOM 2643 C CA . THR A 1 339 ? -0.251 -20.140 -17.355 1.00 94.62 339 THR A CA 1
ATOM 2644 C C . THR A 1 339 ? 0.527 -18.905 -17.792 1.00 94.62 339 THR A C 1
ATOM 2646 O O . THR A 1 339 ? -0.058 -17.940 -18.296 1.00 94.62 339 THR A O 1
ATOM 2649 N N . GLU A 1 340 ? 1.846 -18.941 -17.606 1.00 90.31 340 GLU A N 1
ATOM 2650 C CA . GLU A 1 340 ? 2.765 -17.904 -18.077 1.00 90.31 340 GLU A CA 1
ATOM 2651 C C . GLU A 1 340 ? 2.885 -17.934 -19.611 1.00 90.31 340 GLU A C 1
ATOM 2653 O O . GLU A 1 340 ? 3.000 -18.989 -20.239 1.00 90.31 340 GLU A O 1
ATOM 2658 N N . SER A 1 341 ? 2.887 -16.758 -20.230 1.00 85.12 341 SER A N 1
ATOM 2659 C CA . SER A 1 341 ? 3.177 -16.579 -21.650 1.00 85.12 341 SER A CA 1
ATOM 2660 C C . SER A 1 341 ? 4.669 -16.761 -21.919 1.00 85.12 341 SER A C 1
ATOM 2662 O O . SER A 1 341 ? 5.519 -16.408 -21.110 1.00 85.12 341 SER A O 1
ATOM 2664 N N . ALA A 1 342 ? 5.018 -17.217 -23.123 1.00 81.12 342 ALA A N 1
ATOM 2665 C CA . ALA A 1 342 ? 6.421 -17.397 -23.508 1.00 81.12 342 ALA A CA 1
ATOM 2666 C C . ALA A 1 342 ? 7.218 -16.077 -23.621 1.00 81.12 342 ALA A C 1
ATOM 2668 O O . ALA A 1 342 ? 8.448 -16.094 -23.668 1.00 81.12 342 ALA A O 1
ATOM 2669 N N . THR A 1 343 ? 6.541 -14.929 -23.720 1.00 87.19 343 THR A N 1
ATOM 2670 C CA . THR A 1 343 ? 7.183 -13.614 -23.823 1.00 87.19 343 THR A CA 1
ATOM 2671 C C . THR A 1 343 ? 7.360 -13.002 -22.441 1.00 87.19 343 THR A C 1
ATOM 2673 O O . THR A 1 343 ? 6.383 -12.769 -21.738 1.00 87.19 343 THR A O 1
ATOM 2676 N N . ARG A 1 344 ? 8.613 -12.697 -22.096 1.00 89.62 344 ARG A N 1
ATOM 2677 C CA . ARG A 1 344 ? 9.024 -12.107 -20.821 1.00 89.62 344 ARG A CA 1
ATOM 2678 C C . ARG A 1 344 ? 9.624 -10.713 -21.029 1.00 89.62 344 ARG A C 1
ATOM 2680 O O . ARG A 1 344 ? 10.371 -10.551 -22.003 1.00 89.62 344 ARG A O 1
ATOM 2687 N N . PRO A 1 345 ? 9.353 -9.740 -20.141 1.00 92.06 345 PRO A N 1
ATOM 2688 C CA . PRO A 1 345 ? 10.032 -8.454 -20.153 1.00 92.06 345 PRO A CA 1
ATOM 2689 C C . PRO A 1 345 ? 11.538 -8.612 -19.954 1.00 92.06 345 PRO A C 1
ATOM 2691 O O . PRO A 1 345 ? 12.010 -9.550 -19.298 1.00 92.06 345 PRO A O 1
ATOM 2694 N N . ARG A 1 346 ? 12.300 -7.680 -20.526 1.00 93.62 346 ARG A N 1
ATOM 2695 C CA . ARG A 1 346 ? 13.761 -7.674 -20.504 1.00 93.62 346 ARG A CA 1
ATOM 2696 C C . ARG A 1 346 ? 14.331 -6.599 -19.595 1.00 93.62 346 ARG A C 1
ATOM 2698 O O . ARG A 1 346 ? 13.906 -5.453 -19.660 1.00 93.62 346 ARG A O 1
ATOM 2705 N N . LEU A 1 347 ? 15.351 -6.952 -18.817 1.00 94.69 347 LEU A N 1
ATOM 2706 C CA . LEU A 1 347 ? 16.181 -6.000 -18.087 1.00 94.69 347 LEU A CA 1
ATOM 2707 C C . LEU A 1 347 ? 17.490 -5.753 -18.842 1.00 94.69 347 LEU A C 1
ATOM 2709 O O . LEU A 1 347 ? 18.221 -6.689 -19.173 1.00 94.69 347 LEU A O 1
ATOM 2713 N N . SER A 1 348 ? 17.815 -4.482 -19.044 1.00 95.00 348 SER A N 1
ATOM 2714 C CA . SER A 1 348 ? 19.132 -4.007 -19.454 1.00 95.00 348 SER A CA 1
ATOM 2715 C C . SER A 1 348 ? 19.668 -3.067 -18.387 1.00 95.00 348 SER A C 1
ATOM 2717 O O . SER A 1 348 ? 18.973 -2.139 -17.982 1.00 95.00 348 SER A O 1
ATOM 2719 N N . ILE A 1 349 ? 20.917 -3.263 -17.974 1.00 93.94 349 ILE A N 1
ATOM 2720 C CA . ILE A 1 349 ? 21.586 -2.393 -17.003 1.00 93.94 349 ILE A CA 1
ATOM 2721 C C . ILE A 1 349 ? 22.824 -1.763 -17.632 1.00 93.94 349 ILE A C 1
ATOM 2723 O O . ILE A 1 349 ? 23.509 -2.410 -18.425 1.00 93.94 349 ILE A O 1
ATOM 2727 N N . ALA A 1 350 ? 23.111 -0.510 -17.297 1.00 92.56 350 ALA A N 1
ATOM 2728 C CA . ALA A 1 350 ? 24.329 0.160 -17.739 1.00 92.56 350 ALA A CA 1
ATOM 2729 C C . ALA A 1 350 ? 24.787 1.234 -16.744 1.00 92.56 350 ALA A C 1
ATOM 2731 O O . ALA A 1 350 ? 24.032 1.665 -15.876 1.00 92.56 350 ALA A O 1
ATOM 2732 N N . VAL A 1 351 ? 26.037 1.669 -16.900 1.00 91.25 351 VAL A N 1
ATOM 2733 C CA . VAL A 1 351 ? 26.616 2.815 -16.190 1.00 91.25 351 VAL A CA 1
ATOM 2734 C C . VAL A 1 351 ? 26.803 3.952 -17.189 1.00 91.25 351 VAL A C 1
ATOM 2736 O O . VAL A 1 351 ? 27.428 3.769 -18.237 1.00 91.25 351 VAL A O 1
ATOM 2739 N N . VAL A 1 352 ? 26.281 5.129 -16.858 1.00 87.25 352 VAL A N 1
ATOM 2740 C CA . VAL A 1 352 ? 26.376 6.342 -17.674 1.00 87.25 352 VAL A CA 1
ATOM 2741 C C . VAL A 1 352 ? 27.347 7.308 -17.004 1.00 87.25 352 VAL A C 1
ATOM 2743 O O . VAL A 1 352 ? 26.980 8.050 -16.094 1.00 87.25 352 VAL A O 1
ATOM 2746 N N . ALA A 1 353 ? 28.603 7.260 -17.452 1.00 80.38 353 ALA A N 1
ATOM 2747 C CA . ALA A 1 353 ? 29.650 8.234 -17.148 1.00 80.38 353 ALA A CA 1
ATOM 2748 C C . ALA A 1 353 ? 30.867 8.048 -18.063 1.00 80.38 353 ALA A C 1
ATOM 2750 O O . ALA A 1 353 ? 31.163 6.933 -18.505 1.00 80.38 353 ALA A O 1
ATOM 2751 N N . ASP A 1 354 ? 31.613 9.123 -18.314 1.00 73.69 354 ASP A N 1
ATOM 2752 C CA . ASP A 1 354 ? 32.823 9.074 -19.137 1.00 73.69 354 ASP A CA 1
ATOM 2753 C C . ASP A 1 354 ? 33.914 8.199 -18.484 1.00 73.69 354 ASP A C 1
ATOM 2755 O O . ASP A 1 354 ? 34.574 8.586 -17.518 1.00 73.69 354 ASP A O 1
ATOM 2759 N N . GLY A 1 355 ? 34.138 7.002 -19.038 1.00 77.12 355 GLY A N 1
ATOM 2760 C CA . GLY A 1 355 ? 35.250 6.118 -18.675 1.00 77.12 355 GLY A CA 1
ATOM 2761 C C . GLY A 1 355 ? 35.095 5.346 -17.356 1.00 77.12 355 GLY A C 1
ATOM 2762 O O . GLY A 1 355 ? 36.121 4.950 -16.779 1.00 77.12 355 GLY A O 1
ATOM 2763 N N . LEU A 1 356 ? 33.860 5.148 -16.874 1.00 81.62 356 LEU A N 1
ATOM 2764 C CA . LEU A 1 356 ? 33.532 4.335 -15.687 1.00 81.62 356 LEU A CA 1
ATOM 2765 C C . LEU A 1 356 ? 32.922 2.959 -16.004 1.00 81.62 356 LEU A C 1
ATOM 2767 O O . LEU A 1 356 ? 32.795 2.150 -15.089 1.00 81.62 356 LEU A O 1
ATOM 2771 N N . GLN A 1 357 ? 32.595 2.669 -17.268 1.00 80.06 357 GLN A N 1
ATOM 2772 C CA . GLN A 1 357 ? 31.858 1.466 -17.686 1.00 80.06 357 GLN A CA 1
ATOM 2773 C C . GLN A 1 357 ? 32.499 0.155 -17.199 1.00 80.06 357 GLN A C 1
ATOM 2775 O O . GLN A 1 357 ? 31.785 -0.747 -16.782 1.00 80.06 357 GLN A O 1
ATOM 2780 N N . ASP A 1 358 ? 33.835 0.085 -17.187 1.00 79.88 358 ASP A N 1
ATOM 2781 C CA . ASP A 1 358 ? 34.597 -1.103 -16.764 1.00 79.88 358 ASP A CA 1
ATOM 2782 C C . ASP A 1 358 ? 35.165 -0.991 -15.335 1.00 79.88 358 ASP A C 1
ATOM 2784 O O . ASP A 1 358 ? 35.983 -1.809 -14.915 1.00 79.88 358 ASP A O 1
ATOM 2788 N N . LYS A 1 359 ? 34.806 0.067 -14.595 1.00 81.25 359 LYS A N 1
ATOM 2789 C CA . LYS A 1 359 ? 35.360 0.376 -13.260 1.00 81.25 359 LYS A CA 1
ATOM 2790 C C . LYS A 1 359 ? 34.333 0.286 -12.138 1.00 81.25 359 LYS A C 1
ATOM 2792 O O . LYS A 1 359 ? 34.716 0.316 -10.973 1.00 81.25 359 LYS A O 1
ATOM 2797 N N . VAL A 1 360 ? 33.057 0.216 -12.492 1.00 84.50 360 VAL A N 1
ATOM 2798 C CA . VAL A 1 360 ? 31.927 0.104 -11.575 1.00 84.50 360 VAL A CA 1
ATOM 2799 C C . VAL A 1 360 ? 31.289 -1.257 -11.808 1.00 84.50 360 VAL A C 1
ATOM 2801 O O . VAL A 1 360 ? 31.026 -1.632 -12.950 1.00 84.50 360 VAL A O 1
ATOM 2804 N N . ALA A 1 361 ? 31.074 -2.014 -10.736 1.00 86.31 361 ALA A N 1
ATOM 2805 C CA . ALA A 1 361 ? 30.501 -3.347 -10.840 1.00 86.31 361 ALA A CA 1
ATOM 2806 C C . ALA A 1 361 ? 28.979 -3.277 -10.704 1.00 86.31 361 ALA A C 1
ATOM 2808 O O . ALA A 1 361 ? 28.460 -2.760 -9.717 1.00 86.31 361 ALA A O 1
ATOM 2809 N N . MET A 1 362 ? 28.279 -3.836 -11.686 1.00 89.25 362 MET A N 1
ATOM 2810 C CA . MET A 1 362 ? 26.826 -3.964 -11.687 1.00 89.25 362 MET A CA 1
ATOM 2811 C C . MET A 1 362 ? 26.440 -5.410 -11.383 1.00 89.25 362 MET A C 1
ATOM 2813 O O . MET A 1 362 ? 26.969 -6.330 -12.011 1.00 89.25 362 MET A O 1
ATOM 2817 N N . SER A 1 363 ? 25.503 -5.622 -10.465 1.00 88.56 363 SER A N 1
ATOM 2818 C CA . SER A 1 363 ? 24.926 -6.940 -10.196 1.00 88.56 363 SER A CA 1
ATOM 2819 C C . SER A 1 363 ? 23.403 -6.896 -10.188 1.00 88.56 363 SER A C 1
ATOM 2821 O O . SER A 1 363 ? 22.778 -5.858 -9.980 1.00 88.56 363 SER A O 1
ATOM 2823 N N . VAL A 1 364 ? 22.813 -8.055 -10.473 1.00 88.56 364 VAL A N 1
ATOM 2824 C CA . VAL A 1 364 ? 21.369 -8.265 -10.517 1.00 88.56 364 VAL A CA 1
ATOM 2825 C C . VAL A 1 364 ? 21.042 -9.390 -9.551 1.00 88.56 364 VAL A C 1
ATOM 2827 O O . VAL A 1 364 ? 21.461 -10.527 -9.766 1.00 88.56 364 VAL A O 1
ATOM 2830 N N . ASN A 1 365 ? 20.295 -9.068 -8.501 1.00 86.81 365 ASN A N 1
ATOM 2831 C CA . ASN A 1 365 ? 19.795 -10.024 -7.527 1.00 86.81 365 ASN A CA 1
ATOM 2832 C C . ASN A 1 365 ? 18.286 -10.173 -7.734 1.00 86.81 365 ASN A C 1
ATOM 2834 O O . ASN A 1 365 ? 17.527 -9.216 -7.585 1.00 86.81 365 ASN A O 1
ATOM 2838 N N . VAL A 1 366 ? 17.851 -11.369 -8.118 1.00 85.00 366 VAL A N 1
ATOM 2839 C CA . VAL A 1 366 ? 16.433 -11.672 -8.332 1.00 85.00 366 VAL A CA 1
ATOM 2840 C C . VAL A 1 366 ? 15.811 -12.057 -6.999 1.00 85.00 366 VAL A C 1
ATOM 2842 O O . VAL A 1 366 ? 16.309 -12.962 -6.330 1.00 85.00 366 VAL A O 1
ATOM 2845 N N . ILE A 1 367 ? 14.717 -11.397 -6.627 1.00 80.12 367 ILE A N 1
ATOM 2846 C CA . ILE A 1 367 ? 13.905 -11.805 -5.484 1.00 80.12 367 ILE A CA 1
ATOM 2847 C C . ILE A 1 367 ? 12.868 -12.789 -6.010 1.00 80.12 367 ILE A C 1
ATOM 2849 O O . ILE A 1 367 ? 11.807 -12.407 -6.511 1.00 80.12 367 ILE A O 1
ATOM 2853 N N . ASP A 1 368 ? 13.236 -14.067 -5.970 1.00 71.12 368 ASP A N 1
ATOM 2854 C CA . ASP A 1 368 ? 12.371 -15.137 -6.435 1.00 71.12 368 ASP A CA 1
ATOM 2855 C C . ASP A 1 368 ? 11.245 -15.395 -5.431 1.00 71.12 368 ASP A C 1
ATOM 2857 O O . ASP A 1 368 ? 11.476 -15.737 -4.271 1.00 71.12 368 ASP A O 1
ATOM 2861 N N . ARG A 1 369 ? 10.015 -15.195 -5.899 1.00 72.62 369 ARG A N 1
ATOM 2862 C CA . ARG A 1 369 ? 8.784 -15.391 -5.125 1.00 72.62 369 ARG A CA 1
ATOM 2863 C C . ARG A 1 369 ? 8.079 -16.696 -5.482 1.00 72.62 369 ARG A C 1
ATOM 2865 O O . ARG A 1 369 ? 7.070 -17.023 -4.867 1.00 72.62 369 ARG A O 1
ATOM 2872 N N . ASP A 1 370 ? 8.595 -17.434 -6.461 1.00 70.06 370 ASP A N 1
ATOM 2873 C CA . ASP A 1 370 ? 8.125 -18.767 -6.802 1.00 70.06 370 ASP A CA 1
ATOM 2874 C C . ASP A 1 370 ? 9.305 -19.741 -6.725 1.00 70.06 370 ASP A C 1
ATOM 2876 O O . ASP A 1 370 ? 10.070 -19.852 -7.681 1.00 70.06 370 ASP A O 1
ATOM 2880 N N . PRO A 1 371 ? 9.431 -20.517 -5.635 1.00 61.84 371 PRO A N 1
ATOM 2881 C CA . PRO A 1 371 ? 10.579 -21.394 -5.414 1.00 61.84 371 PRO A CA 1
ATOM 2882 C C . PRO A 1 371 ? 10.737 -22.495 -6.477 1.00 61.84 371 PRO A C 1
ATOM 2884 O O . PRO A 1 371 ? 11.731 -23.224 -6.463 1.00 61.84 371 PRO A O 1
ATOM 2887 N N . LYS A 1 372 ? 9.760 -22.666 -7.380 1.00 65.44 372 LYS A N 1
ATOM 2888 C CA . LYS A 1 372 ? 9.838 -23.592 -8.515 1.00 65.44 372 LYS A CA 1
ATOM 2889 C C . LYS A 1 372 ? 10.578 -22.991 -9.716 1.00 65.44 372 LYS A C 1
ATOM 2891 O O . LYS A 1 372 ? 10.926 -23.742 -10.631 1.00 65.44 372 LYS A O 1
ATOM 2896 N N . ASN A 1 373 ? 10.852 -21.685 -9.731 1.00 66.19 373 ASN A N 1
ATOM 2897 C CA . ASN A 1 373 ? 11.467 -21.005 -10.863 1.00 66.19 373 ASN A CA 1
ATOM 2898 C C . ASN A 1 373 ? 12.982 -20.851 -10.697 1.00 66.19 373 ASN A C 1
ATOM 2900 O O . ASN A 1 373 ? 13.483 -20.201 -9.795 1.00 66.19 373 ASN A O 1
ATOM 2904 N N . ASN A 1 374 ? 13.754 -21.379 -11.648 1.00 63.03 374 ASN A N 1
ATOM 2905 C CA . ASN A 1 374 ? 15.182 -21.069 -11.743 1.00 63.03 374 ASN A CA 1
ATOM 2906 C C . ASN A 1 374 ? 15.380 -19.874 -12.692 1.00 63.03 374 ASN A C 1
ATOM 2908 O O . ASN A 1 374 ? 15.612 -20.047 -13.893 1.00 63.03 374 ASN A O 1
ATOM 2912 N N . ILE A 1 375 ? 15.187 -18.657 -12.176 1.00 74.62 375 ILE A N 1
ATOM 2913 C CA . ILE A 1 375 ? 15.166 -17.423 -12.976 1.00 74.62 375 ILE A CA 1
ATOM 2914 C C . ILE A 1 375 ? 16.594 -16.903 -13.187 1.00 74.62 375 ILE A C 1
ATOM 2916 O O . ILE A 1 375 ? 17.296 -16.568 -12.238 1.00 74.62 375 ILE A O 1
ATOM 2920 N N . SER A 1 376 ? 17.031 -16.805 -14.445 1.00 71.56 376 SER A N 1
ATOM 2921 C CA . SER A 1 376 ? 18.319 -16.198 -14.804 1.00 71.56 376 SER A CA 1
ATOM 2922 C C . SER A 1 376 ? 18.301 -15.610 -16.217 1.00 71.56 376 SER A C 1
ATOM 2924 O O . SER A 1 376 ? 17.474 -15.979 -17.054 1.00 71.56 376 SER A O 1
ATOM 2926 N N . GLY A 1 377 ? 19.250 -14.715 -16.500 1.00 71.62 377 GLY A N 1
ATOM 2927 C CA . GLY A 1 377 ? 19.386 -14.065 -17.806 1.00 71.62 377 GLY A CA 1
ATOM 2928 C C . GLY A 1 377 ? 18.579 -12.768 -17.910 1.00 71.62 377 GLY A C 1
ATOM 2929 O O . GLY A 1 377 ? 17.978 -12.339 -16.940 1.00 71.62 377 GLY A O 1
ATOM 2930 N N . PRO A 1 378 ? 18.562 -12.088 -19.064 1.00 84.94 378 PRO A N 1
ATOM 2931 C CA . PRO A 1 378 ? 18.020 -10.735 -19.154 1.00 84.94 378 PRO A CA 1
ATOM 2932 C C . PRO A 1 378 ? 16.491 -10.694 -19.249 1.00 84.94 378 PRO A C 1
ATOM 2934 O O . PRO A 1 378 ? 15.961 -9.620 -19.486 1.00 84.94 378 PRO A O 1
ATOM 2937 N N . SER A 1 379 ? 15.780 -11.821 -19.152 1.00 89.81 379 SER A N 1
ATOM 2938 C CA . SER A 1 379 ? 14.324 -11.900 -19.327 1.00 89.81 379 SER A CA 1
ATOM 2939 C C . SER A 1 379 ? 13.675 -12.586 -18.134 1.00 89.81 379 SER A C 1
ATOM 2941 O O . SER A 1 379 ? 14.059 -13.700 -17.783 1.00 89.81 379 SER A O 1
ATOM 2943 N N . TYR A 1 380 ? 12.664 -11.948 -17.555 1.00 89.19 380 TYR A N 1
ATOM 2944 C CA . TYR A 1 380 ? 12.104 -12.325 -16.257 1.00 89.19 380 TYR A CA 1
ATOM 2945 C C . TYR A 1 380 ? 10.586 -12.474 -16.347 1.00 89.19 380 TYR A C 1
ATOM 2947 O O . TYR A 1 380 ? 9.979 -11.759 -17.143 1.00 89.19 380 TYR A O 1
ATOM 2955 N N . PRO A 1 381 ? 9.960 -13.381 -15.578 1.00 88.62 381 PRO A N 1
ATOM 2956 C CA . PRO A 1 381 ? 8.509 -13.401 -15.444 1.00 88.62 381 PRO A CA 1
ATOM 2957 C C . PRO A 1 381 ? 7.952 -12.024 -15.070 1.00 88.62 381 PRO A C 1
ATOM 2959 O O . PRO A 1 381 ? 8.616 -11.212 -14.417 1.00 88.62 381 PRO A O 1
ATOM 2962 N N . PHE A 1 382 ? 6.714 -11.753 -15.474 1.00 89.06 382 PHE A N 1
ATOM 2963 C CA . PHE A 1 382 ? 6.051 -10.529 -15.041 1.00 89.06 382 PHE A CA 1
ATOM 2964 C C . PHE A 1 382 ? 5.846 -10.534 -13.523 1.00 89.06 382 PHE A C 1
ATOM 2966 O O . PHE A 1 382 ? 5.551 -11.574 -12.932 1.00 89.06 382 PHE A O 1
ATOM 2973 N N . GLY A 1 383 ? 6.007 -9.370 -12.898 1.00 85.50 383 GLY A N 1
ATOM 2974 C CA . GLY A 1 383 ? 5.921 -9.194 -11.450 1.00 85.50 383 GLY A CA 1
ATOM 2975 C C . GLY A 1 383 ? 7.198 -9.546 -10.682 1.00 85.50 383 GLY A C 1
ATOM 2976 O O . GLY A 1 383 ? 7.257 -9.289 -9.481 1.00 85.50 383 GLY A O 1
ATOM 2977 N N . THR A 1 384 ? 8.235 -10.091 -11.335 1.00 87.81 384 THR A N 1
ATOM 2978 C CA . THR A 1 384 ? 9.509 -10.397 -10.668 1.00 87.81 384 THR A CA 1
ATOM 2979 C C . THR A 1 384 ? 10.140 -9.126 -10.101 1.00 87.81 384 THR A C 1
ATOM 2981 O O . THR A 1 384 ? 10.353 -8.154 -10.827 1.00 87.81 384 THR A O 1
ATOM 2984 N N . GLU A 1 385 ? 10.457 -9.141 -8.807 1.00 86.75 385 GLU A N 1
ATOM 2985 C CA . GLU A 1 385 ? 11.220 -8.081 -8.151 1.00 86.75 385 GLU A CA 1
ATOM 2986 C C . GLU A 1 385 ? 12.719 -8.328 -8.360 1.00 86.75 385 GLU A C 1
ATOM 2988 O O . GLU A 1 385 ? 13.222 -9.441 -8.188 1.00 86.75 385 GLU A O 1
ATOM 2993 N N . ILE A 1 386 ? 13.435 -7.283 -8.759 1.00 87.06 386 ILE A N 1
ATOM 2994 C CA . ILE A 1 386 ? 14.865 -7.326 -9.043 1.00 87.06 386 ILE A CA 1
ATOM 2995 C C . ILE A 1 386 ? 15.559 -6.205 -8.291 1.00 87.06 386 ILE A C 1
ATOM 2997 O O . ILE A 1 386 ? 15.154 -5.050 -8.373 1.00 87.06 386 ILE A O 1
ATOM 3001 N N . HIS A 1 387 ? 16.639 -6.544 -7.597 1.00 87.88 387 HIS A N 1
ATOM 3002 C CA . HIS A 1 387 ? 17.547 -5.586 -6.980 1.00 87.88 387 HIS A CA 1
ATOM 3003 C C . HIS A 1 387 ? 18.766 -5.436 -7.882 1.00 87.88 387 HIS A C 1
ATOM 3005 O O . HIS A 1 387 ? 19.471 -6.403 -8.168 1.00 87.88 387 HIS A O 1
ATOM 3011 N N . ILE A 1 388 ? 18.993 -4.220 -8.353 1.00 89.44 388 ILE A N 1
ATOM 3012 C CA . ILE A 1 388 ? 20.112 -3.853 -9.208 1.00 89.44 388 ILE A CA 1
ATOM 3013 C C . ILE A 1 388 ? 21.087 -3.074 -8.339 1.00 89.44 388 ILE A C 1
ATOM 3015 O O . ILE A 1 388 ? 20.767 -1.970 -7.900 1.00 89.44 388 ILE A O 1
ATOM 3019 N N . ASP A 1 389 ? 22.263 -3.646 -8.102 1.00 89.44 389 ASP A N 1
ATOM 3020 C CA . ASP A 1 389 ? 23.302 -3.012 -7.297 1.00 89.44 389 ASP A CA 1
ATOM 3021 C C . ASP A 1 389 ? 24.406 -2.466 -8.198 1.00 89.44 389 ASP A C 1
ATOM 3023 O O . ASP A 1 389 ? 24.934 -3.156 -9.071 1.00 89.44 389 ASP A O 1
ATOM 3027 N N . CYS A 1 390 ? 24.763 -1.211 -7.957 1.00 90.75 390 CYS A N 1
ATOM 3028 C CA . CYS A 1 390 ? 25.883 -0.510 -8.558 1.00 90.75 390 CYS A CA 1
ATOM 3029 C C . CYS A 1 390 ? 26.937 -0.282 -7.476 1.00 90.75 390 CYS A C 1
ATOM 3031 O O . CYS A 1 390 ? 26.732 0.529 -6.575 1.00 90.75 390 CYS A O 1
ATOM 3033 N N . ASN A 1 391 ? 28.054 -1.003 -7.554 1.00 89.25 391 ASN A N 1
ATOM 3034 C CA . ASN A 1 391 ? 29.137 -0.931 -6.581 1.00 89.25 391 ASN A CA 1
ATOM 3035 C C . ASN A 1 391 ? 30.259 -0.028 -7.098 1.00 89.25 391 ASN A C 1
ATOM 3037 O O . ASN A 1 391 ? 30.878 -0.313 -8.131 1.00 89.25 391 ASN A O 1
ATOM 3041 N N . ALA A 1 392 ? 30.538 1.045 -6.361 1.00 86.88 392 ALA A N 1
ATOM 3042 C CA . ALA A 1 392 ? 31.602 1.994 -6.646 1.00 86.88 392 ALA A CA 1
ATOM 3043 C C . ALA A 1 392 ? 32.547 2.122 -5.444 1.00 86.88 392 ALA A C 1
ATOM 3045 O O . ALA A 1 392 ? 32.135 2.441 -4.328 1.00 86.88 392 ALA A O 1
ATOM 3046 N N . GLY A 1 393 ? 33.842 1.921 -5.686 1.00 85.50 393 GLY A N 1
ATOM 3047 C CA . GLY A 1 393 ? 34.860 2.115 -4.655 1.00 85.50 393 GLY A CA 1
ATOM 3048 C C . GLY A 1 393 ? 35.078 3.596 -4.326 1.00 85.50 393 GLY A C 1
ATOM 3049 O O . GLY A 1 393 ? 34.921 4.470 -5.186 1.00 85.50 393 GLY A O 1
ATOM 3050 N N . ALA A 1 394 ? 35.535 3.881 -3.104 1.00 84.06 394 ALA A N 1
ATOM 3051 C CA . ALA A 1 394 ? 35.749 5.244 -2.599 1.00 84.06 394 ALA A CA 1
ATOM 3052 C C . ALA A 1 394 ? 36.547 6.167 -3.553 1.00 84.06 394 ALA A C 1
ATOM 3054 O O . ALA A 1 394 ? 36.177 7.320 -3.757 1.00 84.06 394 ALA A O 1
ATOM 3055 N N . SER A 1 395 ? 37.589 5.653 -4.221 1.00 85.88 395 SER A N 1
ATOM 3056 C CA . SER A 1 395 ? 38.413 6.438 -5.165 1.00 85.88 395 SER A CA 1
ATOM 3057 C C . SER A 1 395 ? 37.663 6.943 -6.411 1.00 85.88 395 SER A C 1
ATOM 3059 O O . SER A 1 395 ? 38.076 7.926 -7.034 1.00 85.88 395 SER A O 1
ATOM 3061 N N . ILE A 1 396 ? 36.564 6.282 -6.796 1.00 87.19 396 ILE A N 1
ATOM 3062 C CA . ILE A 1 396 ? 35.660 6.756 -7.852 1.00 87.19 396 ILE A CA 1
ATOM 3063 C C . ILE A 1 396 ? 34.817 7.902 -7.295 1.00 87.19 396 ILE A C 1
ATOM 3065 O O . ILE A 1 396 ? 34.724 8.955 -7.926 1.00 87.19 396 ILE A O 1
ATOM 3069 N N . LEU A 1 397 ? 34.277 7.736 -6.087 1.00 87.75 397 LEU A N 1
ATOM 3070 C CA . LEU A 1 397 ? 33.419 8.725 -5.433 1.00 87.75 397 LEU A CA 1
ATOM 3071 C C . LEU A 1 397 ? 34.155 9.994 -4.989 1.00 87.75 397 LEU A C 1
ATOM 3073 O O . LEU A 1 397 ? 33.528 11.027 -4.772 1.00 87.75 397 LEU A O 1
ATOM 3077 N N . GLU A 1 398 ? 35.484 9.991 -4.919 1.00 88.75 398 GLU A N 1
ATOM 3078 C CA . GLU A 1 398 ? 36.269 11.228 -4.791 1.00 88.75 398 GLU A CA 1
ATOM 3079 C C . GLU A 1 398 ? 36.139 12.141 -6.021 1.00 88.75 398 GLU A C 1
ATOM 3081 O O . GLU A 1 398 ? 36.238 13.360 -5.899 1.00 88.75 398 GLU A O 1
ATOM 3086 N N . LYS A 1 399 ? 35.917 11.563 -7.207 1.00 90.56 399 LYS A N 1
ATOM 3087 C CA . LYS A 1 399 ? 35.928 12.267 -8.503 1.00 90.56 399 LYS A CA 1
ATOM 3088 C C . LYS A 1 399 ? 34.554 12.373 -9.145 1.00 90.56 399 LYS A C 1
ATOM 3090 O O . LYS A 1 399 ? 34.375 13.191 -10.043 1.00 90.56 399 LYS A O 1
ATOM 3095 N N . TYR A 1 400 ? 33.620 11.537 -8.716 1.00 91.62 400 TYR A N 1
ATOM 3096 C CA . TYR A 1 400 ? 32.280 11.450 -9.266 1.00 91.62 400 TYR A CA 1
ATOM 3097 C C . TYR A 1 400 ? 31.239 11.474 -8.151 1.00 91.62 400 TYR A C 1
ATOM 3099 O O . TYR A 1 400 ? 31.489 11.020 -7.036 1.00 91.62 400 TYR A O 1
ATOM 3107 N N . THR A 1 401 ? 30.066 11.997 -8.465 1.00 91.44 401 THR A N 1
ATOM 3108 C CA . THR A 1 401 ? 28.871 11.947 -7.628 1.00 91.44 401 THR A CA 1
ATOM 3109 C C . THR A 1 401 ? 27.870 11.025 -8.305 1.00 91.44 401 THR A C 1
ATOM 3111 O O . THR A 1 401 ? 27.641 11.152 -9.507 1.00 91.44 401 THR A O 1
ATOM 3114 N N . PHE A 1 402 ? 27.277 10.097 -7.556 1.00 91.81 402 PHE A N 1
ATOM 3115 C CA . PHE A 1 402 ? 26.143 9.332 -8.058 1.00 91.81 402 PHE A CA 1
ATOM 3116 C C . PHE A 1 402 ? 24.909 10.239 -8.113 1.00 91.81 402 PHE A C 1
ATOM 3118 O O . PHE A 1 402 ? 24.423 10.718 -7.085 1.00 91.81 402 PHE A O 1
ATOM 3125 N N . SER A 1 403 ? 24.418 10.515 -9.318 1.00 91.44 403 SER A N 1
ATOM 3126 C CA . SER A 1 403 ? 23.274 11.407 -9.524 1.00 91.44 403 SER A CA 1
ATOM 3127 C C . SER A 1 403 ? 21.946 10.677 -9.325 1.00 91.44 403 SER A C 1
ATOM 3129 O O . SER A 1 403 ? 20.976 11.291 -8.869 1.00 91.44 403 SER A O 1
ATOM 3131 N N . GLY A 1 404 ? 21.912 9.373 -9.609 1.00 91.12 404 GLY A N 1
ATOM 3132 C CA . GLY A 1 404 ? 20.744 8.508 -9.480 1.00 91.12 404 GLY A CA 1
ATOM 3133 C C . GLY A 1 404 ? 20.640 7.500 -10.624 1.00 91.12 404 GLY A C 1
ATOM 3134 O O . GLY A 1 404 ? 21.531 7.365 -11.461 1.00 91.12 404 GLY A O 1
ATOM 3135 N N . TRP A 1 405 ? 19.517 6.803 -10.661 1.00 90.62 405 TRP A N 1
ATOM 3136 C CA . TRP A 1 405 ? 19.137 5.836 -11.674 1.00 90.62 405 TRP A CA 1
ATOM 3137 C C . TRP A 1 405 ? 18.212 6.469 -12.707 1.00 90.62 405 TRP A C 1
ATOM 3139 O O . TRP A 1 405 ? 17.148 6.982 -12.367 1.00 90.62 405 TRP A O 1
ATOM 3149 N N . GLN A 1 406 ? 18.589 6.390 -13.975 1.00 91.50 406 GLN A N 1
ATOM 3150 C CA . GLN A 1 406 ? 17.726 6.722 -15.100 1.00 91.50 406 GLN A CA 1
ATOM 3151 C C . GLN A 1 406 ? 17.011 5.458 -15.585 1.00 91.50 406 GLN A C 1
ATOM 3153 O O . GLN A 1 406 ? 17.656 4.463 -15.916 1.00 91.50 406 GLN A O 1
ATOM 3158 N N . ILE A 1 407 ? 15.678 5.498 -15.644 1.00 88.31 407 ILE A N 1
ATOM 3159 C CA . ILE A 1 407 ? 14.848 4.358 -16.063 1.00 88.31 407 ILE A CA 1
ATOM 3160 C C . ILE A 1 407 ? 14.198 4.656 -17.403 1.00 88.31 407 ILE A C 1
ATOM 3162 O O . ILE A 1 407 ? 13.506 5.660 -17.539 1.00 88.31 407 ILE A O 1
ATOM 3166 N N . ASN A 1 408 ? 14.396 3.783 -18.392 1.00 90.06 408 ASN A N 1
ATOM 3167 C CA . ASN A 1 408 ? 13.771 3.876 -19.718 1.00 90.06 408 ASN A CA 1
ATOM 3168 C C . ASN A 1 408 ? 13.953 5.249 -20.397 1.00 90.06 408 ASN A C 1
ATOM 3170 O O . ASN A 1 408 ? 13.098 5.696 -21.156 1.00 90.06 408 ASN A O 1
ATOM 3174 N N . GLY A 1 409 ? 15.075 5.926 -20.125 1.00 87.38 409 GLY A N 1
ATOM 3175 C CA . GLY A 1 409 ? 15.362 7.264 -20.650 1.00 87.38 409 GLY A CA 1
ATOM 3176 C C . GLY A 1 409 ? 14.559 8.398 -20.001 1.00 87.38 409 GLY A C 1
ATOM 3177 O O . GLY A 1 409 ? 14.597 9.516 -20.511 1.00 87.38 409 GLY A O 1
ATOM 3178 N N . ASN A 1 410 ? 13.847 8.146 -18.895 1.00 83.62 410 ASN A N 1
ATOM 3179 C CA . ASN A 1 410 ? 13.175 9.195 -18.132 1.00 83.62 410 ASN A CA 1
ATOM 3180 C C . ASN A 1 410 ? 14.227 10.211 -17.634 1.00 83.62 410 ASN A C 1
ATOM 3182 O O . ASN A 1 410 ? 15.246 9.802 -17.064 1.00 83.62 410 ASN A O 1
ATOM 3186 N N . PRO A 1 411 ? 14.042 11.521 -17.875 1.00 83.44 411 PRO A N 1
ATOM 3187 C CA . PRO A 1 411 ? 14.984 12.538 -17.413 1.00 83.44 411 PRO A CA 1
ATOM 3188 C C . PRO A 1 411 ? 15.042 12.649 -15.883 1.00 83.44 411 PRO A C 1
ATOM 3190 O O . PRO A 1 411 ? 16.063 13.075 -15.348 1.00 83.44 411 PRO A O 1
ATOM 3193 N N . SER A 1 412 ? 13.979 12.262 -15.177 1.00 82.62 412 SER A N 1
ATOM 3194 C CA . SER A 1 412 ? 13.936 12.291 -13.719 1.00 82.62 412 SER A CA 1
ATOM 3195 C C . SER A 1 412 ? 14.634 11.066 -13.135 1.00 82.62 412 SER A C 1
ATOM 3197 O O . SER A 1 412 ? 14.214 9.928 -13.348 1.00 82.62 412 SER A O 1
ATOM 3199 N N . LEU A 1 413 ? 15.705 11.308 -12.377 1.00 85.94 413 LEU A N 1
ATOM 3200 C CA . LEU A 1 413 ? 16.491 10.253 -11.742 1.00 85.94 413 LEU A CA 1
ATOM 3201 C C . LEU A 1 413 ? 15.804 9.726 -10.471 1.00 85.94 413 LEU A C 1
ATOM 3203 O O . LEU A 1 413 ? 15.239 10.491 -9.683 1.00 85.94 413 LEU A O 1
ATOM 3207 N N . ILE A 1 414 ? 15.893 8.416 -10.249 1.00 83.44 414 ILE A N 1
ATOM 3208 C CA . ILE A 1 414 ? 15.528 7.747 -8.993 1.00 83.44 414 ILE A CA 1
ATOM 3209 C C . ILE A 1 414 ? 16.787 7.649 -8.136 1.00 83.44 414 ILE A C 1
ATOM 3211 O O . ILE A 1 414 ? 17.786 7.097 -8.584 1.00 83.44 414 ILE A O 1
ATOM 3215 N N . LYS A 1 415 ? 16.782 8.143 -6.897 1.00 82.62 415 LYS A N 1
ATOM 3216 C CA . LYS A 1 415 ? 17.977 8.037 -6.039 1.00 82.62 415 LYS A CA 1
ATOM 3217 C C . LYS A 1 415 ? 18.319 6.589 -5.676 1.00 82.62 415 LYS A C 1
ATOM 3219 O O . LYS A 1 415 ? 19.490 6.229 -5.693 1.00 82.62 415 LYS A O 1
ATOM 3224 N N . GLY A 1 416 ? 17.304 5.756 -5.448 1.00 78.75 416 GLY A N 1
ATOM 3225 C CA . GLY A 1 416 ? 17.491 4.400 -4.937 1.00 78.75 416 GLY A CA 1
ATOM 3226 C C . GLY A 1 416 ? 17.963 4.411 -3.483 1.00 78.75 416 GLY A C 1
ATOM 3227 O O . GLY A 1 416 ? 17.922 5.446 -2.818 1.00 78.75 416 GLY A O 1
ATOM 3228 N N . TYR A 1 417 ? 18.404 3.254 -3.007 1.00 82.62 417 TYR A N 1
ATOM 3229 C CA . TYR A 1 417 ? 18.957 3.074 -1.670 1.00 82.62 417 TYR A CA 1
ATOM 3230 C C . TYR A 1 417 ? 20.490 3.117 -1.717 1.00 82.62 417 TYR A C 1
ATOM 3232 O O . TYR A 1 417 ? 21.097 2.473 -2.570 1.00 82.62 417 TYR A O 1
ATOM 3240 N N . GLU A 1 418 ? 21.129 3.849 -0.806 1.00 84.50 418 GLU A N 1
ATOM 3241 C CA . GLU A 1 418 ? 22.591 3.917 -0.690 1.00 84.50 418 GLU A CA 1
ATOM 3242 C C . GLU A 1 418 ? 23.056 3.212 0.587 1.00 84.50 418 GLU A C 1
ATOM 3244 O O . GLU A 1 418 ? 22.496 3.416 1.665 1.00 84.50 418 GLU A O 1
ATOM 3249 N N . GLY A 1 419 ? 24.106 2.400 0.471 1.00 81.12 419 GLY A N 1
ATOM 3250 C CA . GLY A 1 419 ? 24.731 1.739 1.609 1.00 81.12 419 GLY A CA 1
ATOM 3251 C C . GLY A 1 419 ? 26.223 1.490 1.410 1.00 81.12 419 GLY A C 1
ATOM 3252 O O . GLY A 1 419 ? 26.808 1.803 0.370 1.00 81.12 419 GLY A O 1
ATOM 3253 N N . HIS A 1 420 ? 26.858 0.915 2.432 1.00 78.38 420 HIS A N 1
ATOM 3254 C CA . HIS A 1 420 ? 28.291 0.616 2.427 1.00 78.38 420 HIS A CA 1
ATOM 3255 C C . HIS A 1 420 ? 28.542 -0.825 2.874 1.00 78.38 420 HIS A C 1
ATOM 3257 O O . HIS A 1 420 ? 27.974 -1.282 3.869 1.00 78.38 420 HIS A O 1
ATOM 3263 N N . HIS A 1 421 ? 29.431 -1.532 2.178 1.00 68.94 421 HIS A N 1
ATOM 3264 C CA . HIS A 1 421 ? 29.931 -2.836 2.610 1.00 68.94 421 HIS A CA 1
ATOM 3265 C C . HIS A 1 421 ? 31.237 -2.684 3.400 1.00 68.94 421 HIS A C 1
ATOM 3267 O O . HIS A 1 421 ? 32.151 -1.974 2.983 1.00 68.94 421 HIS A O 1
ATOM 3273 N N . TYR A 1 422 ? 31.344 -3.378 4.539 1.00 61.22 422 TYR A N 1
ATOM 3274 C CA . TYR A 1 422 ? 32.574 -3.421 5.333 1.00 61.22 422 TYR A CA 1
ATOM 3275 C C . TYR A 1 422 ? 33.439 -4.614 4.910 1.00 61.22 422 TYR A C 1
ATOM 3277 O O . TYR A 1 422 ? 33.075 -5.763 5.154 1.00 61.22 422 TYR A O 1
ATOM 3285 N N . LEU A 1 423 ? 34.599 -4.353 4.301 1.00 59.25 423 LEU A N 1
ATOM 3286 C CA . LEU A 1 423 ? 35.481 -5.392 3.744 1.00 59.25 423 LEU A CA 1
ATOM 3287 C C . LEU A 1 423 ? 36.567 -5.907 4.714 1.00 59.25 423 LEU A C 1
ATOM 3289 O O . LEU A 1 423 ? 37.522 -6.558 4.300 1.00 59.25 423 LEU A O 1
ATOM 3293 N N . GLY A 1 424 ? 36.429 -5.673 6.022 1.00 53.47 424 GLY A N 1
ATOM 3294 C CA . GLY A 1 424 ? 37.184 -6.410 7.047 1.00 53.47 424 GLY A CA 1
ATOM 3295 C C . GLY A 1 424 ? 38.658 -6.026 7.266 1.00 53.47 424 GLY A C 1
ATOM 3296 O O . GLY A 1 424 ? 39.247 -6.508 8.232 1.00 53.47 424 GLY A O 1
ATOM 3297 N N . SER A 1 425 ? 39.265 -5.139 6.469 1.00 51.19 425 SER A N 1
ATOM 3298 C CA . SER A 1 425 ? 40.582 -4.552 6.783 1.00 51.19 425 SER A CA 1
ATOM 3299 C C . SER A 1 425 ? 40.794 -3.178 6.131 1.00 51.19 425 SER A C 1
ATOM 3301 O O . SER A 1 425 ? 40.673 -3.067 4.917 1.00 51.19 425 SER A O 1
ATOM 3303 N N . THR A 1 426 ? 41.135 -2.174 6.957 1.00 44.38 426 THR A N 1
ATOM 3304 C CA . THR A 1 426 ? 41.537 -0.777 6.643 1.00 44.38 426 THR A CA 1
ATOM 3305 C C . THR A 1 426 ? 40.702 -0.036 5.591 1.00 44.38 426 THR A C 1
ATOM 3307 O O . THR A 1 426 ? 40.950 -0.205 4.407 1.00 44.38 426 THR A O 1
ATOM 3310 N N . ASP A 1 427 ? 39.787 0.834 6.037 1.00 45.47 427 ASP A N 1
ATOM 3311 C CA . ASP A 1 427 ? 39.255 2.031 5.345 1.00 45.47 427 ASP A CA 1
ATOM 3312 C C . ASP A 1 427 ? 38.925 1.937 3.836 1.00 45.47 427 ASP A C 1
ATOM 3314 O O . ASP A 1 427 ? 38.982 2.935 3.119 1.00 45.47 427 ASP A O 1
ATOM 3318 N N . VAL A 1 428 ? 38.538 0.761 3.336 1.00 49.88 428 VAL A N 1
ATOM 3319 C CA . VAL A 1 428 ? 37.998 0.583 1.980 1.00 49.88 428 VAL A CA 1
ATOM 3320 C C . VAL A 1 428 ? 36.517 0.248 2.109 1.00 49.88 428 VAL A C 1
ATOM 3322 O O . VAL A 1 428 ? 36.150 -0.882 2.432 1.00 49.88 428 VAL A O 1
ATOM 3325 N N . TYR A 1 429 ? 35.675 1.257 1.890 1.00 56.31 429 TYR A N 1
ATOM 3326 C CA . TYR A 1 429 ? 34.238 1.081 1.711 1.00 56.31 429 TYR A CA 1
ATOM 3327 C C . TYR A 1 429 ? 33.953 0.923 0.218 1.00 56.31 429 TYR A C 1
ATOM 3329 O O . TYR A 1 429 ? 34.279 1.817 -0.572 1.00 56.31 429 TYR A O 1
ATOM 3337 N N . ASP A 1 430 ? 33.326 -0.192 -0.150 1.00 71.31 430 ASP A N 1
ATOM 3338 C CA . ASP A 1 430 ? 32.566 -0.249 -1.393 1.00 71.31 430 ASP A CA 1
ATOM 3339 C C . ASP A 1 430 ? 31.179 0.310 -1.094 1.00 71.31 430 ASP A C 1
ATOM 3341 O O . ASP A 1 430 ? 30.451 -0.186 -0.227 1.00 71.31 430 ASP A O 1
ATOM 3345 N N . TYR A 1 431 ? 30.859 1.405 -1.774 1.00 84.00 431 TYR A N 1
ATOM 3346 C CA . TYR A 1 431 ? 29.537 1.998 -1.743 1.00 84.00 431 TYR A CA 1
ATOM 3347 C C . TYR A 1 431 ? 28.691 1.237 -2.744 1.00 84.00 431 TYR A C 1
ATOM 3349 O O . TYR A 1 431 ? 29.120 1.043 -3.885 1.00 84.00 431 TYR A O 1
ATOM 3357 N N . PHE A 1 432 ? 27.499 0.835 -2.330 1.00 86.69 432 PHE A N 1
ATOM 3358 C CA . PHE A 1 432 ? 26.519 0.303 -3.254 1.00 86.69 432 PHE A CA 1
ATOM 3359 C C . PHE A 1 432 ? 25.336 1.254 -3.343 1.00 86.69 432 PHE A C 1
ATOM 3361 O O . PHE A 1 432 ? 24.836 1.766 -2.340 1.00 86.69 432 PHE A O 1
ATOM 3368 N N . PHE A 1 433 ? 24.892 1.468 -4.571 1.00 89.38 433 PHE A N 1
ATOM 3369 C CA . PHE A 1 433 ? 23.630 2.113 -4.878 1.00 89.38 433 PHE A CA 1
ATOM 3370 C C . PHE A 1 433 ? 22.705 1.017 -5.378 1.00 89.38 433 PHE A C 1
ATOM 3372 O O . PHE A 1 433 ? 23.052 0.312 -6.323 1.00 89.38 433 PHE A O 1
ATOM 3379 N N . ARG A 1 434 ? 21.555 0.847 -4.737 1.00 89.50 434 ARG A N 1
ATOM 3380 C CA . ARG A 1 434 ? 20.566 -0.172 -5.064 1.00 89.50 434 ARG A CA 1
ATOM 3381 C C . ARG A 1 434 ? 19.343 0.467 -5.690 1.00 89.50 434 ARG A C 1
ATOM 3383 O O . ARG A 1 434 ? 18.773 1.411 -5.149 1.00 89.50 434 ARG A O 1
ATOM 3390 N N . LEU A 1 435 ? 18.904 -0.104 -6.796 1.00 87.75 435 LEU A N 1
ATOM 3391 C CA . LEU A 1 435 ? 17.596 0.139 -7.376 1.00 87.75 435 LEU A CA 1
ATOM 3392 C C . LEU A 1 435 ? 16.786 -1.148 -7.295 1.00 87.75 435 LEU A C 1
ATOM 3394 O O . LEU A 1 435 ? 17.190 -2.171 -7.841 1.00 87.75 435 LEU A O 1
ATOM 3398 N N . VAL A 1 436 ? 15.628 -1.096 -6.649 1.00 85.75 436 VAL A N 1
ATOM 3399 C CA . VAL A 1 436 ? 14.634 -2.166 -6.764 1.00 85.75 436 VAL A CA 1
ATOM 3400 C C . VAL A 1 436 ? 13.788 -1.875 -8.001 1.00 85.75 436 VAL A C 1
ATOM 3402 O O . VAL A 1 436 ? 13.456 -0.727 -8.257 1.00 85.75 436 VAL A O 1
ATOM 3405 N N . VAL A 1 437 ? 13.450 -2.875 -8.805 1.00 85.12 437 VAL A N 1
ATOM 3406 C CA . VAL A 1 437 ? 12.473 -2.748 -9.893 1.00 85.12 437 VAL A CA 1
ATOM 3407 C C . VAL A 1 437 ? 11.532 -3.934 -9.889 1.00 85.12 437 VAL A C 1
ATOM 3409 O O . VAL A 1 437 ? 11.903 -5.027 -9.464 1.00 85.12 437 VAL A O 1
ATOM 3412 N N . ARG A 1 438 ? 10.323 -3.735 -10.410 1.00 87.06 438 ARG A N 1
ATOM 3413 C CA . ARG A 1 438 ? 9.420 -4.831 -10.742 1.00 87.06 438 ARG A CA 1
ATOM 3414 C C . ARG A 1 438 ? 9.332 -4.982 -12.250 1.00 87.06 438 ARG A C 1
ATOM 3416 O O . ARG A 1 438 ? 9.081 -4.016 -12.968 1.00 87.06 438 ARG A O 1
ATOM 3423 N N . MET A 1 439 ? 9.518 -6.204 -12.724 1.00 89.00 439 MET A N 1
ATOM 3424 C CA . MET A 1 439 ? 9.460 -6.536 -14.140 1.00 89.00 439 MET A CA 1
ATOM 3425 C C . MET A 1 439 ? 8.008 -6.568 -14.618 1.00 89.00 439 MET A C 1
ATOM 3427 O O . MET A 1 439 ? 7.376 -7.612 -14.648 1.00 89.00 439 MET A O 1
ATOM 3431 N N . GLU A 1 440 ? 7.470 -5.410 -14.984 1.00 87.31 440 GLU A N 1
ATOM 3432 C CA . GLU A 1 440 ? 6.124 -5.270 -15.570 1.00 87.31 440 GLU A CA 1
ATOM 3433 C C . GLU A 1 440 ? 6.165 -4.920 -17.068 1.00 87.31 440 GLU A C 1
ATOM 3435 O O . GLU A 1 440 ? 5.150 -4.912 -17.761 1.00 87.31 440 GLU A O 1
ATOM 3440 N N . GLN A 1 441 ? 7.361 -4.614 -17.565 1.00 89.50 441 GLN A N 1
ATOM 3441 C CA . GLN A 1 441 ? 7.680 -4.236 -18.937 1.00 89.50 441 GLN A CA 1
ATOM 3442 C C . GLN A 1 441 ? 9.198 -4.320 -19.138 1.00 89.50 441 GLN A C 1
ATOM 3444 O O . GLN A 1 441 ? 9.938 -4.559 -18.181 1.00 89.50 441 GLN A O 1
ATOM 3449 N N . ASP A 1 442 ? 9.671 -4.094 -20.363 1.00 92.94 442 ASP A N 1
ATOM 3450 C CA . ASP A 1 442 ? 11.102 -3.914 -20.603 1.00 92.94 442 ASP A CA 1
ATOM 3451 C C . ASP A 1 442 ? 11.629 -2.721 -19.788 1.00 92.94 442 ASP A C 1
ATOM 3453 O O . ASP A 1 442 ? 11.055 -1.625 -19.786 1.00 92.94 442 ASP A O 1
ATOM 3457 N N . ILE A 1 443 ? 12.733 -2.947 -19.080 1.00 92.00 443 ILE A N 1
ATOM 3458 C CA . ILE A 1 443 ? 13.388 -1.961 -18.227 1.00 92.00 443 ILE A CA 1
ATOM 3459 C C . ILE A 1 443 ? 14.838 -1.809 -18.672 1.00 92.00 443 ILE A C 1
ATOM 3461 O O . ILE A 1 443 ? 15.612 -2.764 -18.709 1.00 92.00 443 ILE A O 1
ATOM 3465 N N . LYS A 1 444 ? 15.222 -0.574 -18.968 1.00 94.69 444 LYS A N 1
ATOM 3466 C CA . LYS A 1 444 ? 16.599 -0.118 -19.091 1.00 94.69 444 LYS A CA 1
ATOM 3467 C C . LYS A 1 444 ? 16.916 0.736 -17.866 1.00 94.69 444 LYS A C 1
ATOM 3469 O O . LYS A 1 444 ? 16.362 1.824 -17.736 1.00 94.69 444 LYS A O 1
ATOM 3474 N N . ALA A 1 445 ? 17.775 0.237 -16.985 1.00 92.81 445 ALA A N 1
ATOM 3475 C CA . ALA A 1 445 ? 18.216 0.929 -15.780 1.00 92.81 445 ALA A CA 1
ATOM 3476 C C . ALA A 1 445 ? 19.665 1.405 -15.936 1.00 92.81 445 ALA A C 1
ATOM 3478 O O . ALA A 1 445 ? 20.576 0.617 -16.194 1.00 92.81 445 ALA A O 1
ATOM 3479 N N . GLU A 1 446 ? 19.879 2.703 -15.783 1.00 94.62 446 GLU A N 1
ATOM 3480 C CA . GLU A 1 446 ? 21.165 3.352 -16.015 1.00 94.62 446 GLU A CA 1
ATOM 3481 C C . GLU A 1 446 ? 21.643 4.057 -14.746 1.00 94.62 446 GLU A C 1
ATOM 3483 O O . GLU A 1 446 ? 21.007 4.999 -14.286 1.00 94.62 446 GLU A O 1
ATOM 3488 N N . ALA A 1 447 ? 22.764 3.611 -14.178 1.00 94.19 447 ALA A N 1
ATOM 3489 C CA . ALA A 1 447 ? 23.412 4.277 -13.052 1.00 94.19 447 ALA A CA 1
ATOM 3490 C C . ALA A 1 447 ? 24.169 5.514 -13.559 1.00 94.19 447 ALA A C 1
ATOM 3492 O O . ALA A 1 447 ? 25.169 5.382 -14.270 1.00 94.19 447 ALA A O 1
ATOM 3493 N N . VAL A 1 448 ? 23.692 6.711 -13.218 1.00 94.06 448 VAL A N 1
ATOM 3494 C CA . VAL A 1 448 ? 24.235 7.983 -13.711 1.00 94.06 448 VAL A CA 1
ATOM 3495 C C . VAL A 1 448 ? 25.231 8.553 -12.707 1.00 94.06 448 VAL A C 1
ATOM 3497 O O . VAL A 1 448 ? 24.890 8.781 -11.544 1.00 94.06 448 VAL A O 1
ATOM 3500 N N . PHE A 1 449 ? 26.453 8.825 -13.168 1.00 92.81 449 PHE A N 1
ATOM 3501 C CA . PHE A 1 449 ? 27.472 9.523 -12.386 1.00 92.81 449 PHE A CA 1
ATOM 3502 C C . PHE A 1 449 ? 27.895 10.819 -13.073 1.00 92.81 449 PHE A C 1
ATOM 3504 O O . PHE A 1 449 ? 28.208 10.844 -14.263 1.00 92.81 449 PHE A O 1
ATOM 3511 N N . GLU A 1 450 ? 27.995 11.885 -12.290 1.00 91.69 450 GLU A N 1
ATOM 3512 C CA . GLU A 1 450 ? 28.510 13.178 -12.729 1.00 91.69 450 GLU A CA 1
ATOM 3513 C C . GLU A 1 450 ? 29.907 13.410 -12.173 1.00 91.69 450 GLU A C 1
ATOM 3515 O O . GLU A 1 450 ? 30.204 13.080 -11.027 1.00 91.69 450 GLU A O 1
ATOM 3520 N N . LYS A 1 451 ? 30.793 13.976 -12.991 1.00 90.62 451 LYS A N 1
ATOM 3521 C CA . LYS A 1 451 ? 32.139 14.337 -12.549 1.00 90.62 451 LYS A CA 1
ATOM 3522 C C . LYS A 1 451 ? 32.071 15.574 -11.646 1.00 90.62 451 LYS A C 1
ATOM 3524 O O . LYS A 1 451 ? 31.397 16.538 -11.999 1.00 90.62 451 LYS A O 1
ATOM 3529 N N . LYS A 1 452 ? 32.772 15.524 -10.513 1.00 89.06 452 LYS A N 1
ATOM 3530 C CA . LYS A 1 452 ? 32.897 16.631 -9.553 1.00 89.06 452 LYS A CA 1
ATOM 3531 C C . LYS A 1 452 ? 33.753 17.780 -10.077 1.00 89.06 452 LYS A C 1
ATOM 3533 O O . LYS A 1 452 ? 34.680 17.517 -10.885 1.00 89.06 452 LYS A O 1
#

Radius of gyration: 23.4 Å; Cα contacts (8 Å, |Δi|>4): 1028; chains: 1; bounding box: 67×55×55 Å

Mean predicted aligned error: 7.31 Å